Protein AF-A0A7S0IUQ3-F1 (afdb_monomer_lite)

Organism: NCBI:txid127549

pLDDT: mean 81.28, std 14.56, range [31.86, 97.69]

Foldseek 3Di:
DVVVVVVVVVVVVVVVVVVVVVVPVVVVVVVVVVVVVVVVVVVLVVLQVVLLVLLVQLLVLLVVLVCCVPPPDLALVSLVVLVVSLVSNVVSLVPNPDRDPSHDPVSNVSSVVSSVSSVVSSVCSVVSSVVSVVSHVVVVVLVVLQVQLQVLVVQLVVLLVVLCVLLPDDPDPDDDQLVSLVVSLVVSVVSLVVLVVSLVSNVVSLVVCVVVVRNPPDDPPQDSVNSVVSSVVSVVSSVVSNVCSVVDDPDDDCVVVLVVQLVLLVPDPPPDDDDDDDDDDDDDPDQRWAALVSLPVPDPPVVSVVQVVQFDDDPNTGGSVRGDPCVVSVPPDDDDPDDPDPPPQVVLFVLLLVLLLCCQQQVLVNLVVVCVQQVPQDDDQWGVDGVLQVDDDIDGFDHTCVLSVVLNVVSNVADHAARAAEDALQQQLQQQQFVCCQDPVVDGDDSVVSLPPSFDADDDKDKFKDFQTRRSNNSSVCLLSVTPDPPSVSVCQSNPRLWHYWHWHKDQHPPRRIMIMIITGSATAGADPDKDKDKDFADQDPSNVNQLRNDRDPVVNCVQVVLRVVRWIWMWTDDGQKIWIWTADPVRDIDIDIGGD

InterPro domains:
  IPR035940 CAP superfamily [G3DSA:3.40.33.10] (392-523)

Secondary structure (DSSP, 8-state):
-HHHHHHHHHHHHHHHHHHHHHTHHHHHHHHHHHHHHHHHHHHHHHHHHHHHHHHHHHHHHHHHHHHHHHS----HHHHHHHHHHHHHHHHHHHHH-SPPTT--HHHHHHHHHHHHHHHHHHHHHHHHHHHHHHHHHHHHHHHHHHHHHHHHHHHHHHHHHHHHHHH----SSSPPPHHHHHHHHHHHHHHHHHHHHHHHHHHHHHHHHHHTT-TTS---SS-HHHHHHHHHHHHHHHHHHHHHHHHSPP---SHHHHHHHHHHHHH-TTS--------------PPP-B-HHHHHHHS-HHHHHHHHHHS-EETTEE-GGG--S-GGGGSPPPPPPPP-----HHHHHHHHHHHHHHHHHSHHHHHHHHHHHTTTTEETTEEE--GGG---SEEEPSSTHHHHHHHHHHHHHPPP-PPPEE-HHHHHHHHHHHHHHHSTT-----HHHHHTTT-EEEEEEEEEEEES---HHHHHHHHHH-TT-TT-HHHHHHT-TT--EEEEEEEEETTTEEEEEEEEEEEEE---SS-EEEEEESSPPHHHHHHHHH---HHHHHHHHHHHHTT-EEEEEEETTEEEEEEEPTTS-EEEEEEE-

Structure (mmCIF, N/CA/C/O backbone):
data_AF-A0A7S0IUQ3-F1
#
_entry.id   AF-A0A7S0IUQ3-F1
#
loop_
_atom_site.group_PDB
_atom_site.id
_atom_site.type_symbol
_atom_site.label_atom_id
_atom_site.label_alt_id
_atom_site.label_comp_id
_atom_site.label_asym_id
_atom_site.label_entity_id
_atom_site.label_seq_id
_atom_site.pdbx_PDB_ins_code
_atom_site.Cartn_x
_atom_site.Cartn_y
_atom_site.Cartn_z
_atom_site.occupancy
_atom_site.B_iso_or_equiv
_atom_site.auth_seq_id
_atom_site.auth_comp_id
_atom_site.auth_asym_id
_atom_site.auth_atom_id
_atom_site.pdbx_PDB_model_num
ATOM 1 N N . ASP A 1 1 ? 77.688 -24.747 -93.190 1.00 55.19 1 ASP A N 1
ATOM 2 C CA . ASP A 1 1 ? 76.608 -23.739 -93.148 1.00 55.19 1 ASP A CA 1
ATOM 3 C C . ASP A 1 1 ? 75.459 -24.102 -92.206 1.00 55.19 1 ASP A C 1
ATOM 5 O O . ASP A 1 1 ? 75.153 -23.282 -91.355 1.00 55.19 1 ASP A O 1
ATOM 9 N N . ALA A 1 2 ? 74.877 -25.312 -92.232 1.00 50.78 2 ALA A N 1
ATOM 10 C CA . ALA A 1 2 ? 73.787 -25.668 -91.297 1.00 50.78 2 ALA A CA 1
ATOM 11 C C . ALA A 1 2 ? 74.215 -25.847 -89.814 1.00 50.78 2 ALA A C 1
ATOM 13 O O . ALA A 1 2 ? 73.440 -25.530 -88.914 1.00 50.78 2 ALA A O 1
ATOM 14 N N . ASP A 1 3 ? 75.447 -26.301 -89.544 1.00 54.00 3 ASP A N 1
ATOM 15 C CA . ASP A 1 3 ? 75.954 -26.502 -88.168 1.00 54.00 3 ASP A CA 1
ATOM 16 C C . ASP A 1 3 ? 76.333 -25.194 -87.448 1.00 54.00 3 ASP A C 1
ATOM 18 O O . ASP A 1 3 ? 76.270 -25.107 -86.219 1.00 54.00 3 ASP A O 1
ATOM 22 N N . GLU A 1 4 ? 76.695 -24.148 -88.195 1.00 58.56 4 GLU A N 1
ATOM 23 C CA . GLU A 1 4 ? 77.106 -22.860 -87.621 1.00 58.56 4 GLU A CA 1
ATOM 24 C C . GLU A 1 4 ? 75.900 -22.060 -87.104 1.00 58.56 4 GLU A C 1
ATOM 26 O O . GLU A 1 4 ? 75.953 -21.466 -86.022 1.00 58.56 4 GLU A O 1
ATOM 31 N N . GLU A 1 5 ? 74.776 -22.128 -87.823 1.00 59.81 5 GLU A N 1
ATOM 32 C CA . GLU A 1 5 ? 73.513 -21.499 -87.430 1.00 59.81 5 GLU A CA 1
ATOM 33 C C . GLU A 1 5 ? 72.887 -22.199 -86.208 1.00 59.81 5 GLU A C 1
ATOM 35 O O . GLU A 1 5 ? 72.408 -21.539 -85.281 1.00 59.81 5 GLU A O 1
ATOM 40 N N . TYR A 1 6 ? 72.964 -23.534 -86.139 1.00 62.94 6 TYR A N 1
ATOM 41 C CA . TYR A 1 6 ? 72.472 -24.298 -84.986 1.00 62.94 6 TYR A CA 1
ATOM 42 C C . TYR A 1 6 ? 73.316 -24.060 -83.724 1.00 62.94 6 TYR A C 1
ATOM 44 O O . TYR A 1 6 ? 72.768 -23.890 -82.633 1.00 62.94 6 TYR A O 1
ATOM 52 N N . GLY A 1 7 ? 74.646 -23.982 -83.858 1.00 68.94 7 GLY A N 1
ATOM 53 C CA . GLY A 1 7 ? 75.555 -23.695 -82.744 1.00 68.94 7 GLY A CA 1
ATOM 54 C C . GLY A 1 7 ? 75.456 -22.261 -82.206 1.00 68.94 7 GLY A C 1
ATOM 55 O O . GLY A 1 7 ? 75.723 -22.022 -81.025 1.00 68.94 7 GLY A O 1
ATOM 56 N N . SER A 1 8 ? 75.073 -21.295 -83.046 1.00 70.69 8 SER A N 1
ATOM 57 C CA . SER A 1 8 ? 74.744 -19.922 -82.634 1.00 70.69 8 SER A CA 1
ATOM 58 C C . SER A 1 8 ? 73.455 -19.896 -81.804 1.00 70.69 8 SER A C 1
ATOM 60 O O . SER A 1 8 ? 73.475 -19.431 -80.661 1.00 70.69 8 SER A O 1
ATOM 62 N N . ARG A 1 9 ? 72.374 -20.496 -82.318 1.00 69.38 9 ARG A N 1
ATOM 63 C CA . ARG A 1 9 ? 71.072 -20.546 -81.633 1.00 69.38 9 ARG A CA 1
ATOM 64 C C . ARG A 1 9 ? 71.123 -21.329 -80.319 1.00 69.38 9 ARG A C 1
ATOM 66 O O . ARG A 1 9 ? 70.498 -20.931 -79.339 1.00 69.38 9 ARG A O 1
ATOM 73 N N . ALA A 1 10 ? 71.906 -22.409 -80.258 1.00 70.06 10 ALA A N 1
ATOM 74 C CA . ALA A 1 10 ? 72.109 -23.174 -79.026 1.00 70.06 10 ALA A CA 1
ATOM 75 C C . ALA A 1 10 ? 72.856 -22.366 -77.948 1.00 70.06 10 ALA A C 1
ATOM 77 O O . ALA A 1 10 ? 72.506 -22.441 -76.771 1.00 70.06 10 ALA A O 1
ATOM 78 N N . ARG A 1 11 ? 73.853 -21.556 -78.332 1.00 72.81 11 ARG A N 1
ATOM 79 C CA . ARG A 1 11 ? 74.578 -20.678 -77.397 1.00 72.81 11 ARG A CA 1
ATOM 80 C C . ARG A 1 11 ? 73.711 -19.532 -76.887 1.00 72.81 11 ARG A C 1
ATOM 82 O O . ARG A 1 11 ? 73.763 -19.244 -75.695 1.00 72.81 11 ARG A O 1
ATOM 89 N N . GLU A 1 12 ? 72.881 -18.936 -77.741 1.00 71.94 12 GLU A N 1
ATOM 90 C CA . GLU A 1 12 ? 71.883 -17.945 -77.317 1.00 71.94 12 GLU A CA 1
ATOM 91 C C . GLU A 1 12 ? 70.857 -18.544 -76.348 1.00 71.94 12 GLU A C 1
ATOM 93 O O . GLU A 1 12 ? 70.571 -17.946 -75.311 1.00 71.94 12 GLU A O 1
ATOM 98 N N . ALA A 1 13 ? 70.361 -19.754 -76.625 1.00 67.00 13 ALA A N 1
ATOM 99 C CA . ALA A 1 13 ? 69.426 -20.442 -75.739 1.00 67.00 13 ALA A CA 1
ATOM 100 C C . ALA A 1 13 ? 70.051 -20.771 -74.370 1.00 67.00 13 ALA A C 1
ATOM 102 O O . ALA A 1 13 ? 69.424 -20.548 -73.336 1.00 67.00 13 ALA A O 1
ATOM 103 N N . ILE A 1 14 ? 71.302 -21.247 -74.336 1.00 69.25 14 ILE A N 1
ATOM 104 C CA . ILE A 1 14 ? 72.018 -21.534 -73.082 1.00 69.25 14 ILE A CA 1
ATOM 105 C C . ILE A 1 14 ? 72.313 -20.242 -72.309 1.00 69.25 14 ILE A C 1
ATOM 107 O O . ILE A 1 14 ? 72.111 -20.206 -71.098 1.00 69.25 14 ILE A O 1
ATOM 111 N N . ALA A 1 15 ? 72.722 -19.166 -72.989 1.00 66.81 15 ALA A N 1
ATOM 112 C CA . ALA A 1 15 ? 72.942 -17.865 -72.360 1.00 66.81 15 ALA A CA 1
ATOM 113 C C . ALA A 1 15 ? 71.649 -17.301 -71.744 1.00 66.81 15 ALA A C 1
ATOM 115 O O . ALA A 1 15 ? 71.678 -16.784 -70.625 1.00 66.81 15 ALA A O 1
ATOM 116 N N . ALA A 1 16 ? 70.508 -17.472 -72.421 1.00 62.69 16 ALA A N 1
ATOM 117 C CA . ALA A 1 16 ? 69.198 -17.108 -71.889 1.00 62.69 16 ALA A CA 1
ATOM 118 C C . ALA A 1 16 ? 68.824 -17.941 -70.646 1.00 62.69 16 ALA A C 1
ATOM 120 O O . ALA A 1 16 ? 68.347 -17.386 -69.658 1.00 62.69 16 ALA A O 1
ATOM 121 N N . VAL A 1 17 ? 69.101 -19.250 -70.639 1.00 62.66 17 VAL A N 1
ATOM 122 C CA . VAL A 1 17 ? 68.857 -20.126 -69.476 1.00 62.66 17 VAL A CA 1
ATOM 123 C C . VAL A 1 17 ? 69.782 -19.780 -68.298 1.00 62.66 17 VAL A C 1
ATOM 125 O O . VAL A 1 17 ? 69.323 -19.704 -67.157 1.00 62.66 17 VAL A O 1
ATOM 128 N N . SER A 1 18 ? 71.060 -19.488 -68.551 1.00 61.59 18 SER A N 1
ATOM 129 C CA . SER A 1 18 ? 72.009 -19.056 -67.516 1.00 61.59 18 SER A CA 1
ATOM 130 C C . SER A 1 18 ? 71.646 -17.692 -66.911 1.00 61.59 18 SER A C 1
ATOM 132 O O . SER A 1 18 ? 71.790 -17.501 -65.699 1.00 61.59 18 SER A O 1
ATOM 134 N N . ALA A 1 19 ? 71.107 -16.770 -67.716 1.00 62.38 19 ALA A N 1
ATOM 135 C CA . ALA A 1 19 ? 70.579 -15.488 -67.248 1.00 62.38 19 ALA A CA 1
ATOM 136 C C . ALA A 1 19 ? 69.337 -15.645 -66.348 1.00 62.38 19 ALA A C 1
ATOM 138 O O . ALA A 1 19 ? 69.138 -14.860 -65.425 1.00 62.38 19 ALA A O 1
ATOM 139 N N . VAL A 1 20 ? 68.520 -16.683 -66.553 1.00 61.66 20 VAL A N 1
ATOM 140 C CA . VAL A 1 20 ? 67.397 -17.003 -65.653 1.00 61.66 20 VAL A CA 1
ATOM 141 C C . VAL A 1 20 ? 67.901 -17.560 -64.317 1.00 61.66 20 VAL A C 1
ATOM 143 O O . VAL A 1 20 ? 67.389 -17.188 -63.262 1.00 61.66 20 VAL A O 1
ATOM 146 N N . THR A 1 21 ? 68.947 -18.392 -64.320 1.00 61.97 21 THR A N 1
ATOM 147 C CA . THR A 1 21 ? 69.531 -18.917 -63.071 1.00 61.97 21 THR A CA 1
ATOM 148 C C . THR A 1 21 ? 70.255 -17.855 -62.238 1.00 61.97 21 THR A C 1
ATOM 150 O O . THR A 1 21 ? 70.216 -17.924 -61.008 1.00 61.97 21 THR A O 1
ATOM 153 N N . SER A 1 22 ? 70.850 -16.830 -62.863 1.00 64.19 22 SER A N 1
ATOM 154 C CA . SER A 1 22 ? 71.511 -15.725 -62.147 1.00 64.19 22 SER A CA 1
ATOM 155 C C . SER A 1 22 ? 70.530 -14.769 -61.450 1.00 64.19 22 SER A C 1
ATOM 157 O O . SER A 1 22 ? 70.922 -14.050 -60.530 1.00 64.19 22 SER A O 1
ATOM 159 N N . LEU A 1 23 ? 69.241 -14.809 -61.808 1.00 61.59 23 LEU A N 1
ATOM 160 C CA . LEU A 1 23 ? 68.172 -14.056 -61.144 1.00 61.59 23 LEU A CA 1
ATOM 161 C C . LEU A 1 23 ? 67.659 -14.726 -59.854 1.00 61.59 23 LEU A C 1
ATOM 163 O O . LEU A 1 23 ? 67.014 -14.062 -59.042 1.00 61.59 23 LEU A O 1
ATOM 167 N N . GLY A 1 24 ? 67.963 -16.008 -59.616 1.00 67.50 24 GLY A N 1
ATOM 168 C CA . GLY A 1 24 ? 67.436 -16.770 -58.474 1.00 67.50 24 GLY A CA 1
ATOM 169 C C . GLY A 1 24 ? 67.871 -16.243 -57.098 1.00 67.50 24 GLY A C 1
ATOM 170 O O . GLY A 1 24 ? 67.049 -16.146 -56.187 1.00 67.50 24 GLY A O 1
ATOM 171 N N . GLY A 1 25 ? 69.138 -15.842 -56.953 1.00 74.94 25 GLY A N 1
ATOM 172 C CA . GLY A 1 25 ? 69.678 -15.223 -55.731 1.00 74.94 25 GLY A CA 1
ATOM 173 C C . GLY A 1 25 ? 69.011 -13.883 -55.370 1.00 74.94 25 GLY A C 1
ATOM 174 O O . GLY A 1 25 ? 68.402 -13.788 -54.300 1.00 74.94 25 GLY A O 1
ATOM 175 N N . PRO A 1 26 ? 69.049 -12.864 -56.253 1.00 77.31 26 PRO A N 1
ATOM 176 C CA . PRO A 1 26 ? 68.432 -11.563 -55.987 1.00 77.31 26 PRO A CA 1
ATOM 177 C C . PRO A 1 26 ? 66.901 -11.633 -55.872 1.00 77.31 26 PRO A C 1
ATOM 179 O O . PRO A 1 26 ? 66.315 -10.907 -55.066 1.00 77.31 26 PRO A O 1
ATOM 182 N N . MET A 1 27 ? 66.227 -12.536 -56.600 1.00 73.81 27 MET A N 1
ATOM 183 C CA . MET A 1 27 ? 64.797 -12.787 -56.381 1.00 73.81 27 MET A CA 1
ATOM 184 C C . MET A 1 27 ? 64.527 -13.438 -55.018 1.00 73.81 27 MET A C 1
ATOM 186 O O . MET A 1 27 ? 63.563 -13.063 -54.355 1.00 73.81 27 MET A O 1
ATOM 190 N N . GLY A 1 28 ? 65.389 -14.345 -54.551 1.00 77.81 28 GLY A N 1
ATOM 191 C CA . GLY A 1 28 ? 65.299 -14.939 -53.215 1.00 77.81 28 GLY A CA 1
ATOM 192 C C . GLY A 1 28 ? 65.430 -13.914 -52.082 1.00 77.81 28 GLY A C 1
ATOM 193 O O . GLY A 1 28 ? 64.636 -13.934 -51.139 1.00 77.81 28 GLY A O 1
ATOM 194 N N . GLU A 1 29 ? 66.377 -12.975 -52.178 1.00 80.75 29 GLU A N 1
ATOM 195 C CA . GLU A 1 29 ? 66.507 -11.867 -51.216 1.00 80.75 29 GLU A CA 1
ATOM 196 C C . GLU A 1 29 ? 65.324 -10.895 -51.275 1.00 80.75 29 GLU A C 1
ATOM 198 O O . GLU A 1 29 ? 64.818 -10.454 -50.236 1.00 80.75 29 GLU A O 1
ATOM 203 N N . ARG A 1 30 ? 64.811 -10.614 -52.479 1.00 80.88 30 ARG A N 1
ATOM 204 C CA . ARG A 1 30 ? 63.614 -9.786 -52.659 1.00 80.88 30 ARG A CA 1
ATOM 205 C C . ARG A 1 30 ? 62.363 -10.443 -52.074 1.00 80.88 30 ARG A C 1
ATOM 207 O O . ARG A 1 30 ? 61.547 -9.774 -51.453 1.00 80.88 30 ARG A O 1
ATOM 214 N N . VAL A 1 31 ? 62.226 -11.764 -52.189 1.00 81.69 31 VAL A N 1
ATOM 215 C CA . VAL A 1 31 ? 61.137 -12.515 -51.546 1.00 81.69 31 VAL A CA 1
ATOM 216 C C . VAL A 1 31 ? 61.267 -12.484 -50.019 1.00 81.69 31 VAL A C 1
ATOM 218 O O . VAL A 1 31 ? 60.261 -12.301 -49.337 1.00 81.69 31 VAL A O 1
ATOM 221 N N . LYS A 1 32 ? 62.479 -12.609 -49.458 1.00 85.44 32 LYS A N 1
ATOM 222 C CA . LYS A 1 32 ? 62.707 -12.497 -48.002 1.00 85.44 32 LYS A CA 1
ATOM 223 C C . LYS A 1 32 ? 62.360 -11.106 -47.465 1.00 85.44 32 LYS A C 1
ATOM 225 O O . LYS A 1 32 ? 61.655 -11.002 -46.465 1.00 85.44 32 LYS A O 1
ATOM 230 N N . THR A 1 33 ? 62.799 -10.048 -48.145 1.00 86.06 33 THR A N 1
ATOM 231 C CA . THR A 1 33 ? 62.486 -8.657 -47.766 1.00 86.06 33 THR A CA 1
ATOM 232 C C . THR A 1 33 ? 60.994 -8.349 -47.890 1.00 86.06 33 THR A C 1
ATOM 234 O O . THR A 1 33 ? 60.426 -7.752 -46.978 1.00 86.06 33 THR A O 1
ATOM 237 N N . LEU A 1 34 ? 60.322 -8.822 -48.946 1.00 83.44 34 LEU A N 1
ATOM 238 C CA . LEU A 1 34 ? 58.869 -8.682 -49.092 1.00 83.44 34 LEU A CA 1
ATOM 239 C C . LEU A 1 34 ? 58.087 -9.455 -48.020 1.00 83.44 34 LEU A C 1
ATOM 241 O O . LEU A 1 34 ? 57.088 -8.943 -47.521 1.00 83.44 34 LEU A O 1
ATOM 245 N N . ARG A 1 35 ? 58.538 -10.652 -47.620 1.00 87.31 35 ARG A N 1
ATOM 246 C CA . ARG A 1 35 ? 57.924 -11.409 -46.512 1.00 87.31 35 ARG A CA 1
ATOM 247 C C . ARG A 1 35 ? 58.071 -10.683 -45.177 1.00 87.31 35 ARG A C 1
ATOM 249 O O . ARG A 1 35 ? 57.075 -10.521 -44.482 1.00 87.31 35 ARG A O 1
ATOM 256 N N . ALA A 1 36 ? 59.263 -10.174 -44.867 1.00 86.62 36 ALA A N 1
ATOM 257 C CA . ALA A 1 36 ? 59.492 -9.380 -43.660 1.00 86.62 36 ALA A CA 1
ATOM 258 C C . ALA A 1 36 ? 58.656 -8.082 -43.653 1.00 86.62 36 ALA A C 1
ATOM 260 O O . ALA A 1 36 ? 58.098 -7.703 -42.625 1.00 86.62 36 ALA A O 1
ATOM 261 N N . ALA A 1 37 ? 58.509 -7.421 -44.808 1.00 84.50 37 ALA A N 1
ATOM 262 C CA . ALA A 1 37 ? 57.651 -6.245 -44.954 1.00 84.50 37 ALA A CA 1
ATOM 263 C C . ALA A 1 37 ? 56.160 -6.578 -44.757 1.00 84.50 37 ALA A C 1
ATOM 265 O O . ALA A 1 37 ? 55.454 -5.837 -44.075 1.00 84.50 37 ALA A O 1
ATOM 266 N N . LEU A 1 38 ? 55.692 -7.710 -45.293 1.00 84.06 38 LEU A N 1
ATOM 267 C CA . LEU A 1 38 ? 54.322 -8.201 -45.114 1.00 84.06 38 LEU A CA 1
ATOM 268 C C . LEU A 1 38 ? 54.032 -8.568 -43.648 1.00 84.06 38 LEU A C 1
ATOM 270 O O . LEU A 1 38 ? 52.972 -8.226 -43.126 1.00 84.06 38 LEU A O 1
ATOM 274 N N . GLU A 1 39 ? 54.963 -9.237 -42.968 1.00 88.56 39 GLU A N 1
ATOM 275 C CA . GLU A 1 39 ? 54.850 -9.561 -41.539 1.00 88.56 39 GLU A CA 1
ATOM 276 C C . GLU A 1 39 ? 54.805 -8.297 -40.677 1.00 88.56 39 GLU A C 1
ATOM 278 O O . GLU A 1 39 ? 53.935 -8.177 -39.812 1.00 88.56 39 GLU A O 1
ATOM 283 N N . ARG A 1 40 ? 55.659 -7.306 -40.969 1.00 89.19 40 ARG A N 1
ATOM 284 C CA . ARG A 1 40 ? 55.604 -5.991 -40.318 1.00 89.19 40 ARG A CA 1
ATOM 285 C C . ARG A 1 40 ? 54.264 -5.297 -40.563 1.00 89.19 40 ARG A C 1
ATOM 287 O O . ARG A 1 40 ? 53.674 -4.788 -39.619 1.00 89.19 40 ARG A O 1
ATOM 294 N N . GLN A 1 41 ? 53.750 -5.306 -41.794 1.00 87.25 41 GLN A N 1
ATOM 295 C CA . GLN A 1 41 ? 52.457 -4.695 -42.120 1.00 87.25 41 GLN A CA 1
ATOM 296 C C . GLN A 1 41 ? 51.301 -5.366 -41.364 1.00 87.25 41 GLN A C 1
ATOM 298 O O . GLN A 1 41 ? 50.429 -4.675 -40.839 1.00 87.25 41 GLN A O 1
ATOM 303 N N . ARG A 1 42 ? 51.315 -6.701 -41.252 1.00 89.19 42 ARG A N 1
ATOM 304 C CA . ARG A 1 42 ? 50.341 -7.455 -40.448 1.00 89.19 42 ARG A CA 1
ATOM 305 C C . ARG A 1 42 ? 50.428 -7.082 -38.970 1.00 89.19 42 ARG A C 1
ATOM 307 O O . ARG A 1 42 ? 49.393 -6.790 -38.376 1.00 89.19 42 ARG A O 1
ATOM 314 N N . ARG A 1 43 ? 51.640 -7.011 -38.404 1.00 92.75 43 ARG A N 1
ATOM 315 C CA . ARG A 1 43 ? 51.864 -6.582 -37.014 1.00 92.75 43 ARG A CA 1
ATOM 316 C C . ARG A 1 43 ? 51.306 -5.180 -36.760 1.00 92.75 43 ARG A C 1
ATOM 318 O O . ARG A 1 43 ? 50.470 -5.021 -35.879 1.00 92.75 43 ARG A O 1
ATOM 325 N N . LEU A 1 44 ? 51.684 -4.200 -37.583 1.00 89.75 44 LEU A N 1
ATOM 326 C CA . LEU A 1 44 ? 51.212 -2.815 -37.456 1.00 89.75 44 LEU A CA 1
ATOM 327 C C . LEU A 1 44 ? 49.687 -2.711 -37.611 1.00 89.75 44 LEU A C 1
ATOM 329 O O . LEU A 1 44 ? 49.050 -1.942 -36.901 1.00 89.75 44 LEU A O 1
ATOM 333 N N . SER A 1 45 ? 49.076 -3.504 -38.501 1.00 85.25 45 SER A N 1
ATOM 334 C CA . SER A 1 45 ? 47.614 -3.530 -38.649 1.00 85.25 45 SER A CA 1
ATOM 335 C C . SER A 1 45 ? 46.896 -4.099 -37.420 1.00 85.25 45 SER A C 1
ATOM 337 O O . SER A 1 45 ? 45.854 -3.574 -37.029 1.00 85.25 45 SER A O 1
ATOM 339 N N . ALA A 1 46 ? 47.470 -5.122 -36.779 1.00 87.50 46 ALA A N 1
ATOM 340 C CA . ALA A 1 46 ? 46.936 -5.704 -35.553 1.00 87.50 46 ALA A CA 1
ATOM 341 C C . ALA A 1 46 ? 47.089 -4.743 -34.363 1.00 87.50 46 ALA A C 1
ATOM 343 O O . ALA A 1 46 ? 46.129 -4.534 -33.626 1.00 87.50 46 ALA A O 1
ATOM 344 N N . GLU A 1 47 ? 48.255 -4.102 -34.227 1.00 91.38 47 GLU A N 1
ATOM 345 C CA . GLU A 1 47 ? 48.501 -3.048 -33.233 1.00 91.38 47 GLU A CA 1
ATOM 346 C C . GLU A 1 47 ? 47.520 -1.883 -33.400 1.00 91.38 47 GLU A C 1
ATOM 348 O O . GLU A 1 47 ? 46.916 -1.445 -32.424 1.00 91.38 47 GLU A O 1
ATOM 353 N N . ARG A 1 48 ? 47.296 -1.423 -34.638 1.00 89.62 48 ARG A N 1
ATOM 354 C CA . ARG A 1 48 ? 46.347 -0.344 -34.941 1.00 89.62 48 ARG A CA 1
ATOM 355 C C . ARG A 1 48 ? 44.925 -0.684 -34.504 1.00 89.62 48 ARG A C 1
ATOM 357 O O . ARG A 1 48 ? 44.246 0.156 -33.919 1.00 89.62 48 ARG A O 1
ATOM 364 N N . PHE A 1 49 ? 44.470 -1.899 -34.809 1.00 86.75 49 PHE A N 1
ATOM 365 C CA . PHE A 1 49 ? 43.132 -2.354 -34.441 1.00 86.75 49 PHE A CA 1
ATOM 366 C C . PHE A 1 49 ? 42.982 -2.484 -32.920 1.00 86.75 49 PHE A C 1
ATOM 368 O O . PHE A 1 49 ? 42.023 -1.964 -32.354 1.00 86.75 49 PHE A O 1
ATOM 375 N N . ALA A 1 50 ? 43.955 -3.113 -32.254 1.00 89.62 50 ALA A N 1
ATOM 376 C CA . ALA A 1 50 ? 43.956 -3.278 -30.803 1.00 89.62 50 ALA A CA 1
ATOM 377 C C . ALA A 1 50 ? 43.983 -1.927 -30.069 1.00 89.62 50 ALA A C 1
ATOM 379 O O . ALA A 1 50 ? 43.217 -1.726 -29.130 1.00 89.62 50 ALA A O 1
ATOM 380 N N . PHE A 1 51 ? 44.809 -0.986 -30.535 1.00 93.94 51 PHE A N 1
ATOM 381 C CA . PHE A 1 51 ? 44.889 0.360 -29.975 1.00 93.94 51 PHE A CA 1
ATOM 382 C C . PHE A 1 51 ? 43.572 1.122 -30.148 1.00 93.94 51 PHE A C 1
ATOM 384 O O . PHE A 1 51 ? 43.041 1.639 -29.174 1.00 93.94 51 PHE A O 1
ATOM 391 N N . SER A 1 52 ? 42.981 1.107 -31.349 1.00 88.50 52 SER A N 1
ATOM 392 C CA . SER A 1 52 ? 41.683 1.751 -31.595 1.00 88.50 52 SER A CA 1
ATOM 393 C C . SER A 1 52 ? 40.562 1.182 -30.720 1.00 88.50 52 SER A C 1
ATOM 395 O O . SER A 1 52 ? 39.685 1.933 -30.295 1.00 88.50 52 SER A O 1
ATOM 397 N N . LEU A 1 53 ? 40.571 -0.129 -30.458 1.00 90.81 53 LEU A N 1
ATOM 398 C CA . LEU A 1 53 ? 39.599 -0.774 -29.577 1.00 90.81 53 LEU A CA 1
ATOM 399 C C . LEU A 1 53 ? 39.805 -0.356 -28.113 1.00 90.81 53 LEU A C 1
ATOM 401 O O . LEU A 1 53 ? 38.835 -0.060 -27.419 1.00 90.81 53 LEU A O 1
ATOM 405 N N . ALA A 1 54 ? 41.059 -0.295 -27.656 1.00 91.31 54 ALA A N 1
ATOM 406 C CA . ALA A 1 54 ? 41.402 0.151 -26.308 1.00 91.31 54 ALA A CA 1
ATOM 407 C C . ALA A 1 54 ? 41.033 1.628 -26.075 1.00 91.31 54 ALA A C 1
ATOM 409 O O . ALA A 1 54 ? 40.491 1.961 -25.022 1.00 91.31 54 ALA A O 1
ATOM 410 N N . THR A 1 55 ? 41.244 2.496 -27.072 1.00 92.75 55 THR A N 1
ATOM 411 C CA . THR A 1 55 ? 40.816 3.903 -27.031 1.00 92.75 55 THR A CA 1
ATOM 412 C C . THR A 1 55 ? 39.299 4.020 -26.887 1.00 92.75 55 THR A C 1
ATOM 414 O O . THR A 1 55 ? 38.829 4.712 -25.988 1.00 92.75 55 THR A O 1
ATOM 417 N N . ALA A 1 56 ? 38.530 3.292 -27.704 1.00 89.12 56 ALA A N 1
ATOM 418 C CA . ALA A 1 56 ? 37.068 3.297 -27.626 1.00 89.12 56 ALA A CA 1
ATOM 419 C C . ALA A 1 56 ? 36.546 2.773 -26.274 1.00 89.12 56 ALA A C 1
ATOM 421 O O . ALA A 1 56 ? 35.552 3.270 -25.749 1.00 89.12 56 ALA A O 1
ATOM 422 N N . ALA A 1 57 ? 37.228 1.786 -25.683 1.00 89.62 57 ALA A N 1
ATOM 423 C CA . ALA A 1 57 ? 36.867 1.256 -24.372 1.00 89.62 57 ALA A CA 1
ATOM 424 C C . ALA A 1 57 ? 37.053 2.288 -23.244 1.00 89.62 57 ALA A C 1
ATOM 426 O O . ALA A 1 57 ? 36.220 2.345 -22.339 1.00 89.62 57 ALA A O 1
ATOM 427 N N . LEU A 1 58 ? 38.111 3.109 -23.301 1.00 94.56 58 LEU A N 1
ATOM 428 C CA . LEU A 1 58 ? 38.319 4.201 -22.346 1.00 94.56 58 LEU A CA 1
ATOM 429 C C . LEU A 1 58 ? 37.319 5.345 -22.565 1.00 94.56 58 LEU A C 1
ATOM 431 O O . LEU A 1 58 ? 36.771 5.856 -21.593 1.00 94.56 58 LEU A O 1
ATOM 435 N N . GLU A 1 59 ? 37.039 5.718 -23.815 1.00 91.50 59 GLU A N 1
ATOM 436 C CA . GLU A 1 59 ? 36.018 6.727 -24.136 1.00 91.50 59 GLU A CA 1
ATOM 437 C C . GLU A 1 59 ? 34.638 6.333 -23.582 1.00 91.50 59 GLU A C 1
ATOM 439 O O . GLU A 1 59 ? 33.975 7.155 -22.957 1.00 91.50 59 GLU A O 1
ATOM 444 N N . ALA A 1 60 ? 34.250 5.058 -23.691 1.00 85.00 60 ALA A N 1
ATOM 445 C CA . ALA A 1 60 ? 33.012 4.562 -23.090 1.00 85.00 60 ALA A CA 1
ATOM 446 C C . ALA A 1 60 ? 33.001 4.685 -21.551 1.00 85.00 60 ALA A C 1
ATOM 448 O O . ALA A 1 60 ? 31.968 4.998 -20.957 1.00 85.00 60 ALA A O 1
ATOM 449 N N . SER A 1 61 ? 34.140 4.461 -20.884 1.00 90.75 61 SER A N 1
ATOM 450 C CA . SER A 1 61 ? 34.265 4.687 -19.435 1.00 90.75 61 SER A CA 1
ATOM 451 C C . SER A 1 61 ? 34.173 6.175 -19.074 1.00 90.75 61 SER A C 1
ATOM 453 O O . SER A 1 61 ? 33.561 6.513 -18.062 1.00 90.75 61 SER A O 1
ATOM 455 N N . VAL A 1 62 ? 34.726 7.064 -19.906 1.00 93.12 62 VAL A N 1
ATOM 456 C CA . VAL A 1 62 ? 34.607 8.524 -19.755 1.00 93.12 62 VAL A CA 1
ATOM 457 C C . VAL A 1 62 ? 33.156 8.979 -19.903 1.00 93.12 62 VAL A C 1
ATOM 459 O O . VAL A 1 62 ? 32.689 9.771 -19.088 1.00 93.12 62 VAL A O 1
ATOM 462 N N . ASP A 1 63 ? 32.424 8.471 -20.892 1.00 81.94 63 ASP A N 1
ATOM 463 C CA . ASP A 1 63 ? 31.016 8.829 -21.092 1.00 81.94 63 ASP A CA 1
ATOM 464 C C . ASP A 1 63 ? 30.141 8.352 -19.927 1.00 81.94 63 ASP A C 1
ATOM 466 O O . ASP A 1 63 ? 29.343 9.126 -19.400 1.00 81.94 63 ASP A O 1
ATOM 470 N N . HIS A 1 64 ? 30.377 7.137 -19.425 1.00 82.44 64 HIS A N 1
ATOM 471 C CA . HIS A 1 64 ? 29.687 6.637 -18.234 1.00 82.44 64 HIS A CA 1
ATOM 472 C C . HIS A 1 64 ? 30.002 7.482 -16.983 1.00 82.44 64 HIS A C 1
ATOM 474 O O . HIS A 1 64 ? 29.113 7.789 -16.189 1.00 82.44 64 HIS A O 1
ATOM 480 N N . ALA A 1 65 ? 31.254 7.923 -16.814 1.00 85.12 65 ALA A N 1
ATOM 481 C CA . ALA A 1 65 ? 31.632 8.810 -15.714 1.00 85.12 65 ALA A CA 1
ATOM 482 C C . ALA A 1 65 ? 30.951 10.184 -15.822 1.00 85.12 65 ALA A C 1
ATOM 484 O O . ALA A 1 65 ? 30.489 10.724 -14.814 1.00 85.12 65 ALA A O 1
ATOM 485 N N . LYS A 1 66 ? 30.833 10.731 -17.040 1.00 82.44 66 LYS A N 1
ATOM 486 C CA . LYS A 1 66 ? 30.088 11.973 -17.290 1.00 82.44 66 LYS A CA 1
ATOM 487 C C . LYS A 1 66 ? 28.618 11.817 -16.928 1.00 82.44 66 LYS A C 1
ATOM 489 O O . LYS A 1 66 ? 28.093 12.677 -16.223 1.00 82.44 66 LYS A O 1
ATOM 494 N N . GLU A 1 67 ? 27.968 10.731 -17.342 1.00 73.75 67 GLU A N 1
ATOM 495 C CA . GLU A 1 67 ? 26.567 10.466 -16.997 1.00 73.75 67 GLU A CA 1
ATOM 496 C C . GLU A 1 67 ? 26.354 10.425 -15.481 1.00 73.75 67 GLU A C 1
ATOM 498 O O . GLU A 1 67 ? 25.491 11.139 -14.972 1.00 73.75 67 GLU A O 1
ATOM 503 N N . LEU A 1 68 ? 27.195 9.689 -14.748 1.00 72.62 68 LEU A N 1
ATOM 504 C CA . LEU A 1 68 ? 27.113 9.591 -13.286 1.00 72.62 68 LEU A CA 1
ATOM 505 C C . LEU A 1 68 ? 27.384 10.926 -12.573 1.00 72.62 68 LEU A C 1
ATOM 507 O O . LEU A 1 68 ? 26.814 11.187 -11.512 1.00 72.62 68 LEU A O 1
ATOM 511 N N . SER A 1 69 ? 28.231 11.782 -13.152 1.00 70.81 69 SER A N 1
ATOM 512 C CA . SER A 1 69 ? 28.466 13.140 -12.646 1.00 70.81 69 SER A CA 1
ATOM 513 C C . SER A 1 69 ? 27.322 14.114 -12.965 1.00 70.81 69 SER A C 1
ATOM 515 O O . SER A 1 69 ? 27.085 15.045 -12.199 1.00 70.81 69 SER A O 1
ATOM 517 N N . THR A 1 70 ? 26.585 13.890 -14.060 1.00 65.00 70 THR A N 1
ATOM 518 C CA . THR A 1 70 ? 25.532 14.799 -14.550 1.00 65.00 70 THR A CA 1
ATOM 519 C C . THR A 1 70 ? 24.151 14.453 -13.986 1.00 65.00 70 THR A C 1
ATOM 521 O O . THR A 1 70 ? 23.354 15.351 -13.721 1.00 65.00 70 THR A O 1
ATOM 524 N N . PHE A 1 71 ? 23.859 13.164 -13.780 1.00 51.06 71 PHE A N 1
ATOM 525 C CA . PHE A 1 71 ? 22.548 12.660 -13.355 1.00 51.06 71 PHE A CA 1
ATOM 526 C C . PHE A 1 71 ? 22.649 11.853 -12.050 1.00 51.06 71 PHE A C 1
ATOM 528 O O . PHE A 1 71 ? 22.662 10.621 -12.064 1.00 51.06 71 PHE A O 1
ATOM 535 N N . PRO A 1 72 ? 22.732 12.537 -10.897 1.00 55.03 72 PRO A N 1
ATOM 536 C CA . PRO A 1 72 ? 22.966 11.896 -9.612 1.00 55.03 72 PRO A CA 1
ATOM 537 C C . PRO A 1 72 ? 21.741 11.109 -9.115 1.00 55.03 72 PRO A C 1
ATOM 539 O O . PRO A 1 72 ? 20.704 11.690 -8.800 1.00 55.03 72 PRO A O 1
ATOM 542 N N . VAL A 1 73 ? 21.882 9.786 -8.980 1.00 55.94 73 VAL A N 1
ATOM 543 C CA . VAL A 1 73 ? 20.965 8.937 -8.198 1.00 55.94 73 VAL A CA 1
ATOM 544 C C . VAL A 1 73 ? 21.659 8.561 -6.893 1.00 55.94 73 VAL A C 1
ATOM 546 O O . VAL A 1 73 ? 22.665 7.853 -6.910 1.00 55.94 73 VAL A O 1
ATOM 549 N N . ASP A 1 74 ? 21.140 9.032 -5.762 1.00 56.47 74 ASP A N 1
ATOM 550 C CA . ASP A 1 74 ? 21.720 8.768 -4.441 1.00 56.47 74 ASP A CA 1
ATOM 551 C C . ASP A 1 74 ? 21.288 7.378 -3.940 1.00 56.47 74 ASP A C 1
ATOM 553 O O . ASP A 1 74 ? 20.273 7.212 -3.256 1.00 56.47 74 ASP A O 1
ATOM 557 N N . SER A 1 75 ? 22.045 6.353 -4.344 1.00 56.56 75 SER A N 1
ATOM 558 C CA . SER A 1 75 ? 21.848 4.956 -3.944 1.00 56.56 75 SER A CA 1
ATOM 559 C C . SER A 1 75 ? 23.181 4.270 -3.631 1.00 56.56 75 SER A C 1
ATOM 561 O O . SER A 1 75 ? 24.233 4.706 -4.104 1.00 56.56 75 SER A O 1
ATOM 563 N N . LEU A 1 76 ? 23.133 3.194 -2.837 1.00 56.09 76 LEU A N 1
ATOM 564 C CA . LEU A 1 76 ? 24.318 2.396 -2.496 1.00 56.09 76 LEU A CA 1
ATOM 565 C C . LEU A 1 76 ? 24.919 1.740 -3.754 1.00 56.09 76 LEU A C 1
ATOM 567 O O . LEU A 1 76 ? 26.128 1.787 -3.962 1.00 56.09 76 LEU A O 1
ATOM 571 N N . ASP A 1 77 ? 24.052 1.254 -4.645 1.00 65.94 77 ASP A N 1
ATOM 572 C CA . ASP A 1 77 ? 24.419 0.647 -5.929 1.00 65.94 77 ASP A CA 1
ATOM 573 C C . ASP A 1 77 ? 25.156 1.647 -6.839 1.00 65.94 77 ASP A C 1
ATOM 575 O O . ASP A 1 77 ? 26.059 1.280 -7.594 1.00 65.94 77 ASP A O 1
ATOM 579 N N . THR A 1 78 ? 24.826 2.941 -6.736 1.00 71.50 78 THR A N 1
ATOM 580 C CA . THR A 1 78 ? 25.527 4.012 -7.460 1.00 71.50 78 THR A CA 1
ATOM 581 C C . THR A 1 78 ? 26.969 4.166 -6.966 1.00 71.50 78 THR A C 1
ATOM 583 O O . THR A 1 78 ? 27.873 4.338 -7.781 1.00 71.50 78 THR A O 1
ATOM 586 N N . ALA A 1 79 ? 27.212 4.085 -5.653 1.00 76.75 79 ALA A N 1
ATOM 587 C CA . ALA A 1 79 ? 28.558 4.191 -5.084 1.00 76.75 79 ALA A CA 1
ATOM 588 C C . ALA A 1 79 ? 29.443 3.001 -5.496 1.00 76.75 79 ALA A C 1
ATOM 590 O O . ALA A 1 79 ? 30.584 3.195 -5.920 1.00 76.75 79 ALA A O 1
ATOM 591 N N . GLU A 1 80 ? 28.901 1.780 -5.461 1.00 82.31 80 GLU A N 1
ATOM 592 C CA . GLU A 1 80 ? 29.594 0.582 -5.952 1.00 82.31 80 GLU A CA 1
ATOM 593 C C . GLU A 1 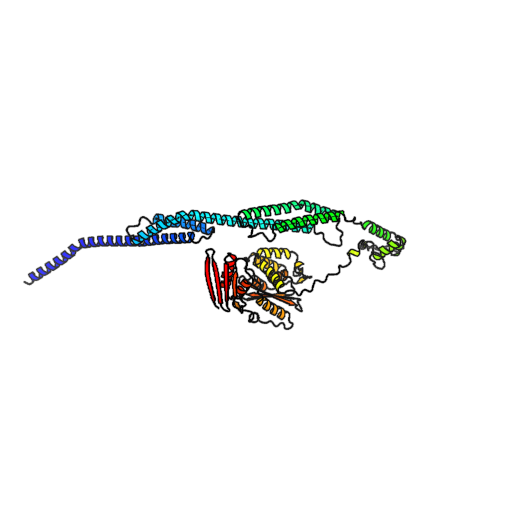80 ? 29.908 0.682 -7.450 1.00 82.31 80 GLU A C 1
ATOM 595 O O . GLU A 1 80 ? 31.034 0.411 -7.870 1.00 82.31 80 GLU A O 1
ATOM 600 N N . THR A 1 81 ? 28.950 1.160 -8.251 1.00 81.62 81 THR A N 1
ATOM 601 C CA . THR A 1 81 ? 29.141 1.379 -9.692 1.00 81.62 81 THR A CA 1
ATOM 602 C C . THR A 1 81 ? 30.255 2.392 -9.967 1.00 81.62 81 THR A C 1
ATOM 604 O O . THR A 1 81 ? 31.079 2.164 -10.854 1.00 81.62 81 THR A O 1
ATOM 607 N N . ILE A 1 82 ? 30.332 3.480 -9.190 1.00 86.06 82 ILE A N 1
ATOM 608 C CA . ILE A 1 82 ? 31.410 4.475 -9.296 1.00 86.06 82 ILE A CA 1
ATOM 609 C C . ILE A 1 82 ? 32.769 3.847 -8.960 1.00 86.06 82 ILE A C 1
ATOM 611 O O . ILE A 1 82 ? 33.734 4.083 -9.684 1.00 86.06 82 ILE A O 1
ATOM 615 N N . ASN A 1 83 ? 32.855 3.021 -7.914 1.00 88.31 83 ASN A N 1
ATOM 616 C CA . ASN A 1 83 ? 34.102 2.358 -7.521 1.00 88.31 83 ASN A CA 1
ATOM 617 C C . ASN A 1 83 ? 34.592 1.363 -8.587 1.00 88.31 83 ASN A C 1
ATOM 619 O O . ASN A 1 83 ? 35.765 1.390 -8.963 1.00 88.31 83 ASN A O 1
ATOM 623 N N . VAL A 1 84 ? 33.690 0.546 -9.141 1.00 89.44 84 VAL A N 1
ATOM 624 C CA . VAL A 1 84 ? 34.004 -0.378 -10.248 1.00 89.44 84 VAL A CA 1
ATOM 625 C C . VAL A 1 84 ? 34.435 0.391 -11.500 1.00 89.44 84 VAL A C 1
ATOM 627 O O . VAL A 1 84 ? 35.369 -0.008 -12.200 1.00 89.44 84 VAL A O 1
ATOM 630 N N . LEU A 1 85 ? 33.774 1.515 -11.792 1.00 90.31 85 LEU A N 1
ATOM 631 C CA . LEU A 1 85 ? 34.134 2.372 -12.916 1.00 90.31 85 LEU A CA 1
ATOM 632 C C . LEU A 1 85 ? 35.514 3.013 -12.714 1.00 90.31 85 LEU A C 1
ATOM 634 O O . LEU A 1 85 ? 36.297 3.046 -13.662 1.00 90.31 85 LEU A O 1
ATOM 638 N N . LEU A 1 86 ? 35.828 3.471 -11.497 1.00 92.94 86 LEU A N 1
ATOM 639 C CA . LEU A 1 86 ? 37.129 4.035 -11.131 1.00 92.94 86 LEU A CA 1
ATOM 640 C C . LEU A 1 86 ? 38.266 3.033 -11.338 1.00 92.94 86 LEU A C 1
ATOM 642 O O . LEU A 1 86 ? 39.282 3.393 -11.935 1.00 92.94 86 LEU A O 1
ATOM 646 N N . GLU A 1 87 ? 38.091 1.789 -10.893 1.00 93.12 87 GLU A N 1
ATOM 647 C CA . GLU A 1 87 ? 39.073 0.718 -11.086 1.00 93.12 87 GLU A CA 1
ATOM 648 C C . GLU A 1 87 ? 39.282 0.432 -12.580 1.00 93.12 87 GLU A C 1
ATOM 650 O O . GLU A 1 87 ? 40.401 0.544 -13.092 1.00 93.12 87 GLU A O 1
ATOM 655 N N . ARG A 1 88 ? 38.188 0.176 -13.311 1.00 93.50 88 ARG A N 1
ATOM 656 C CA . ARG A 1 88 ? 38.229 -0.149 -14.743 1.00 93.50 88 ARG A CA 1
ATOM 657 C C . ARG A 1 88 ? 38.826 0.976 -15.586 1.00 93.50 88 ARG A C 1
ATOM 659 O O . ARG A 1 88 ? 39.693 0.720 -16.419 1.00 93.50 88 ARG A O 1
ATOM 666 N N . GLY A 1 89 ? 38.361 2.210 -15.410 1.00 92.25 89 GLY A N 1
ATOM 667 C CA . GLY A 1 89 ? 38.818 3.343 -16.212 1.00 92.25 89 GLY A CA 1
ATOM 668 C C . GLY A 1 89 ? 40.263 3.737 -15.899 1.00 92.25 89 GLY A C 1
ATOM 669 O O . GLY A 1 89 ? 41.011 4.074 -16.814 1.00 92.25 89 GLY A O 1
ATOM 670 N N . SER A 1 90 ? 40.708 3.601 -14.644 1.00 94.44 90 SER A N 1
ATOM 671 C CA . SER A 1 90 ? 42.108 3.855 -14.271 1.00 94.44 90 SER A CA 1
ATOM 672 C C . SER A 1 90 ? 43.050 2.796 -14.840 1.00 94.44 90 SER A C 1
ATOM 674 O O . SER A 1 90 ? 44.130 3.128 -15.335 1.00 94.44 90 SER A O 1
ATOM 676 N N . GLU A 1 91 ? 42.632 1.528 -14.847 1.00 94.12 91 GLU A N 1
ATOM 677 C CA . GLU A 1 91 ? 43.387 0.459 -15.496 1.00 94.12 91 GLU A CA 1
ATOM 678 C C . GLU A 1 91 ? 43.487 0.699 -17.011 1.00 94.12 91 GLU A C 1
ATOM 680 O O . GLU A 1 91 ? 44.586 0.648 -17.569 1.00 94.12 91 GLU A O 1
ATOM 685 N N . GLN A 1 92 ? 42.367 1.035 -17.662 1.00 93.00 92 GLN A N 1
ATOM 686 C CA . GLN A 1 92 ? 42.321 1.362 -19.089 1.00 93.00 92 GLN A CA 1
ATOM 687 C C . GLN A 1 92 ? 43.229 2.551 -19.428 1.00 93.00 92 GLN A C 1
ATOM 689 O O . GLN A 1 92 ? 44.041 2.448 -20.345 1.00 93.00 92 GLN A O 1
ATOM 694 N N . ALA A 1 93 ? 43.154 3.647 -18.668 1.00 93.06 93 ALA A N 1
ATOM 695 C CA . ALA A 1 93 ? 43.964 4.841 -18.895 1.00 93.06 93 ALA A CA 1
ATOM 696 C C . ALA A 1 93 ? 45.466 4.587 -18.687 1.00 93.06 93 ALA A C 1
ATOM 698 O O . ALA A 1 93 ? 46.279 5.051 -19.484 1.00 93.06 93 ALA A O 1
ATOM 699 N N . SER A 1 94 ? 45.842 3.810 -17.661 1.00 93.00 94 SER A N 1
ATOM 700 C CA . SER A 1 94 ? 47.254 3.515 -17.362 1.00 93.00 94 SER A CA 1
ATOM 701 C C . SER A 1 94 ? 47.943 2.653 -18.424 1.00 93.00 94 SER A C 1
ATOM 703 O O . SER A 1 94 ? 49.155 2.755 -18.602 1.00 93.00 94 SER A O 1
ATOM 705 N N . LYS A 1 95 ? 47.181 1.813 -19.138 1.00 90.69 95 LYS A N 1
ATOM 706 C CA . LYS A 1 95 ? 47.690 0.900 -20.174 1.00 90.69 95 LYS A CA 1
ATOM 707 C C . LYS A 1 95 ? 47.599 1.467 -21.590 1.00 90.69 95 LYS A C 1
ATOM 709 O O . LYS A 1 95 ? 48.163 0.870 -22.505 1.00 90.69 95 LYS A O 1
ATOM 714 N N . LEU A 1 96 ? 46.869 2.566 -21.789 1.00 91.12 96 LEU A N 1
ATOM 715 C CA . LEU A 1 96 ? 46.585 3.086 -23.126 1.00 91.12 96 LEU A CA 1
ATOM 716 C C . LEU A 1 96 ? 47.768 3.850 -23.729 1.00 91.12 96 LEU A C 1
ATOM 718 O O . LEU A 1 96 ? 47.963 3.796 -24.938 1.00 91.12 96 LEU A O 1
ATOM 722 N N . LEU A 1 97 ? 48.562 4.546 -22.911 1.00 90.69 97 LEU A N 1
ATOM 723 C CA . LEU A 1 97 ? 49.719 5.320 -23.366 1.00 90.69 97 LEU A CA 1
ATOM 724 C C . LEU A 1 97 ? 51.023 4.764 -22.771 1.00 90.69 97 LEU A C 1
ATOM 726 O O . LEU A 1 97 ? 51.028 4.353 -21.610 1.00 90.69 97 LEU A O 1
ATOM 730 N N . PRO A 1 98 ? 52.142 4.771 -23.525 1.00 90.25 98 PRO A N 1
ATOM 731 C CA . PRO A 1 98 ? 52.345 5.404 -24.838 1.00 90.25 98 PRO A CA 1
ATOM 732 C C . PRO A 1 98 ? 51.779 4.606 -26.031 1.00 90.25 98 PRO A C 1
ATOM 734 O O . PRO A 1 98 ? 51.672 3.383 -25.983 1.00 90.25 98 PRO A O 1
ATOM 737 N N . ALA A 1 99 ? 51.449 5.305 -27.124 1.00 90.50 99 ALA A N 1
ATOM 738 C CA . ALA A 1 99 ? 50.876 4.698 -28.328 1.00 90.50 99 ALA A CA 1
ATOM 739 C C . ALA A 1 99 ? 51.879 3.781 -29.078 1.00 90.50 99 ALA A C 1
ATOM 741 O O . ALA A 1 99 ? 53.055 4.136 -29.202 1.00 90.50 99 ALA A O 1
ATOM 742 N N . PRO A 1 100 ? 51.437 2.622 -29.609 1.00 91.12 100 PRO A N 1
ATOM 743 C CA . PRO A 1 100 ? 52.287 1.696 -30.361 1.00 91.12 100 PRO A CA 1
ATOM 744 C C . PRO A 1 100 ? 52.656 2.227 -31.758 1.00 91.12 100 PRO A C 1
ATOM 746 O O . PRO A 1 100 ? 51.990 3.107 -32.299 1.00 91.12 100 PRO A O 1
ATOM 749 N N . GLU A 1 101 ? 53.681 1.637 -32.387 1.00 87.75 101 GLU A N 1
ATOM 750 C CA . GLU A 1 101 ? 54.185 2.029 -33.720 1.00 87.75 101 GLU A CA 1
ATOM 751 C C . GLU A 1 101 ? 53.086 2.006 -34.803 1.00 87.75 101 GLU A C 1
ATOM 753 O O . GLU A 1 101 ? 53.082 2.844 -35.703 1.00 87.75 101 GLU A O 1
ATOM 758 N N . GLY A 1 102 ? 52.138 1.064 -34.718 1.00 84.69 102 GLY A N 1
ATOM 759 C CA . GLY A 1 102 ? 51.006 0.959 -35.643 1.00 84.69 102 GLY A CA 1
ATOM 760 C C . GLY A 1 102 ? 49.865 1.967 -35.438 1.00 84.69 102 GLY A C 1
ATOM 761 O O . GLY A 1 102 ? 48.930 1.979 -36.244 1.00 84.69 102 GLY A O 1
ATOM 762 N N . ALA A 1 103 ? 49.889 2.796 -34.389 1.00 88.56 103 ALA A N 1
ATOM 763 C CA . ALA A 1 103 ? 48.808 3.735 -34.094 1.00 88.56 103 ALA A CA 1
ATOM 764 C C . ALA A 1 103 ? 48.698 4.848 -35.152 1.00 88.56 103 ALA A C 1
ATOM 766 O O . ALA A 1 103 ? 49.683 5.442 -35.585 1.00 88.56 103 ALA A O 1
ATOM 767 N N . SER A 1 104 ? 47.470 5.159 -35.573 1.00 88.56 104 SER A N 1
ATOM 768 C CA . SER A 1 104 ? 47.211 6.326 -36.423 1.00 88.56 104 SER A CA 1
ATOM 769 C C . SER A 1 104 ? 47.187 7.608 -35.597 1.00 88.56 104 SER A C 1
ATOM 771 O O . SER A 1 104 ? 46.637 7.592 -34.500 1.00 88.56 104 SER A O 1
ATOM 773 N N . ALA A 1 105 ? 47.651 8.722 -36.170 1.00 87.19 105 ALA A N 1
ATOM 774 C CA . ALA A 1 105 ? 47.670 10.031 -35.508 1.00 87.19 105 ALA A CA 1
ATOM 775 C C . ALA A 1 105 ? 46.320 10.421 -34.867 1.00 87.19 105 ALA A C 1
ATOM 777 O O . ALA A 1 105 ? 46.298 10.836 -33.716 1.00 87.19 105 ALA A O 1
ATOM 778 N N . ASP A 1 106 ? 45.201 10.194 -35.566 1.00 86.00 106 ASP A N 1
ATOM 779 C CA . ASP A 1 106 ? 43.842 10.451 -35.054 1.00 86.00 106 ASP A CA 1
ATOM 780 C C . ASP A 1 106 ? 43.510 9.639 -33.786 1.00 86.00 106 ASP A C 1
ATOM 782 O O . ASP A 1 106 ? 43.013 10.170 -32.795 1.00 86.00 106 ASP A O 1
ATOM 786 N N . ALA A 1 107 ? 43.862 8.350 -33.781 1.00 84.19 107 ALA A N 1
ATOM 787 C CA . ALA A 1 107 ? 43.652 7.474 -32.629 1.00 84.19 107 ALA A CA 1
ATOM 788 C C . ALA A 1 107 ? 44.531 7.884 -31.439 1.00 84.19 107 ALA A C 1
ATOM 790 O O . ALA A 1 107 ? 44.087 7.796 -30.298 1.00 84.19 107 ALA A O 1
ATOM 791 N N . THR A 1 108 ? 45.757 8.351 -31.695 1.00 90.62 108 THR A N 1
ATOM 792 C CA . THR A 1 108 ? 46.655 8.859 -30.649 1.00 90.62 108 THR A CA 1
ATOM 793 C C . THR A 1 108 ? 46.081 10.118 -30.004 1.00 90.62 108 THR A C 1
ATOM 795 O O . THR A 1 108 ? 45.986 10.176 -28.783 1.00 90.62 108 THR A O 1
ATOM 798 N N . THR A 1 109 ? 45.602 11.077 -30.804 1.00 92.94 109 THR A N 1
ATOM 799 C CA . THR A 1 109 ? 44.962 12.299 -30.289 1.00 92.94 109 THR A CA 1
ATOM 800 C C . THR A 1 109 ? 43.703 11.987 -29.477 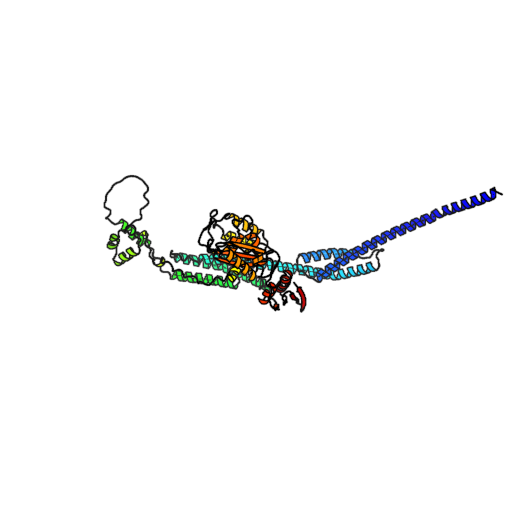1.00 92.94 109 THR A C 1
ATOM 802 O O . THR A 1 109 ? 43.505 12.558 -28.406 1.00 92.94 109 THR A O 1
ATOM 805 N N . ARG A 1 110 ? 42.867 11.047 -29.935 1.00 93.06 110 ARG A N 1
ATOM 806 C CA . ARG A 1 110 ? 41.696 10.583 -29.171 1.00 93.06 110 ARG A CA 1
ATOM 807 C C . ARG A 1 110 ? 42.079 9.911 -27.859 1.00 93.06 110 ARG A C 1
ATOM 809 O O . ARG A 1 110 ? 41.464 10.192 -26.838 1.00 93.06 110 ARG A O 1
ATOM 816 N N . ALA A 1 111 ? 43.106 9.062 -27.868 1.00 92.50 111 ALA A N 1
ATOM 817 C CA . ALA A 1 111 ? 43.604 8.400 -26.667 1.00 92.50 111 ALA A CA 1
ATOM 818 C C . ALA A 1 111 ? 44.133 9.405 -25.634 1.00 92.50 111 ALA A C 1
ATOM 820 O O . ALA A 1 111 ? 43.781 9.310 -24.463 1.00 92.50 111 ALA A O 1
ATOM 821 N N . GLU A 1 112 ? 44.916 10.397 -26.063 1.00 94.38 112 GLU A N 1
ATOM 822 C CA . GLU A 1 112 ? 45.401 11.482 -25.200 1.00 94.38 112 GLU A CA 1
ATOM 823 C C . GLU A 1 112 ? 44.242 12.297 -24.608 1.00 94.38 112 GLU A C 1
ATOM 825 O O . GLU A 1 112 ? 44.206 12.531 -23.399 1.00 94.38 112 GLU A O 1
ATOM 830 N N . ALA A 1 113 ? 43.251 12.660 -25.430 1.00 94.19 113 ALA A N 1
ATOM 831 C CA . ALA A 1 113 ? 42.061 13.381 -24.980 1.00 94.19 113 ALA A CA 1
ATOM 832 C C . ALA A 1 113 ? 41.210 12.560 -23.994 1.00 94.19 113 ALA A C 1
ATOM 834 O O . ALA A 1 113 ? 40.757 13.093 -22.981 1.00 94.19 113 ALA A O 1
ATOM 835 N N . ALA A 1 114 ? 41.018 11.264 -24.254 1.00 92.81 114 ALA A N 1
ATOM 836 C CA . ALA A 1 114 ? 40.271 10.363 -23.380 1.00 92.81 114 ALA A CA 1
ATOM 837 C C . ALA A 1 114 ? 40.980 10.150 -22.034 1.00 92.81 114 ALA A C 1
ATOM 839 O O . ALA A 1 114 ? 40.326 10.170 -20.993 1.00 92.81 114 ALA A O 1
ATOM 840 N N . VAL A 1 115 ? 42.312 10.008 -22.030 1.00 95.94 115 VAL A N 1
ATOM 841 C CA . VAL A 1 115 ? 43.112 9.912 -20.795 1.00 95.94 115 VAL A CA 1
ATOM 842 C C . VAL A 1 115 ? 43.013 11.199 -19.978 1.00 95.94 115 VAL A C 1
ATOM 844 O O . VAL A 1 115 ? 42.805 11.125 -18.769 1.00 95.94 115 VAL A O 1
ATOM 847 N N . HIS A 1 116 ? 43.099 12.368 -20.618 1.00 95.38 116 HIS A N 1
ATOM 848 C CA . HIS A 1 116 ? 42.945 13.653 -19.932 1.00 95.38 116 HIS A CA 1
ATOM 849 C C . HIS A 1 116 ? 41.541 13.818 -19.330 1.00 95.38 116 HIS A C 1
ATOM 851 O O . HIS A 1 116 ? 41.404 14.115 -18.146 1.00 95.38 116 HIS A O 1
ATOM 857 N N . ALA A 1 117 ? 40.491 13.560 -20.117 1.00 93.38 117 ALA A N 1
ATOM 858 C CA . ALA A 1 117 ? 39.108 13.636 -19.646 1.00 93.38 117 ALA A CA 1
ATOM 859 C C . ALA A 1 117 ? 38.837 12.655 -18.492 1.00 93.38 117 ALA A C 1
ATOM 861 O O . ALA A 1 117 ? 38.137 12.990 -17.537 1.00 93.38 117 ALA A O 1
ATOM 862 N N . TRP A 1 118 ? 39.417 11.452 -18.552 1.00 96.12 118 TRP A N 1
ATOM 863 C CA . TRP A 1 118 ? 39.336 10.487 -17.462 1.00 96.12 118 TRP A CA 1
ATOM 864 C C . TRP A 1 118 ? 40.018 10.998 -16.189 1.00 96.12 118 TRP A C 1
ATOM 866 O O . TRP A 1 118 ? 39.439 10.870 -15.118 1.00 96.12 118 TRP A O 1
ATOM 876 N N . GLN A 1 119 ? 41.208 11.602 -16.278 1.00 94.19 119 GLN A N 1
ATOM 877 C CA . GLN A 1 119 ? 41.921 12.142 -15.111 1.00 94.19 119 GLN A CA 1
ATOM 878 C C . GLN A 1 119 ? 41.120 13.233 -14.387 1.00 94.19 119 GLN A C 1
ATOM 880 O O . GLN A 1 119 ? 41.058 13.227 -13.157 1.00 94.19 119 GLN A O 1
ATOM 885 N N . GLU A 1 120 ? 40.473 14.131 -15.134 1.00 93.69 120 GLU A N 1
ATOM 886 C CA . GLU A 1 120 ? 39.609 15.172 -14.564 1.00 93.69 120 GLU A CA 1
ATOM 887 C C . GLU A 1 120 ? 38.395 14.571 -13.842 1.00 93.69 120 GLU A C 1
ATOM 889 O O . GLU A 1 120 ? 38.105 14.924 -12.697 1.00 93.69 120 GLU A O 1
ATOM 894 N N . LEU A 1 121 ? 37.706 13.619 -14.477 1.00 91.94 121 LEU A N 1
ATOM 895 C CA . LEU A 1 121 ? 36.524 12.976 -13.900 1.00 91.94 121 LEU A CA 1
ATOM 896 C C . LEU A 1 121 ? 36.888 12.093 -12.700 1.00 91.94 121 LEU A C 1
ATOM 898 O O . LEU A 1 121 ? 36.248 12.189 -11.651 1.00 91.94 121 LEU A O 1
ATOM 902 N N . ALA A 1 122 ? 37.950 11.294 -12.810 1.00 92.44 122 ALA A N 1
ATOM 903 C CA . ALA A 1 122 ? 38.426 10.397 -11.761 1.00 92.44 122 ALA A CA 1
ATOM 904 C C . ALA A 1 122 ? 38.812 11.138 -10.472 1.00 92.44 122 ALA A C 1
ATOM 906 O O . ALA A 1 122 ? 38.681 10.571 -9.391 1.00 92.44 122 ALA A O 1
ATOM 907 N N . ALA A 1 123 ? 39.220 12.409 -10.553 1.00 90.56 123 ALA A N 1
ATOM 908 C CA . ALA A 1 123 ? 39.481 13.233 -9.373 1.00 90.56 123 ALA A CA 1
ATOM 909 C C . ALA A 1 123 ? 38.202 13.603 -8.591 1.00 90.56 123 ALA A C 1
ATOM 911 O O . ALA A 1 123 ? 38.263 13.845 -7.386 1.00 90.56 123 ALA A O 1
ATOM 912 N N . THR A 1 124 ? 37.040 13.638 -9.252 1.00 88.69 124 THR A N 1
ATOM 913 C CA . THR A 1 124 ? 35.761 14.083 -8.660 1.00 88.69 124 THR A CA 1
ATOM 914 C C . THR A 1 124 ? 34.861 12.931 -8.204 1.00 88.69 124 THR A C 1
ATOM 916 O O . THR A 1 124 ? 34.106 13.068 -7.238 1.00 88.69 124 THR A O 1
ATOM 919 N N . LEU A 1 125 ? 34.970 11.771 -8.856 1.00 87.44 125 LEU A N 1
ATOM 920 C CA . LEU A 1 125 ? 34.163 10.582 -8.577 1.00 87.44 125 LEU A CA 1
ATOM 921 C C . LEU A 1 125 ? 34.269 10.050 -7.127 1.00 87.44 125 LEU A C 1
ATOM 923 O O . LEU A 1 125 ? 33.231 9.668 -6.588 1.00 87.44 125 LEU A O 1
ATOM 927 N N . PRO A 1 126 ? 35.431 10.063 -6.436 1.00 89.88 126 PRO A N 1
ATOM 928 C CA . PRO A 1 126 ? 35.524 9.591 -5.049 1.00 89.88 126 PRO A CA 1
ATOM 929 C C . PRO A 1 126 ? 34.684 10.413 -4.064 1.00 89.88 126 PRO A C 1
ATOM 931 O O . PRO A 1 126 ? 33.982 9.853 -3.223 1.00 89.88 126 PRO A O 1
ATOM 934 N N . ALA A 1 127 ? 34.699 11.745 -4.194 1.00 85.69 127 ALA A N 1
ATOM 935 C CA . ALA A 1 127 ? 33.864 12.622 -3.372 1.00 85.69 127 ALA A CA 1
ATOM 936 C C . ALA A 1 127 ? 32.371 12.359 -3.626 1.00 85.69 127 ALA A C 1
ATOM 938 O O . ALA A 1 127 ? 31.560 12.364 -2.699 1.00 85.69 127 ALA A O 1
ATOM 939 N N . ARG A 1 128 ? 32.010 12.055 -4.880 1.00 82.31 128 ARG A N 1
ATOM 940 C CA . ARG A 1 128 ? 30.643 11.690 -5.256 1.00 82.31 128 ARG A CA 1
ATOM 941 C C . ARG A 1 128 ? 30.217 10.337 -4.680 1.00 82.31 128 ARG A C 1
ATOM 943 O O . ARG A 1 128 ? 29.097 10.242 -4.182 1.00 82.31 128 ARG A O 1
ATOM 950 N N . ALA A 1 129 ? 31.081 9.323 -4.720 1.00 82.06 129 ALA A N 1
ATOM 951 C CA . ALA A 1 129 ? 30.816 8.017 -4.115 1.00 82.06 129 ALA A CA 1
ATOM 952 C C . ALA A 1 129 ? 30.580 8.149 -2.601 1.00 82.06 129 ALA A C 1
ATOM 954 O O . ALA A 1 129 ? 29.563 7.668 -2.104 1.00 82.06 129 ALA A O 1
ATOM 955 N N . SER A 1 130 ? 31.437 8.906 -1.900 1.00 82.31 130 SER A N 1
ATOM 956 C CA . SER A 1 130 ? 31.261 9.215 -0.470 1.00 82.31 130 SER A CA 1
ATOM 957 C C . SER A 1 130 ? 29.919 9.898 -0.191 1.00 82.31 130 SER A C 1
ATOM 959 O O . SER A 1 130 ? 29.191 9.487 0.709 1.00 82.31 130 SER A O 1
ATOM 961 N N . GLY A 1 131 ? 29.538 10.889 -1.005 1.00 78.75 131 GLY A N 1
ATOM 962 C CA . GLY A 1 131 ? 28.245 11.566 -0.868 1.00 78.75 131 GLY A CA 1
ATOM 963 C C . GLY A 1 131 ? 27.042 10.636 -1.079 1.00 78.75 131 GLY A C 1
ATOM 964 O O . GLY A 1 131 ? 26.046 10.748 -0.366 1.00 78.75 131 GLY A O 1
ATOM 965 N N . CYS A 1 132 ? 27.135 9.679 -2.010 1.00 73.56 132 CYS A N 1
ATOM 966 C CA . CYS A 1 132 ? 26.092 8.668 -2.220 1.00 73.56 132 CYS A CA 1
ATOM 967 C C . CYS A 1 132 ? 25.973 7.718 -1.017 1.00 73.56 132 CYS A C 1
ATOM 969 O O . CYS A 1 132 ? 24.860 7.400 -0.595 1.00 73.56 132 CYS A O 1
ATOM 971 N N . GLU A 1 133 ? 27.100 7.289 -0.439 1.00 76.25 133 GLU A N 1
ATOM 972 C CA . GLU A 1 133 ? 27.113 6.459 0.771 1.00 76.25 133 GLU A CA 1
ATOM 973 C C . GLU A 1 133 ? 26.528 7.190 1.981 1.00 76.25 133 GLU A C 1
ATOM 975 O O . GLU A 1 133 ? 25.740 6.613 2.730 1.00 76.25 133 GLU A O 1
ATOM 980 N N . GLU A 1 134 ? 26.885 8.459 2.178 1.00 77.00 134 GLU A N 1
ATOM 981 C CA . GLU A 1 134 ? 26.351 9.294 3.256 1.00 77.00 134 GLU A CA 1
ATOM 982 C C . GLU A 1 134 ? 24.841 9.495 3.113 1.00 77.00 134 GLU A C 1
ATOM 984 O O . GLU A 1 134 ? 24.104 9.285 4.078 1.00 77.00 134 GLU A O 1
ATOM 989 N N . ALA A 1 135 ? 24.358 9.802 1.905 1.00 70.06 135 ALA A N 1
ATOM 990 C CA . ALA A 1 135 ? 22.931 9.925 1.619 1.00 70.06 135 ALA A CA 1
ATOM 991 C C . ALA A 1 135 ? 22.178 8.599 1.840 1.00 70.06 135 ALA A C 1
ATOM 993 O O . ALA A 1 135 ? 21.090 8.580 2.424 1.00 70.06 135 ALA A O 1
ATOM 994 N N . ALA A 1 136 ? 22.769 7.469 1.441 1.00 69.88 136 ALA A N 1
ATOM 995 C CA . ALA A 1 136 ? 22.200 6.146 1.676 1.00 69.88 136 ALA A CA 1
ATOM 996 C C . ALA A 1 136 ? 22.164 5.788 3.174 1.00 69.88 136 ALA A C 1
ATOM 998 O O . ALA A 1 136 ? 21.145 5.296 3.665 1.00 69.88 136 ALA A O 1
ATOM 999 N N . ARG A 1 137 ? 23.233 6.081 3.930 1.00 75.69 137 ARG A N 1
ATOM 1000 C CA . ARG A 1 137 ? 23.280 5.898 5.392 1.00 75.69 137 ARG A CA 1
ATOM 1001 C C . ARG A 1 137 ? 22.266 6.789 6.101 1.00 75.69 137 ARG A C 1
ATOM 1003 O O . ARG A 1 137 ? 21.571 6.300 6.988 1.00 75.69 137 ARG A O 1
ATOM 1010 N N . ALA A 1 138 ? 22.128 8.048 5.685 1.00 73.12 138 ALA A N 1
ATOM 1011 C CA . ALA A 1 138 ? 21.115 8.960 6.206 1.00 73.12 138 ALA A CA 1
ATOM 1012 C C . ALA A 1 138 ? 19.704 8.404 5.968 1.00 73.12 138 ALA A C 1
ATOM 1014 O O . ALA A 1 138 ? 18.905 8.348 6.897 1.00 73.12 138 ALA A O 1
ATOM 1015 N N . LYS A 1 139 ? 19.421 7.883 4.767 1.00 73.12 139 LYS A N 1
ATOM 1016 C CA . LYS A 1 139 ? 18.139 7.240 4.438 1.00 73.12 139 LYS A CA 1
ATOM 1017 C C . LYS A 1 139 ? 17.870 5.985 5.280 1.00 73.12 139 LYS A C 1
ATOM 1019 O O . LYS A 1 139 ? 16.747 5.791 5.744 1.00 73.12 139 LYS A O 1
ATOM 1024 N N . LEU A 1 140 ? 18.880 5.143 5.510 1.00 75.25 140 LEU A N 1
ATOM 1025 C CA . LEU A 1 140 ? 18.766 3.961 6.376 1.00 75.25 140 LEU A CA 1
ATOM 1026 C C . LEU A 1 140 ? 18.518 4.341 7.839 1.00 75.25 140 LEU A C 1
ATOM 1028 O O . LEU A 1 140 ? 17.636 3.763 8.477 1.00 75.25 140 LEU A O 1
ATOM 1032 N N . HIS A 1 141 ? 19.260 5.321 8.362 1.00 80.88 141 HIS A N 1
ATOM 1033 C CA . HIS A 1 141 ? 19.053 5.841 9.715 1.00 80.88 141 HIS A CA 1
ATOM 1034 C C . HIS A 1 141 ? 17.653 6.441 9.857 1.00 80.88 141 HIS A C 1
ATOM 1036 O O . HIS A 1 141 ? 16.952 6.152 10.820 1.00 80.88 141 HIS A O 1
ATOM 1042 N N . MET A 1 142 ? 17.185 7.169 8.843 1.00 78.06 142 MET A N 1
ATOM 1043 C CA . MET A 1 142 ? 15.839 7.740 8.801 1.00 78.06 142 MET A CA 1
ATOM 1044 C C . MET A 1 142 ? 14.750 6.656 8.830 1.00 78.06 142 MET A C 1
ATOM 1046 O O . MET A 1 142 ? 13.821 6.732 9.631 1.00 78.06 142 MET A O 1
ATOM 1050 N N . ASN A 1 143 ? 14.894 5.589 8.035 1.00 81.50 143 ASN A N 1
ATOM 1051 C CA . ASN A 1 143 ? 13.983 4.438 8.084 1.00 81.50 143 ASN A CA 1
ATOM 1052 C C . ASN A 1 143 ? 13.978 3.770 9.466 1.00 81.50 143 ASN A C 1
ATOM 1054 O O . ASN A 1 143 ? 12.923 3.375 9.969 1.00 81.50 143 ASN A O 1
ATOM 1058 N N . LYS A 1 144 ? 15.148 3.670 10.106 1.00 85.31 144 LYS A N 1
ATOM 1059 C CA . LYS A 1 144 ? 15.271 3.139 11.464 1.00 85.31 144 LYS A CA 1
ATOM 1060 C C . LYS A 1 144 ? 14.548 4.027 12.480 1.00 85.31 144 LYS A C 1
ATOM 1062 O O . LYS A 1 144 ? 13.817 3.488 13.313 1.00 85.31 144 LYS A O 1
ATOM 1067 N N . LEU A 1 145 ? 14.694 5.349 12.393 1.00 83.69 145 LEU A N 1
ATOM 1068 C CA . LEU A 1 145 ? 13.982 6.303 13.250 1.00 83.69 145 LEU A CA 1
ATOM 1069 C C . LEU A 1 145 ? 12.462 6.185 13.095 1.00 83.69 145 LEU A C 1
ATOM 1071 O O . LEU A 1 145 ? 11.771 6.037 14.102 1.00 83.69 145 LEU A O 1
ATOM 1075 N N . PHE A 1 146 ? 11.946 6.119 11.863 1.00 82.56 146 PHE A N 1
ATOM 1076 C CA . PHE A 1 146 ? 10.513 5.903 11.625 1.00 82.56 146 PHE A CA 1
ATOM 1077 C C . PHE A 1 146 ? 10.012 4.569 12.187 1.00 82.56 146 PHE A C 1
ATOM 1079 O O . PHE A 1 146 ? 8.976 4.534 12.850 1.00 82.56 146 PHE A O 1
ATOM 1086 N N . SER A 1 147 ? 10.757 3.475 11.986 1.00 85.75 147 SER A N 1
ATOM 1087 C CA . SER A 1 147 ? 10.382 2.163 12.535 1.00 85.75 147 SER A CA 1
ATOM 1088 C C . SER A 1 147 ? 10.379 2.152 14.069 1.00 85.75 147 SER A C 1
ATOM 1090 O O . SER A 1 147 ? 9.493 1.566 14.692 1.00 85.75 147 SER A O 1
ATOM 1092 N N . SER A 1 148 ? 11.330 2.859 14.685 1.00 87.69 148 SER A N 1
ATOM 1093 C CA . SER A 1 148 ? 11.457 2.955 16.140 1.00 87.69 148 SER A CA 1
ATOM 1094 C C . SER A 1 148 ? 10.323 3.798 16.726 1.00 87.69 148 SER A C 1
ATOM 1096 O O . SER A 1 148 ? 9.746 3.425 17.747 1.00 87.69 148 SER A O 1
ATOM 1098 N N . TYR A 1 149 ? 9.943 4.887 16.046 1.00 88.00 149 TYR A N 1
ATOM 1099 C CA . TYR A 1 149 ? 8.794 5.708 16.425 1.00 88.00 149 TYR A CA 1
ATOM 1100 C C . TYR A 1 149 ? 7.485 4.921 16.322 1.00 88.00 149 TYR A C 1
ATOM 1102 O O . TYR A 1 149 ? 6.714 4.898 17.278 1.00 88.00 149 TYR A O 1
ATOM 1110 N N . ALA A 1 150 ? 7.263 4.206 15.215 1.00 86.06 150 ALA A N 1
ATOM 1111 C CA . ALA A 1 150 ? 6.085 3.356 15.042 1.00 86.06 150 ALA A CA 1
ATOM 1112 C C . ALA A 1 150 ? 5.989 2.273 16.132 1.00 86.06 150 ALA A C 1
ATOM 1114 O O . ALA A 1 150 ? 4.914 2.040 16.684 1.00 86.06 150 ALA A O 1
ATOM 1115 N N . SER A 1 151 ? 7.117 1.658 16.506 1.00 87.94 151 SER A N 1
ATOM 1116 C CA . SER A 1 151 ? 7.167 0.695 17.610 1.00 87.94 151 SER A CA 1
ATOM 1117 C C . SER A 1 151 ? 6.827 1.338 18.958 1.00 87.94 151 SER A C 1
ATOM 1119 O O . SER A 1 151 ? 6.064 0.756 19.729 1.00 87.94 151 SER A O 1
ATOM 1121 N N . ALA A 1 152 ? 7.364 2.526 19.255 1.00 87.69 152 ALA A N 1
ATOM 1122 C CA . ALA A 1 152 ? 7.052 3.253 20.485 1.00 87.69 152 ALA A CA 1
ATOM 1123 C C . ALA A 1 152 ? 5.566 3.651 20.542 1.00 87.69 152 ALA A C 1
ATOM 1125 O O . ALA A 1 152 ? 4.920 3.477 21.575 1.00 87.69 152 ALA A O 1
ATOM 1126 N N . ALA A 1 153 ? 5.001 4.100 19.419 1.00 88.25 153 ALA A N 1
ATOM 1127 C CA . ALA A 1 153 ? 3.591 4.448 19.301 1.00 88.25 153 ALA A CA 1
ATOM 1128 C C . ALA A 1 153 ? 2.664 3.237 19.466 1.00 88.25 153 ALA A C 1
ATOM 1130 O O . ALA A 1 153 ? 1.655 3.321 20.166 1.00 88.25 153 ALA A O 1
ATOM 1131 N N . SER A 1 154 ? 3.024 2.091 18.885 1.00 88.94 154 SER A N 1
ATOM 1132 C CA . SER A 1 154 ? 2.284 0.838 19.061 1.00 88.94 154 SER A CA 1
ATOM 1133 C C . SER A 1 154 ? 2.342 0.336 20.506 1.00 88.94 154 SER A C 1
ATOM 1135 O O . SER A 1 154 ? 1.332 -0.141 21.033 1.00 88.94 154 SER A O 1
ATOM 1137 N N . ALA A 1 155 ? 3.501 0.448 21.164 1.00 87.31 155 ALA A N 1
ATOM 1138 C CA . ALA A 1 155 ? 3.661 0.075 22.568 1.00 87.31 155 ALA A CA 1
ATOM 1139 C C . ALA A 1 155 ? 2.813 0.978 23.474 1.00 87.31 155 ALA A C 1
ATOM 1141 O O . ALA A 1 155 ? 2.078 0.472 24.321 1.00 87.31 155 ALA A O 1
ATOM 1142 N N . PHE A 1 156 ? 2.827 2.292 23.218 1.00 92.12 156 PHE A N 1
ATOM 1143 C CA . PHE A 1 156 ? 1.956 3.258 23.884 1.00 92.12 156 PHE A CA 1
ATOM 1144 C C . PHE A 1 156 ? 0.473 2.922 23.684 1.00 92.12 156 PHE A C 1
ATOM 1146 O O . PHE A 1 156 ? -0.280 2.877 24.652 1.00 92.12 156 PHE A O 1
ATOM 1153 N N . GLY A 1 157 ? 0.043 2.650 22.447 1.00 89.06 157 GLY A N 1
ATOM 1154 C CA . GLY A 1 157 ? -1.341 2.274 22.146 1.00 89.06 157 GLY A CA 1
ATOM 1155 C C . GLY A 1 157 ? -1.779 1.016 22.899 1.00 89.06 157 GLY A C 1
ATOM 1156 O O . GLY A 1 157 ? -2.815 1.024 23.556 1.00 89.06 157 GLY A O 1
ATOM 1157 N N . SER A 1 158 ? -0.937 -0.020 22.897 1.00 88.75 158 SER A N 1
ATOM 1158 C CA . SER A 1 158 ? -1.190 -1.268 23.632 1.00 88.75 158 SER A CA 1
ATOM 1159 C C . SER A 1 158 ? -1.274 -1.044 25.145 1.00 88.75 158 SER A C 1
ATOM 1161 O O . SER A 1 158 ? -2.146 -1.596 25.811 1.00 88.75 158 SER A O 1
ATOM 1163 N N . TRP A 1 159 ? -0.371 -0.236 25.708 1.00 92.31 159 TRP A N 1
ATOM 1164 C CA . TRP A 1 159 ? -0.409 0.159 27.118 1.00 92.31 159 TRP A CA 1
ATOM 1165 C C . TRP A 1 159 ? -1.705 0.910 27.453 1.00 92.31 159 TRP A C 1
ATOM 1167 O O . TRP A 1 159 ? -2.380 0.572 28.427 1.00 92.31 159 TRP A O 1
ATOM 1177 N N . HIS A 1 160 ? -2.088 1.871 26.609 1.00 91.00 160 HIS A N 1
ATOM 1178 C CA . HIS A 1 160 ? -3.297 2.666 26.782 1.00 91.00 160 HIS A CA 1
ATOM 1179 C C . HIS A 1 160 ? -4.556 1.795 26.760 1.00 91.00 160 HIS A C 1
ATOM 1181 O O . HIS A 1 160 ? -5.382 1.917 27.657 1.00 91.00 160 HIS A O 1
ATOM 1187 N N . GLU A 1 161 ? -4.689 0.882 25.794 1.00 87.81 161 GLU A N 1
ATOM 1188 C CA . GLU A 1 161 ? -5.827 -0.043 25.716 1.00 87.81 161 GLU A CA 1
ATOM 1189 C C . GLU A 1 161 ? -5.916 -0.959 26.940 1.00 87.81 161 GLU A C 1
ATOM 1191 O O . GLU A 1 161 ? -7.004 -1.146 27.484 1.00 87.81 161 GLU A O 1
ATOM 1196 N N . ARG A 1 162 ? -4.782 -1.488 27.424 1.00 88.31 162 ARG A N 1
ATOM 1197 C CA . ARG A 1 162 ? -4.748 -2.314 28.643 1.00 88.31 162 ARG A CA 1
ATOM 1198 C C . ARG A 1 162 ? -5.235 -1.545 29.869 1.00 88.31 162 ARG A C 1
ATOM 1200 O O . ARG A 1 162 ? -6.043 -2.072 30.633 1.00 88.31 162 ARG A O 1
ATOM 1207 N N . LEU A 1 163 ? -4.750 -0.318 30.070 1.00 85.38 163 LEU A N 1
ATOM 1208 C CA . LEU A 1 163 ? -5.177 0.507 31.202 1.00 85.38 163 LEU A CA 1
ATOM 1209 C C . LEU A 1 163 ? -6.620 0.968 31.067 1.00 85.38 163 LEU A C 1
ATOM 1211 O O . LEU A 1 163 ? -7.363 0.928 32.045 1.00 85.38 163 LEU A O 1
ATOM 1215 N N . LEU A 1 164 ? -7.036 1.356 29.865 1.00 85.56 164 LEU A N 1
ATOM 1216 C CA . LEU A 1 164 ? -8.412 1.743 29.613 1.00 85.56 164 LEU A CA 1
ATOM 1217 C C . LEU A 1 164 ? -9.354 0.571 29.881 1.00 85.56 164 LEU A C 1
ATOM 1219 O O . LEU A 1 164 ? -10.353 0.768 30.558 1.00 85.56 164 LEU A O 1
ATOM 1223 N N . ALA A 1 165 ? -9.027 -0.646 29.442 1.00 82.50 165 ALA A N 1
ATOM 1224 C CA . ALA A 1 165 ? -9.815 -1.843 29.733 1.00 82.50 165 ALA A CA 1
ATOM 1225 C C . ALA A 1 165 ? -9.882 -2.158 31.238 1.00 82.50 165 ALA A C 1
ATOM 1227 O O . ALA A 1 165 ? -10.928 -2.569 31.728 1.00 82.50 165 ALA A O 1
ATOM 1228 N N . MET A 1 166 ? -8.793 -1.932 31.981 1.00 81.62 166 MET A N 1
ATOM 1229 C CA . MET A 1 166 ? -8.767 -2.104 33.439 1.00 81.62 166 MET A CA 1
ATOM 1230 C C . MET A 1 166 ? -9.646 -1.078 34.166 1.00 81.62 166 MET A C 1
ATOM 1232 O O . MET A 1 166 ? -10.296 -1.423 35.148 1.00 81.62 166 MET A O 1
ATOM 1236 N N . LEU A 1 167 ? -9.660 0.173 33.698 1.00 80.25 167 LEU A N 1
ATOM 1237 C CA . LEU A 1 167 ? -10.462 1.255 34.280 1.00 80.25 167 LEU A CA 1
ATOM 1238 C C . LEU A 1 167 ? -11.914 1.258 33.771 1.00 80.25 167 LEU A C 1
ATOM 1240 O O . LEU A 1 167 ? -12.801 1.784 34.440 1.00 80.25 167 LEU A O 1
ATOM 1244 N N . SER A 1 168 ? -12.177 0.643 32.617 1.00 73.31 168 SER A N 1
ATOM 1245 C CA . SER A 1 168 ? -13.512 0.459 32.043 1.00 73.31 168 SER A CA 1
ATOM 1246 C C . SER A 1 168 ? -14.232 -0.676 32.771 1.00 73.31 168 SER A C 1
ATOM 1248 O O . SER A 1 168 ? -14.332 -1.799 32.281 1.00 73.31 168 SER A O 1
ATOM 1250 N N . MET A 1 169 ? -14.713 -0.393 33.980 1.00 65.62 169 MET A N 1
ATOM 1251 C CA . MET A 1 169 ? -15.551 -1.326 34.733 1.00 65.62 169 MET A CA 1
ATOM 1252 C C . MET A 1 169 ? -16.857 -1.597 33.959 1.00 65.62 169 MET A C 1
ATOM 1254 O O . MET A 1 169 ? -17.455 -0.658 33.425 1.00 65.62 169 MET A O 1
ATOM 1258 N N . PRO A 1 170 ? -17.332 -2.854 33.873 1.00 56.53 170 PRO A N 1
ATOM 1259 C CA . PRO A 1 170 ? -18.582 -3.158 33.189 1.00 56.53 170 PRO A CA 1
ATOM 1260 C C . PRO A 1 170 ? -19.756 -2.466 33.896 1.00 56.53 170 PRO A C 1
ATOM 1262 O O . PRO A 1 170 ? -19.942 -2.629 35.098 1.00 56.53 170 PRO A O 1
ATOM 1265 N N . LEU A 1 171 ? -20.582 -1.742 33.133 1.00 45.72 171 LEU A N 1
ATOM 1266 C CA . LEU A 1 171 ? -21.867 -1.165 33.564 1.00 45.72 171 LEU A CA 1
ATOM 1267 C C . LEU A 1 171 ? -22.929 -2.272 33.770 1.00 45.72 171 LEU A C 1
ATOM 1269 O O . LEU A 1 171 ? -23.988 -2.261 33.145 1.00 45.72 171 LEU A O 1
ATOM 1273 N N . GLY A 1 172 ? -22.603 -3.298 34.557 1.00 48.31 172 GLY A N 1
ATOM 1274 C CA . GLY A 1 172 ? -23.477 -4.429 34.865 1.00 48.31 172 GLY A CA 1
ATOM 1275 C C . GLY A 1 172 ? -24.213 -4.259 36.194 1.00 48.31 172 GLY A C 1
ATOM 1276 O O . GLY A 1 172 ? -23.833 -3.449 37.030 1.00 48.31 172 GLY A O 1
ATOM 1277 N N . SER A 1 173 ? -25.234 -5.089 36.419 1.00 41.38 173 SER A N 1
ATOM 1278 C CA . SER A 1 173 ? -26.059 -5.114 37.640 1.00 41.38 173 SER A CA 1
ATOM 1279 C C . SER A 1 173 ? -25.322 -5.569 38.911 1.00 41.38 173 SER A C 1
ATOM 1281 O O . SER A 1 173 ? -25.939 -5.713 39.963 1.00 41.38 173 SER A O 1
ATOM 1283 N N . ALA A 1 174 ? -24.025 -5.873 38.821 1.00 49.69 174 ALA A N 1
ATOM 1284 C CA . ALA A 1 174 ? -23.187 -6.167 39.972 1.00 49.69 174 ALA A CA 1
ATOM 1285 C C . ALA A 1 174 ? -22.557 -4.852 40.425 1.00 49.69 174 ALA A C 1
ATOM 1287 O O . ALA A 1 174 ? -21.695 -4.305 39.740 1.00 49.69 174 ALA A O 1
ATOM 1288 N N . ALA A 1 175 ? -23.005 -4.335 41.563 1.00 54.84 175 ALA A N 1
ATOM 1289 C CA . ALA A 1 175 ? -22.369 -3.185 42.173 1.00 54.84 175 ALA A CA 1
ATOM 1290 C C . ALA A 1 175 ? -20.881 -3.490 42.405 1.00 54.84 175 ALA A C 1
ATOM 1292 O O . ALA A 1 175 ? -20.531 -4.446 43.099 1.00 54.84 175 ALA A O 1
ATOM 1293 N N . VAL A 1 176 ? -20.012 -2.708 41.768 1.00 61.38 176 VAL A N 1
ATOM 1294 C CA . VAL A 1 176 ? -18.563 -2.886 41.869 1.00 61.38 176 VAL A CA 1
ATOM 1295 C C . VAL A 1 176 ? -18.130 -2.462 43.270 1.00 61.38 176 VAL A C 1
ATOM 1297 O O . VAL A 1 176 ? -18.454 -1.358 43.712 1.00 61.38 176 VAL A O 1
ATOM 1300 N N . ASP A 1 177 ? -17.410 -3.333 43.980 1.00 68.38 177 ASP A N 1
ATOM 1301 C CA . ASP A 1 177 ? -16.895 -3.011 45.311 1.00 68.38 177 ASP A CA 1
ATOM 1302 C C . ASP A 1 177 ? -15.961 -1.794 45.207 1.00 68.38 177 ASP A C 1
ATOM 1304 O O . ASP A 1 177 ? -15.009 -1.776 44.421 1.00 68.38 177 ASP A O 1
ATOM 1308 N N . ALA A 1 178 ? -16.198 -0.772 46.033 1.00 71.50 178 ALA A N 1
ATOM 1309 C CA . ALA A 1 178 ? -15.337 0.404 46.120 1.00 71.50 178 ALA A CA 1
ATOM 1310 C C . ALA A 1 178 ? -13.863 0.022 46.370 1.00 71.50 178 ALA A C 1
ATOM 1312 O O . ALA A 1 178 ? -12.952 0.718 45.912 1.00 71.50 178 ALA A O 1
ATOM 1313 N N . LYS A 1 179 ? -13.598 -1.112 47.039 1.00 73.56 179 LYS A N 1
ATOM 1314 C CA . LYS A 1 179 ? -12.237 -1.647 47.217 1.00 73.56 179 LYS A CA 1
ATOM 1315 C C . LYS A 1 179 ? -11.611 -2.141 45.915 1.00 73.56 179 LYS A C 1
ATOM 1317 O O . LYS A 1 179 ? -10.404 -1.980 45.738 1.00 73.56 179 LYS A O 1
ATOM 1322 N N . GLU A 1 180 ? -12.395 -2.731 45.017 1.00 75.88 180 GLU A N 1
ATOM 1323 C CA . GLU A 1 180 ? -11.920 -3.177 43.704 1.00 75.88 180 GLU A CA 1
ATOM 1324 C C . GLU A 1 180 ? -11.602 -1.983 42.806 1.00 75.88 180 GLU A C 1
ATOM 1326 O O . GLU A 1 180 ? -10.515 -1.943 42.231 1.00 75.88 180 GLU A O 1
ATOM 1331 N N . VAL A 1 181 ? -12.468 -0.961 42.789 1.00 77.50 181 VAL A N 1
ATOM 1332 C CA . VAL A 1 181 ? -12.201 0.304 42.079 1.00 77.50 181 VAL A CA 1
ATOM 1333 C C . VAL A 1 181 ? -10.936 0.971 42.623 1.00 77.50 181 VAL A C 1
ATOM 1335 O O . VAL A 1 181 ? -10.052 1.351 41.860 1.00 77.50 181 VAL A O 1
ATOM 1338 N N . THR A 1 182 ? -10.790 1.043 43.950 1.00 80.81 182 THR A N 1
ATOM 1339 C CA . THR A 1 182 ? -9.597 1.627 44.587 1.00 80.81 182 THR A CA 1
ATOM 1340 C C . THR A 1 182 ? -8.323 0.862 44.215 1.00 80.81 182 THR A C 1
ATOM 1342 O O . THR A 1 182 ? -7.293 1.474 43.932 1.00 80.81 182 THR A O 1
ATOM 1345 N N . ARG A 1 183 ? -8.383 -0.478 44.170 1.00 82.19 183 ARG A N 1
ATOM 1346 C CA . ARG A 1 183 ? -7.260 -1.321 43.736 1.00 82.19 183 ARG A CA 1
ATOM 1347 C C . ARG A 1 183 ? -6.919 -1.091 42.261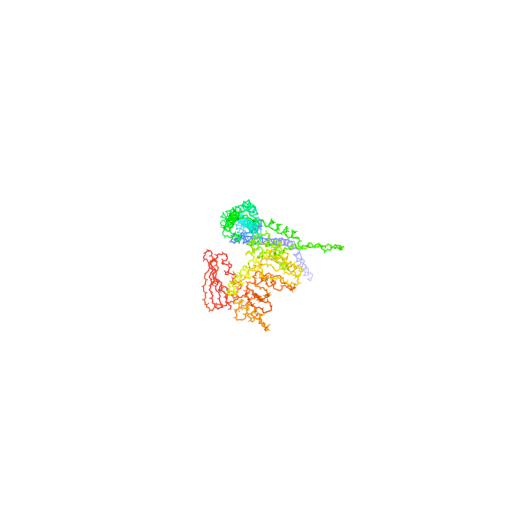 1.00 82.19 183 ARG A C 1
ATOM 1349 O O . ARG A 1 183 ? -5.739 -0.983 41.942 1.00 82.19 183 ARG A O 1
ATOM 1356 N N . ALA A 1 184 ? -7.917 -1.012 41.381 1.00 80.06 184 ALA A N 1
ATOM 1357 C CA . ALA A 1 184 ? -7.715 -0.760 39.954 1.00 80.06 184 ALA A CA 1
ATOM 1358 C C . ALA A 1 184 ? -7.073 0.616 39.705 1.00 80.06 184 ALA A C 1
ATOM 1360 O O . ALA A 1 184 ? -6.084 0.698 38.978 1.00 80.06 184 ALA A O 1
ATOM 1361 N N . CYS A 1 185 ? -7.549 1.671 40.377 1.00 82.69 185 CYS A N 1
ATOM 1362 C CA . CYS A 1 185 ? -6.938 3.003 40.306 1.00 82.69 185 CYS A CA 1
ATOM 1363 C C . CYS A 1 185 ? -5.479 2.996 40.790 1.00 82.69 185 CYS A C 1
ATOM 1365 O O . CYS A 1 185 ? -4.620 3.558 40.117 1.00 82.69 185 CYS A O 1
ATOM 1367 N N . ALA A 1 186 ? -5.170 2.313 41.899 1.00 84.25 186 ALA A N 1
ATOM 1368 C CA . ALA A 1 186 ? -3.797 2.219 42.405 1.00 84.25 186 ALA A CA 1
ATOM 1369 C C . ALA A 1 186 ? -2.853 1.503 41.420 1.00 84.25 186 ALA A C 1
ATOM 1371 O O . ALA A 1 186 ? -1.711 1.919 41.231 1.00 84.25 186 ALA A O 1
ATOM 1372 N N . ILE A 1 187 ? -3.323 0.437 40.762 1.00 84.25 187 ILE A N 1
ATOM 1373 C CA . ILE A 1 187 ? -2.548 -0.249 39.716 1.00 84.25 187 ILE A CA 1
ATOM 1374 C C . ILE A 1 187 ? -2.336 0.681 38.516 1.00 84.25 187 ILE A C 1
ATOM 1376 O O . ILE A 1 187 ? -1.219 0.761 38.003 1.00 84.25 187 ILE A O 1
ATOM 1380 N N . ALA A 1 188 ? -3.377 1.405 38.094 1.00 82.81 188 ALA A N 1
ATOM 1381 C CA . ALA A 1 188 ? -3.286 2.351 36.990 1.00 82.81 188 ALA A CA 1
ATOM 1382 C C . ALA A 1 188 ? -2.277 3.473 37.275 1.00 82.81 188 ALA A C 1
ATOM 1384 O O . ALA A 1 188 ? -1.467 3.772 36.405 1.00 82.81 188 ALA A O 1
ATOM 1385 N N . GLU A 1 189 ? -2.258 4.033 38.489 1.00 85.75 189 GLU A N 1
ATOM 1386 C CA . GLU A 1 189 ? -1.286 5.052 38.908 1.00 85.75 189 GLU A CA 1
ATOM 1387 C C . GLU A 1 189 ? 0.163 4.563 38.798 1.00 85.75 189 GLU A C 1
ATOM 1389 O O . GLU A 1 189 ? 1.002 5.260 38.227 1.00 85.75 189 GLU A O 1
ATOM 1394 N N . VAL A 1 190 ? 0.463 3.347 39.270 1.00 87.12 190 VAL A N 1
ATOM 1395 C CA . VAL A 1 190 ? 1.814 2.766 39.150 1.00 87.12 190 VAL A CA 1
ATOM 1396 C C . VAL A 1 190 ? 2.205 2.568 37.682 1.00 87.12 190 VAL A C 1
ATOM 1398 O O . VAL A 1 190 ? 3.351 2.794 37.298 1.00 87.12 190 VAL A O 1
ATOM 1401 N N . GLN A 1 191 ? 1.246 2.169 36.850 1.00 86.69 191 GLN A N 1
ATOM 1402 C CA . GLN A 1 191 ? 1.444 1.913 35.425 1.00 86.69 191 GLN A CA 1
ATOM 1403 C C . GLN A 1 191 ? 1.517 3.195 34.575 1.00 86.69 191 GLN A C 1
ATOM 1405 O O . GLN A 1 191 ? 1.926 3.118 33.417 1.00 86.69 191 GLN A O 1
ATOM 1410 N N . MET A 1 192 ? 1.192 4.380 35.117 1.00 86.69 192 MET A N 1
ATOM 1411 C CA . MET A 1 192 ? 1.327 5.655 34.386 1.00 86.69 192 MET A CA 1
ATOM 1412 C C . MET A 1 192 ? 2.769 5.938 33.961 1.00 86.69 192 MET A C 1
ATOM 1414 O O . MET A 1 192 ? 2.999 6.478 32.878 1.00 86.69 192 MET A O 1
ATOM 1418 N N . ALA A 1 193 ? 3.745 5.519 34.773 1.00 87.44 193 ALA A N 1
ATOM 1419 C CA . ALA A 1 193 ? 5.163 5.704 34.479 1.00 87.44 193 ALA A CA 1
ATOM 1420 C C . ALA A 1 193 ? 5.604 5.001 33.178 1.00 87.44 193 ALA A C 1
ATOM 1422 O O . ALA A 1 193 ? 6.499 5.496 32.492 1.00 87.44 193 ALA A O 1
ATOM 1423 N N . GLU A 1 194 ? 4.968 3.880 32.816 1.00 87.50 194 GLU A N 1
ATOM 1424 C CA . GLU A 1 194 ? 5.221 3.159 31.559 1.00 87.50 194 GLU A CA 1
ATOM 1425 C C . GLU A 1 194 ? 4.759 3.986 30.349 1.00 87.50 194 GLU A C 1
ATOM 1427 O O . GLU A 1 194 ? 5.533 4.212 29.417 1.00 87.50 194 GLU A O 1
ATOM 1432 N N . GLY A 1 195 ? 3.540 4.534 30.394 1.00 87.00 195 GLY A N 1
ATOM 1433 C CA . GLY A 1 195 ? 3.023 5.413 29.341 1.00 87.00 195 GLY A CA 1
ATOM 1434 C C . GLY A 1 195 ? 3.841 6.692 29.168 1.00 87.00 195 GLY A C 1
ATOM 1435 O O . GLY A 1 195 ? 4.135 7.099 28.043 1.00 87.00 195 GLY A O 1
ATOM 1436 N N . GLU A 1 196 ? 4.279 7.303 30.272 1.00 90.81 196 GLU A N 1
ATOM 1437 C CA . GLU A 1 196 ? 5.172 8.469 30.249 1.00 90.81 196 GLU A CA 1
ATOM 1438 C C . GLU A 1 196 ? 6.553 8.151 29.665 1.00 90.81 196 GLU A C 1
ATOM 1440 O O . GLU A 1 196 ? 7.168 9.010 29.026 1.00 90.81 196 GLU A O 1
ATOM 1445 N N . ALA A 1 197 ? 7.067 6.938 29.889 1.00 89.88 197 ALA A N 1
ATOM 1446 C CA . ALA A 1 197 ? 8.320 6.491 29.292 1.00 89.88 197 ALA A CA 1
ATOM 1447 C C . ALA A 1 197 ? 8.178 6.347 27.772 1.00 89.88 197 ALA A C 1
ATOM 1449 O O . ALA A 1 197 ? 9.000 6.890 27.037 1.00 89.88 197 ALA A O 1
ATOM 1450 N N . HIS A 1 198 ? 7.101 5.714 27.295 1.00 89.81 198 HIS A N 1
ATOM 1451 C CA . HIS A 1 198 ? 6.821 5.601 25.861 1.00 89.81 198 HIS A CA 1
ATOM 1452 C C . HIS A 1 198 ? 6.650 6.967 25.185 1.00 89.81 198 HIS A C 1
ATOM 1454 O O . HIS A 1 198 ? 7.216 7.195 24.114 1.00 89.81 198 HIS A O 1
ATOM 1460 N N . LEU A 1 199 ? 5.939 7.901 25.829 1.00 90.31 199 LEU A N 1
ATOM 1461 C CA . LEU A 1 199 ? 5.802 9.273 25.339 1.00 90.31 199 LEU A CA 1
ATOM 1462 C C . LEU A 1 199 ? 7.156 9.996 25.275 1.00 90.31 199 LEU A C 1
ATOM 1464 O O . LEU A 1 199 ? 7.439 10.660 24.280 1.00 90.31 199 LEU A O 1
ATOM 1468 N N . ARG A 1 200 ? 8.021 9.847 26.288 1.00 92.25 200 ARG A N 1
ATOM 1469 C CA . ARG A 1 200 ? 9.381 10.418 26.267 1.00 92.25 200 ARG A CA 1
ATOM 1470 C C . ARG A 1 200 ? 10.223 9.862 25.126 1.00 92.25 200 ARG A C 1
ATOM 1472 O O . ARG A 1 200 ? 10.821 10.643 24.394 1.00 92.25 200 ARG A O 1
ATOM 1479 N N . THR A 1 201 ? 10.220 8.547 24.926 1.00 90.44 201 THR A N 1
ATOM 1480 C CA . THR A 1 201 ? 10.927 7.922 23.799 1.00 90.44 201 THR A CA 1
ATOM 1481 C C . THR A 1 201 ? 10.409 8.452 22.461 1.00 90.44 201 THR A C 1
ATOM 1483 O O . THR A 1 201 ? 11.196 8.795 21.584 1.00 90.44 201 THR A O 1
ATOM 1486 N N . ALA A 1 202 ? 9.090 8.601 22.309 1.00 89.19 202 ALA A N 1
ATOM 1487 C CA . ALA A 1 202 ? 8.499 9.188 21.111 1.00 89.19 202 ALA A CA 1
ATOM 1488 C C . ALA A 1 202 ? 8.925 10.659 20.910 1.00 89.19 202 ALA A C 1
ATOM 1490 O O . ALA A 1 202 ? 9.215 11.065 19.786 1.00 89.19 202 ALA A O 1
ATOM 1491 N N . GLN A 1 203 ? 9.010 11.456 21.981 1.00 90.12 203 GLN A N 1
ATOM 1492 C CA . GLN A 1 203 ? 9.487 12.845 21.933 1.00 90.12 203 GLN A CA 1
ATOM 1493 C C . GLN A 1 203 ? 10.967 12.948 21.546 1.00 90.12 203 GLN A C 1
ATOM 1495 O O . GLN A 1 203 ? 11.329 13.821 20.759 1.00 90.12 203 GLN A O 1
ATOM 1500 N N . GLU A 1 204 ? 11.820 12.078 22.087 1.00 90.50 204 GLU A N 1
ATOM 1501 C CA . GLU A 1 204 ? 13.245 12.004 21.744 1.00 90.50 204 GLU A CA 1
ATOM 1502 C C . GLU A 1 204 ? 13.433 11.661 20.266 1.00 90.50 204 GLU A C 1
ATOM 1504 O O . GLU A 1 204 ? 14.146 12.373 19.562 1.00 90.50 204 GLU A O 1
ATOM 1509 N N . LEU A 1 205 ? 12.709 10.654 19.772 1.00 88.19 205 LEU A N 1
ATOM 1510 C CA . LEU A 1 205 ? 12.735 10.264 18.363 1.00 88.19 205 LEU A CA 1
ATOM 1511 C C . LEU A 1 205 ? 12.249 11.392 17.448 1.00 88.19 205 LEU A C 1
ATOM 1513 O O . LEU A 1 205 ? 12.856 11.637 16.412 1.00 88.19 205 LEU A O 1
ATOM 1517 N N . VAL A 1 206 ? 11.194 12.123 17.823 1.00 85.31 206 VAL A N 1
ATOM 1518 C CA . VAL A 1 206 ? 10.718 13.283 17.045 1.00 85.31 206 VAL A CA 1
ATOM 1519 C C . VAL A 1 206 ? 11.728 14.427 17.044 1.00 85.31 206 VAL A C 1
ATOM 1521 O O . VAL A 1 206 ? 11.922 15.054 16.005 1.00 85.31 206 VAL A O 1
ATOM 1524 N N . ARG A 1 207 ? 12.421 14.682 18.160 1.00 86.19 207 ARG A N 1
ATOM 1525 C CA . ARG A 1 207 ? 13.521 15.661 18.199 1.00 86.19 207 ARG A CA 1
ATOM 1526 C C . ARG A 1 207 ? 14.688 15.238 17.316 1.00 86.19 207 ARG A C 1
ATOM 1528 O O . ARG A 1 207 ? 15.240 16.078 16.611 1.00 86.19 207 ARG A O 1
ATOM 1535 N N . GLU A 1 208 ? 15.039 13.955 17.331 1.00 83.75 208 GLU A N 1
ATOM 1536 C CA . GLU A 1 208 ? 16.076 13.413 16.456 1.00 83.75 208 GLU A CA 1
ATOM 1537 C C . GLU A 1 208 ? 15.660 13.554 14.984 1.00 83.75 208 GLU A C 1
ATOM 1539 O O . GLU A 1 208 ? 16.404 14.131 14.201 1.00 83.75 208 GLU A O 1
ATOM 1544 N N . MET A 1 209 ? 14.433 13.179 14.613 1.00 81.38 209 MET A N 1
ATOM 1545 C CA . MET A 1 209 ? 13.894 13.383 13.259 1.00 81.38 209 MET A CA 1
ATOM 1546 C C . MET A 1 209 ? 13.846 14.865 12.834 1.00 81.38 209 MET A C 1
ATOM 1548 O O . MET A 1 209 ? 14.103 15.180 11.671 1.00 81.38 209 MET A O 1
ATOM 1552 N N . ALA A 1 210 ? 13.558 15.788 13.759 1.00 77.88 210 ALA A N 1
ATOM 1553 C CA . ALA A 1 210 ? 13.546 17.227 13.493 1.00 77.88 210 ALA A CA 1
ATOM 1554 C C . ALA A 1 210 ? 14.946 17.791 13.207 1.00 77.88 210 ALA A C 1
ATOM 1556 O O . ALA A 1 210 ? 15.074 18.701 12.392 1.00 77.88 210 ALA A O 1
ATOM 1557 N N . SER A 1 211 ? 15.995 17.223 13.815 1.00 79.06 211 SER A N 1
ATOM 1558 C CA . SER A 1 211 ? 17.392 17.597 13.533 1.00 79.06 211 SER A CA 1
ATOM 1559 C C . SER A 1 211 ? 17.833 17.290 12.096 1.00 79.06 211 SER A C 1
ATOM 1561 O O . SER A 1 211 ? 18.795 17.881 11.615 1.00 79.06 211 SER A O 1
ATOM 1563 N N . TYR A 1 212 ? 17.085 16.432 11.394 1.00 70.31 212 TYR A N 1
ATOM 1564 C CA . TYR A 1 212 ? 17.271 16.120 9.977 1.00 70.31 212 TYR A CA 1
ATOM 1565 C C . TYR A 1 212 ? 16.306 16.880 9.042 1.00 70.31 212 TYR A C 1
ATOM 1567 O O . TYR A 1 212 ? 16.280 16.584 7.854 1.00 70.31 212 TYR A O 1
ATOM 1575 N N . GLU A 1 213 ? 15.514 17.840 9.546 1.00 61.59 213 GLU A N 1
ATOM 1576 C CA . GLU A 1 213 ? 14.516 18.623 8.781 1.00 61.59 213 GLU A CA 1
ATOM 1577 C C . GLU A 1 213 ? 13.371 17.787 8.152 1.00 61.59 213 GLU A C 1
ATOM 1579 O O . GLU A 1 213 ? 12.755 18.195 7.170 1.00 61.59 213 GLU A O 1
ATOM 1584 N N . VAL A 1 214 ? 13.037 16.613 8.716 1.00 55.34 214 VAL A N 1
ATOM 1585 C CA . VAL A 1 214 ? 12.040 15.667 8.139 1.00 55.34 214 VAL A CA 1
ATOM 1586 C C . VAL A 1 214 ? 10.826 15.418 9.051 1.00 55.34 214 VAL A C 1
ATOM 1588 O O . VAL A 1 214 ? 10.045 14.494 8.824 1.00 55.34 214 VAL A O 1
ATOM 1591 N N . ALA A 1 215 ? 10.626 16.241 10.083 1.00 50.56 215 ALA A N 1
ATOM 1592 C CA . ALA A 1 215 ? 9.611 16.018 11.123 1.00 50.56 215 ALA A CA 1
ATOM 1593 C C . ALA A 1 215 ? 8.167 15.839 10.595 1.00 50.56 215 ALA A C 1
ATOM 1595 O O . ALA A 1 215 ? 7.349 15.210 11.262 1.00 50.56 215 ALA A O 1
ATOM 1596 N N . GLU A 1 216 ? 7.856 16.339 9.397 1.00 50.53 216 GLU A N 1
ATOM 1597 C CA . GLU A 1 216 ? 6.499 16.342 8.833 1.00 50.53 216 GLU A CA 1
ATOM 1598 C C . GLU A 1 216 ? 6.139 15.100 8.001 1.00 50.53 216 GLU A C 1
ATOM 1600 O O . GLU A 1 216 ? 4.992 14.969 7.582 1.00 50.53 216 GLU A O 1
ATOM 1605 N N . ARG A 1 217 ? 7.075 14.172 7.738 1.00 55.50 217 ARG A N 1
ATOM 1606 C CA . ARG A 1 217 ? 6.839 13.106 6.740 1.00 55.50 217 ARG A CA 1
ATOM 1607 C C . ARG A 1 217 ? 6.364 11.754 7.255 1.00 55.50 217 ARG A C 1
ATOM 1609 O O . ARG A 1 217 ? 5.906 10.982 6.417 1.00 55.50 217 ARG A O 1
ATOM 1616 N N . ASN A 1 218 ? 6.419 11.461 8.557 1.00 58.78 218 ASN A N 1
ATOM 1617 C CA . ASN A 1 218 ? 5.670 10.329 9.124 1.00 58.78 218 ASN A CA 1
ATOM 1618 C C . ASN A 1 218 ? 5.685 10.286 10.667 1.00 58.78 218 ASN A C 1
ATOM 1620 O O . ASN A 1 218 ? 6.611 9.716 11.252 1.00 58.78 218 ASN A O 1
ATOM 1624 N N . PRO A 1 219 ? 4.652 10.775 11.364 1.00 56.56 219 PRO A N 1
ATOM 1625 C CA . PRO A 1 219 ? 4.259 10.174 12.619 1.00 56.56 219 PRO A CA 1
ATOM 1626 C C . PRO A 1 219 ? 3.220 9.093 12.297 1.00 56.56 219 PRO A C 1
ATOM 1628 O O . PRO A 1 219 ? 2.258 9.335 11.574 1.00 56.56 219 PRO A O 1
ATOM 1631 N N . SER A 1 220 ? 3.402 7.886 12.828 1.00 58.88 220 SER A N 1
ATOM 1632 C CA . SER A 1 220 ? 2.360 6.850 12.888 1.00 58.88 220 SER A CA 1
ATOM 1633 C C . SER A 1 220 ? 0.967 7.422 13.208 1.00 58.88 220 SER A C 1
ATOM 1635 O O . SER A 1 220 ? 0.877 8.493 13.798 1.00 58.88 220 SER A O 1
ATOM 1637 N N . ALA A 1 221 ? -0.112 6.670 12.959 1.00 60.66 221 ALA A N 1
ATOM 1638 C CA . ALA A 1 221 ? -1.506 7.094 13.189 1.00 60.66 221 ALA A CA 1
ATOM 1639 C C . ALA A 1 221 ? -1.817 7.744 14.562 1.00 60.66 221 ALA A C 1
ATOM 1641 O O . ALA A 1 221 ? -2.849 8.389 14.708 1.00 60.66 221 ALA A O 1
ATOM 1642 N N . VAL A 1 222 ? -0.952 7.568 15.566 1.00 69.75 222 VAL A N 1
ATOM 1643 C CA . VAL A 1 222 ? -1.009 8.261 16.856 1.00 69.75 222 VAL A CA 1
ATOM 1644 C C . VAL A 1 222 ? 0.063 9.354 16.901 1.00 69.75 222 VAL A C 1
ATOM 1646 O O . VAL A 1 222 ? 1.258 9.050 16.928 1.00 69.75 222 VAL A O 1
ATOM 1649 N N . SER A 1 223 ? -0.357 10.620 16.945 1.00 84.31 223 SER A N 1
ATOM 1650 C CA . SER A 1 223 ? 0.551 11.763 17.087 1.00 84.31 223 SER A CA 1
ATOM 1651 C C . SER A 1 223 ? 1.038 11.947 18.534 1.00 84.31 223 SER A C 1
ATOM 1653 O O . SER A 1 223 ? 0.432 11.447 19.484 1.00 84.31 223 SER A O 1
ATOM 1655 N N . LEU A 1 224 ? 2.109 12.728 18.743 1.00 85.69 224 LEU A N 1
ATOM 1656 C CA . LEU A 1 224 ? 2.541 13.122 20.098 1.00 85.69 224 LEU A CA 1
ATOM 1657 C C . LEU A 1 224 ? 1.440 13.861 20.877 1.00 85.69 224 LEU A C 1
ATOM 1659 O O . LEU A 1 224 ? 1.345 13.715 22.100 1.00 85.69 224 LEU A O 1
ATOM 1663 N N . ALA A 1 225 ? 0.617 14.645 20.173 1.00 85.69 225 ALA A N 1
ATOM 1664 C CA . ALA A 1 225 ? -0.538 15.310 20.759 1.00 85.69 225 ALA A CA 1
ATOM 1665 C C . ALA A 1 225 ? -1.568 14.272 21.227 1.00 85.69 225 ALA A C 1
ATOM 1667 O O . ALA A 1 225 ? -1.993 14.327 22.378 1.00 85.69 225 ALA A O 1
ATOM 1668 N N . ASP A 1 226 ? -1.874 13.267 20.400 1.00 86.88 226 ASP A N 1
ATOM 1669 C CA . ASP A 1 226 ? -2.808 12.194 20.762 1.00 86.88 226 ASP A CA 1
ATOM 1670 C C . ASP A 1 226 ? -2.314 11.377 21.954 1.00 86.88 226 ASP A C 1
ATOM 1672 O O . ASP A 1 226 ? -3.093 11.076 22.856 1.00 86.88 226 ASP A O 1
ATOM 1676 N N . MET A 1 227 ? -1.022 11.033 21.996 1.00 89.19 227 MET A N 1
ATOM 1677 C CA . MET A 1 227 ? -0.439 10.332 23.145 1.00 89.19 227 MET A CA 1
ATOM 1678 C C . MET A 1 227 ? -0.572 11.158 24.427 1.00 89.19 227 MET A C 1
ATOM 1680 O O . MET A 1 227 ? -0.957 10.629 25.468 1.00 89.19 227 MET A O 1
ATOM 1684 N N . SER A 1 228 ? -0.301 12.463 24.350 1.00 89.94 228 SER A N 1
ATOM 1685 C CA . SER A 1 228 ? -0.425 13.364 25.502 1.00 89.94 228 SER A CA 1
ATOM 1686 C C . SER A 1 228 ? -1.876 13.457 25.984 1.00 89.94 228 SER A C 1
ATOM 1688 O O . SER A 1 228 ? -2.136 13.280 27.174 1.00 89.94 228 SER A O 1
ATOM 1690 N N . VAL A 1 229 ? -2.825 13.633 25.058 1.00 91.31 229 VAL A N 1
ATOM 1691 C CA . VAL A 1 229 ? -4.265 13.685 25.353 1.00 91.31 229 VAL A CA 1
ATOM 1692 C C . VAL A 1 229 ? -4.745 12.377 25.980 1.00 91.31 229 VAL A C 1
ATOM 1694 O O . VAL A 1 229 ? -5.436 12.400 26.993 1.00 91.31 229 VAL A O 1
ATOM 1697 N N . ARG A 1 230 ? -4.353 11.224 25.430 1.00 90.69 230 ARG A N 1
ATOM 1698 C CA . ARG A 1 230 ? -4.733 9.900 25.954 1.00 90.69 230 ARG A CA 1
ATOM 1699 C C . ARG A 1 230 ? -4.189 9.641 27.357 1.00 90.69 230 ARG A C 1
ATOM 1701 O O . ARG A 1 230 ? -4.863 9.014 28.173 1.00 90.69 230 ARG A O 1
ATOM 1708 N N . LEU A 1 231 ? -2.978 10.113 27.645 1.00 90.19 231 LEU A N 1
ATOM 1709 C CA . LEU A 1 231 ? -2.371 9.997 28.970 1.00 90.19 231 LEU A CA 1
ATOM 1710 C C . LEU A 1 231 ? -3.106 10.881 29.989 1.00 90.19 231 LEU A C 1
ATOM 1712 O O . LEU A 1 231 ? -3.402 10.437 31.098 1.00 90.19 231 LEU A O 1
ATOM 1716 N N . GLU A 1 232 ? -3.469 12.103 29.601 1.00 89.88 232 GLU A N 1
ATOM 1717 C CA . GLU A 1 232 ? -4.272 13.004 30.432 1.00 89.88 232 GLU A CA 1
ATOM 1718 C C . GLU A 1 232 ? -5.694 12.468 30.666 1.00 89.88 232 GLU A C 1
ATOM 1720 O O . GLU A 1 232 ? -6.176 12.473 31.798 1.00 89.88 232 GLU A O 1
ATOM 1725 N N . GLN A 1 233 ? -6.330 11.905 29.636 1.00 89.44 233 GLN A N 1
ATOM 1726 C CA . GLN A 1 233 ? -7.622 11.225 29.751 1.00 89.44 233 GLN A CA 1
ATOM 1727 C C . GLN A 1 233 ? -7.580 10.095 30.784 1.00 89.44 233 GLN A C 1
ATOM 1729 O O . GLN A 1 233 ? -8.452 10.034 31.647 1.00 89.44 233 GLN A O 1
ATOM 1734 N N . LEU A 1 234 ? -6.558 9.233 30.749 1.00 86.81 234 LEU A N 1
ATOM 1735 C CA . LEU A 1 234 ? -6.415 8.150 31.726 1.00 86.81 234 LEU A CA 1
ATOM 1736 C C . LEU A 1 234 ? -6.242 8.672 33.159 1.00 86.81 234 LEU A C 1
ATOM 1738 O O . LEU A 1 234 ? -6.825 8.105 34.085 1.00 86.81 234 LEU A O 1
ATOM 1742 N N . ARG A 1 235 ? -5.490 9.764 33.355 1.00 88.12 235 ARG A N 1
ATOM 1743 C CA . ARG A 1 235 ? -5.361 10.411 34.673 1.00 88.12 235 ARG A CA 1
ATOM 1744 C C . ARG A 1 235 ? -6.702 10.945 35.171 1.00 88.12 235 ARG A C 1
ATOM 1746 O O . ARG A 1 235 ? -7.044 10.717 36.329 1.00 88.12 235 ARG A O 1
ATOM 1753 N N . ASN A 1 236 ? -7.465 11.604 34.304 1.00 87.44 236 ASN A N 1
ATOM 1754 C CA . ASN A 1 236 ? -8.776 12.147 34.656 1.00 87.44 236 ASN A CA 1
ATOM 1755 C C . ASN A 1 236 ? -9.762 11.029 35.017 1.00 87.44 236 ASN A C 1
ATOM 1757 O O . ASN A 1 236 ? -10.390 11.092 36.070 1.00 87.44 236 ASN A O 1
ATOM 1761 N N . VAL A 1 237 ? -9.827 9.964 34.211 1.00 84.62 237 VAL A N 1
ATOM 1762 C CA . VAL A 1 237 ? -10.678 8.792 34.484 1.00 84.62 237 VAL A CA 1
ATOM 1763 C C . VAL A 1 237 ? -10.304 8.139 35.816 1.00 84.62 237 VAL A C 1
ATOM 1765 O O . VAL A 1 237 ? -11.183 7.867 36.632 1.00 84.62 237 VAL A O 1
ATOM 1768 N N . ALA A 1 238 ? -9.012 7.928 36.083 1.00 84.12 238 ALA A N 1
ATOM 1769 C CA . ALA A 1 238 ? -8.559 7.348 37.346 1.00 84.12 238 ALA A CA 1
ATOM 1770 C C . ALA A 1 238 ? -8.936 8.222 38.558 1.00 84.12 238 ALA A C 1
ATOM 1772 O O . ALA A 1 238 ? -9.399 7.694 39.572 1.00 84.12 238 ALA A O 1
ATOM 1773 N N . GLN A 1 239 ? -8.795 9.550 38.449 1.00 85.06 239 GLN A N 1
ATOM 1774 C CA . GLN A 1 239 ? -9.177 10.499 39.501 1.00 85.06 239 GLN A CA 1
ATOM 1775 C C . GLN A 1 239 ? -10.689 10.535 39.744 1.00 85.06 239 GLN A C 1
ATOM 1777 O O . GLN A 1 239 ? -11.127 10.571 40.897 1.00 85.06 239 GLN A O 1
ATOM 1782 N N . GLU A 1 240 ? -11.496 10.524 38.682 1.00 84.38 240 GLU A N 1
ATOM 1783 C CA . GLU A 1 240 ? -12.955 10.500 38.793 1.00 84.38 240 GLU A CA 1
ATOM 1784 C C . GLU A 1 240 ? -13.451 9.196 39.415 1.00 84.38 240 GLU A C 1
ATOM 1786 O O . GLU A 1 240 ? -14.261 9.245 40.341 1.00 84.38 240 GLU A O 1
ATOM 1791 N N . LEU A 1 241 ? -12.912 8.048 38.993 1.00 80.56 241 LEU A N 1
ATOM 1792 C CA . LEU A 1 241 ? -13.219 6.746 39.592 1.00 80.56 241 LEU A CA 1
ATOM 1793 C C . LEU A 1 241 ? -12.821 6.691 41.067 1.00 80.56 241 LEU A C 1
ATOM 1795 O O . LEU A 1 241 ? -13.588 6.200 41.894 1.00 80.56 241 LEU A O 1
ATOM 1799 N N . HIS A 1 242 ? -11.661 7.246 41.421 1.00 79.62 242 HIS A N 1
ATOM 1800 C CA . HIS A 1 242 ? -11.226 7.321 42.811 1.00 79.62 242 HIS A CA 1
ATOM 1801 C C . HIS A 1 242 ? -12.178 8.181 43.656 1.00 79.62 242 HIS A C 1
ATOM 1803 O O . HIS A 1 242 ? -12.575 7.781 44.751 1.00 79.62 242 HIS A O 1
ATOM 1809 N N . ARG A 1 243 ? -12.609 9.337 43.135 1.00 80.94 243 ARG A N 1
ATOM 1810 C CA . ARG A 1 243 ? -13.589 10.210 43.801 1.00 80.94 243 ARG A CA 1
ATOM 1811 C C . ARG A 1 243 ? -14.951 9.525 43.941 1.00 80.94 243 ARG A C 1
ATOM 1813 O O . ARG A 1 243 ? -15.553 9.600 45.008 1.00 80.94 243 ARG A O 1
ATOM 1820 N N . ALA A 1 244 ? -15.414 8.840 42.897 1.00 76.12 244 ALA A N 1
ATOM 1821 C CA . ALA A 1 244 ? -16.671 8.098 42.910 1.00 76.12 244 ALA A CA 1
ATOM 1822 C C . ALA A 1 244 ? -16.640 6.951 43.932 1.00 76.12 244 ALA A C 1
ATOM 1824 O O . ALA A 1 244 ? -17.579 6.806 44.710 1.00 76.12 244 ALA A O 1
ATOM 1825 N N . ALA A 1 245 ? -15.539 6.196 44.006 1.00 74.12 245 ALA A N 1
ATOM 1826 C CA . ALA A 1 245 ? -15.363 5.123 44.984 1.00 74.12 245 ALA A CA 1
ATOM 1827 C C . ALA A 1 245 ? -15.369 5.633 46.435 1.00 74.12 245 ALA A C 1
ATOM 1829 O O . ALA A 1 245 ? -15.928 4.978 47.310 1.00 74.12 245 ALA A O 1
ATOM 1830 N N . GLN A 1 246 ? -14.794 6.813 46.700 1.00 76.31 246 GLN A N 1
ATOM 1831 C CA . GLN A 1 246 ? -14.824 7.441 48.030 1.00 76.31 246 GLN A CA 1
ATOM 1832 C C . GLN A 1 246 ? -16.219 7.940 48.435 1.00 76.31 246 GLN A C 1
ATOM 1834 O O . GLN A 1 246 ? -16.530 7.999 49.623 1.00 76.31 246 GLN A O 1
ATOM 1839 N N . GLN A 1 247 ? -17.037 8.341 47.460 1.00 75.12 247 GLN A N 1
ATOM 1840 C CA . GLN A 1 247 ? -18.387 8.867 47.678 1.00 75.12 247 GLN A CA 1
ATOM 1841 C C . GLN A 1 247 ? -19.468 7.778 47.642 1.00 75.12 247 GLN A C 1
ATOM 1843 O O . GLN A 1 247 ? -20.613 8.049 48.007 1.00 75.12 247 GLN A O 1
ATOM 1848 N N . ALA A 1 248 ? -19.124 6.563 47.208 1.00 62.28 248 ALA A N 1
ATOM 1849 C CA . ALA A 1 248 ? -20.062 5.460 47.100 1.00 62.28 248 ALA A CA 1
ATOM 1850 C C . ALA A 1 248 ? -20.588 5.052 48.492 1.00 62.28 248 ALA A C 1
ATOM 1852 O O . ALA A 1 248 ? -19.792 4.819 49.410 1.00 62.28 248 ALA A O 1
ATOM 1853 N N . PRO A 1 249 ? -21.918 4.946 48.680 1.00 59.34 249 PRO A N 1
ATOM 1854 C CA . PRO A 1 249 ? -22.473 4.404 49.911 1.00 59.34 249 PRO A CA 1
ATOM 1855 C C . PRO A 1 249 ? -22.017 2.946 50.088 1.00 59.34 249 PRO A C 1
ATOM 1857 O O . PRO A 1 249 ? -21.834 2.234 49.097 1.00 59.34 249 PRO A O 1
ATOM 1860 N N . PRO A 1 250 ? -21.828 2.472 51.333 1.00 57.03 250 PRO A N 1
ATOM 1861 C CA . PRO A 1 250 ? -21.445 1.091 51.574 1.00 57.03 250 PRO A CA 1
ATOM 1862 C C . PRO A 1 250 ? -22.491 0.156 50.965 1.00 57.03 250 PRO A C 1
ATOM 1864 O O . PRO A 1 250 ? -23.684 0.274 51.251 1.00 57.03 250 PRO A O 1
ATOM 1867 N N . LEU A 1 251 ? -22.028 -0.780 50.137 1.00 54.81 251 LEU A N 1
ATOM 1868 C CA . LEU A 1 251 ? -22.845 -1.881 49.648 1.00 54.81 251 LEU A CA 1
ATOM 1869 C C . LEU A 1 251 ? -23.392 -2.651 50.850 1.00 54.81 251 LEU A C 1
ATOM 1871 O O . LEU A 1 251 ? -22.640 -3.267 51.606 1.00 54.81 251 LEU A O 1
ATOM 1875 N N . MET A 1 252 ? -24.704 -2.557 51.060 1.00 56.53 252 MET A N 1
ATOM 1876 C CA . MET A 1 252 ? -25.382 -3.290 52.121 1.00 56.53 252 MET A CA 1
ATOM 1877 C C . MET A 1 252 ? -25.371 -4.769 51.751 1.00 56.53 252 MET A C 1
ATOM 1879 O O . MET A 1 252 ? -25.961 -5.180 50.753 1.00 56.53 252 MET A O 1
ATOM 1883 N N . ASP A 1 253 ? -24.682 -5.568 52.560 1.00 59.69 253 ASP A N 1
ATOM 1884 C CA . ASP A 1 253 ? -24.717 -7.016 52.434 1.00 59.69 253 ASP A CA 1
ATOM 1885 C C . ASP A 1 253 ? -26.154 -7.502 52.685 1.00 59.69 253 ASP A C 1
ATOM 1887 O O . ASP A 1 253 ? -26.713 -7.297 53.763 1.00 59.69 253 ASP A O 1
ATOM 1891 N N . HIS A 1 254 ? -26.769 -8.119 51.676 1.00 65.50 254 HIS A N 1
ATOM 1892 C CA . HIS A 1 254 ? -28.118 -8.682 51.763 1.00 65.50 254 HIS A CA 1
ATOM 1893 C C . HIS A 1 254 ? -28.118 -10.055 52.459 1.00 65.50 254 HIS A C 1
ATOM 1895 O O . HIS A 1 254 ? -29.170 -10.522 52.902 1.00 65.50 254 HIS A O 1
ATOM 1901 N N . THR A 1 255 ? -26.944 -10.677 52.639 1.00 69.19 255 THR A N 1
ATOM 1902 C CA . THR A 1 255 ? -26.770 -12.001 53.258 1.00 69.19 255 THR A CA 1
ATOM 1903 C C . THR A 1 255 ? -27.407 -12.122 54.649 1.00 69.19 255 THR A C 1
ATOM 1905 O O . THR A 1 255 ? -28.052 -13.140 54.904 1.00 69.19 255 THR A O 1
ATOM 1908 N N . PRO A 1 256 ? -27.322 -11.134 55.564 1.00 73.81 256 PRO A N 1
ATOM 1909 C CA . PRO A 1 256 ? -27.983 -11.206 56.867 1.00 73.81 256 PRO A CA 1
ATOM 1910 C C . PRO A 1 256 ? -29.512 -11.225 56.760 1.00 73.81 256 PRO A C 1
ATOM 1912 O O . PRO A 1 256 ? -30.165 -11.952 57.509 1.00 73.81 256 PRO A O 1
ATOM 1915 N N . VAL A 1 257 ? -30.082 -10.471 55.813 1.00 74.31 257 VAL A N 1
ATOM 1916 C CA . VAL A 1 257 ? -31.535 -10.400 55.581 1.00 74.31 257 VAL A CA 1
ATOM 1917 C C . VAL A 1 257 ? -32.026 -11.700 54.950 1.00 74.31 257 VAL A C 1
ATOM 1919 O O . VAL A 1 257 ? -32.967 -12.307 55.455 1.00 74.31 257 VAL A O 1
ATOM 1922 N N . VAL A 1 258 ? -31.331 -12.195 53.924 1.00 79.81 258 VAL A N 1
ATOM 1923 C CA . VAL A 1 258 ? -31.617 -13.495 53.299 1.00 79.81 258 VAL A CA 1
ATOM 1924 C C . VAL A 1 258 ? -31.451 -14.639 54.304 1.00 79.81 258 VAL A C 1
ATOM 1926 O O . VAL A 1 258 ? -32.276 -15.548 54.354 1.00 79.81 258 VAL A O 1
ATOM 1929 N N . SER A 1 259 ? -30.438 -14.589 55.174 1.00 79.69 259 SER A N 1
ATOM 1930 C CA . SER A 1 259 ? -30.239 -15.562 56.257 1.00 79.69 259 SER A CA 1
ATOM 1931 C C . SER A 1 259 ? -31.381 -15.528 57.278 1.00 79.69 259 SER A C 1
ATOM 1933 O O . SER A 1 259 ? -31.851 -16.581 57.708 1.00 79.69 259 SER A O 1
ATOM 1935 N N . ALA A 1 260 ? -31.866 -14.340 57.650 1.00 79.62 260 ALA A N 1
ATOM 1936 C CA . ALA A 1 260 ? -33.002 -14.185 58.554 1.00 79.62 260 ALA A CA 1
ATOM 1937 C C . ALA A 1 260 ? -34.314 -14.693 57.933 1.00 79.62 260 ALA A C 1
ATOM 1939 O O . ALA A 1 260 ? -35.046 -15.427 58.594 1.00 79.62 260 ALA A O 1
ATOM 1940 N N . LEU A 1 261 ? -34.575 -14.380 56.658 1.00 82.50 261 LEU A N 1
ATOM 1941 C CA . LEU A 1 261 ? -35.721 -14.913 55.915 1.00 82.50 261 LEU A CA 1
ATOM 1942 C C . LEU A 1 261 ? -35.639 -16.443 55.807 1.00 82.50 261 LEU A C 1
ATOM 1944 O O . LEU A 1 261 ? -36.610 -17.137 56.084 1.00 82.50 261 LEU A O 1
ATOM 1948 N N . ASN A 1 262 ? -34.466 -16.999 55.510 1.00 82.19 262 ASN A N 1
ATOM 1949 C CA . ASN A 1 262 ? -34.274 -18.448 55.469 1.00 82.19 262 ASN A CA 1
ATOM 1950 C C . ASN A 1 262 ? -34.493 -19.125 56.833 1.00 82.19 262 ASN A C 1
ATOM 1952 O O . ASN A 1 262 ? -35.117 -20.182 56.890 1.00 82.19 262 ASN A O 1
ATOM 1956 N N . LYS A 1 263 ? -34.050 -18.513 57.938 1.00 81.44 263 LYS A N 1
ATOM 1957 C CA . LYS A 1 263 ? -34.351 -19.000 59.297 1.00 81.44 263 LYS A CA 1
ATOM 1958 C C . LYS A 1 263 ? -35.842 -18.921 59.618 1.00 81.44 263 LYS A C 1
ATOM 1960 O O . LYS A 1 263 ? -36.370 -19.815 60.272 1.00 81.44 263 LYS A O 1
ATOM 1965 N N . LEU A 1 264 ? -36.527 -17.882 59.142 1.00 80.50 264 LEU A N 1
ATOM 1966 C CA . LEU A 1 264 ? -37.969 -17.740 59.313 1.00 80.50 264 LEU A CA 1
ATOM 1967 C C . LEU A 1 264 ? -38.725 -18.856 58.568 1.00 80.50 264 LEU A C 1
ATOM 1969 O O . LEU A 1 264 ? -39.606 -19.475 59.162 1.00 80.50 264 LEU A O 1
ATOM 1973 N N . ALA A 1 265 ? -38.311 -19.197 57.340 1.00 78.00 265 ALA A N 1
ATOM 1974 C CA . ALA A 1 265 ? -38.832 -20.355 56.601 1.00 78.00 265 ALA A CA 1
ATOM 1975 C C . ALA A 1 265 ? -38.606 -21.697 57.323 1.00 78.00 265 ALA A C 1
ATOM 1977 O O . ALA A 1 265 ? -39.401 -22.617 57.164 1.00 78.00 265 ALA A O 1
ATOM 1978 N N . GLU A 1 266 ? -37.538 -21.825 58.113 1.00 74.12 266 GLU A N 1
ATOM 1979 C CA . GLU A 1 266 ? -37.252 -23.029 58.907 1.00 74.12 266 GLU A CA 1
ATOM 1980 C C . GLU A 1 266 ? -38.037 -23.090 60.226 1.00 74.12 266 GLU A C 1
ATOM 1982 O O . GLU A 1 266 ? -38.247 -24.174 60.767 1.00 74.12 266 GLU A O 1
ATOM 1987 N N . SER A 1 267 ? -38.454 -21.937 60.755 1.00 65.69 267 SER A N 1
ATOM 1988 C CA . SER A 1 267 ? -39.055 -21.811 62.089 1.00 65.69 267 SER A CA 1
ATOM 1989 C C . SER A 1 267 ? -40.570 -22.034 62.150 1.00 65.69 267 SER A C 1
ATOM 1991 O O . SER A 1 267 ? -41.118 -22.065 63.250 1.00 65.69 267 SER A O 1
ATOM 1993 N N . ASP A 1 268 ? -41.251 -22.198 61.011 1.00 56.62 268 ASP A N 1
ATOM 1994 C CA . ASP A 1 268 ? -42.710 -22.346 60.974 1.00 56.62 268 ASP A CA 1
ATOM 1995 C C . ASP A 1 268 ? -43.165 -23.758 61.431 1.00 56.62 268 ASP A C 1
ATOM 1997 O O . ASP A 1 268 ? -42.860 -24.763 60.773 1.00 56.62 268 ASP A O 1
ATOM 2001 N N . PRO A 1 269 ? -43.921 -23.883 62.541 1.00 50.16 269 PRO A N 1
ATOM 2002 C CA . PRO A 1 269 ? -44.409 -25.163 63.057 1.00 50.16 269 PRO A CA 1
ATOM 2003 C C . PRO A 1 269 ? -45.600 -25.743 62.267 1.00 50.16 269 PRO A C 1
ATOM 2005 O O . PRO A 1 269 ? -46.127 -26.790 62.647 1.00 50.16 269 PRO A O 1
ATOM 2008 N N . ALA A 1 270 ? -46.033 -25.118 61.163 1.00 46.31 270 ALA A N 1
ATOM 2009 C CA . ALA A 1 270 ? -47.160 -25.594 60.354 1.00 46.31 270 ALA A CA 1
ATOM 2010 C C . ALA A 1 270 ? -46.876 -26.859 59.507 1.00 46.31 270 ALA A C 1
ATOM 2012 O O . ALA A 1 270 ? -47.796 -27.403 58.887 1.00 46.31 270 ALA A O 1
ATOM 2013 N N . SER A 1 271 ? -45.652 -27.407 59.516 1.00 43.25 271 SER A N 1
ATOM 2014 C CA . SER A 1 271 ? -45.399 -28.759 58.992 1.00 43.25 271 SER A CA 1
ATOM 2015 C C . SER A 1 271 ? -45.763 -29.829 60.034 1.00 43.25 271 SER A C 1
ATOM 2017 O O . SER A 1 271 ? -44.947 -30.324 60.808 1.00 43.25 271 SER A O 1
ATOM 2019 N N . SER A 1 272 ? -47.049 -30.187 60.064 1.00 33.56 272 SER A N 1
ATOM 2020 C CA . SER A 1 272 ? -47.574 -31.301 60.863 1.00 33.56 272 SER A CA 1
ATOM 2021 C C . SER A 1 272 ? -46.755 -32.597 60.656 1.00 33.56 272 SER A C 1
ATOM 2023 O O . SER A 1 272 ? -46.389 -32.919 59.519 1.00 33.56 272 SER A O 1
ATOM 2025 N N . PRO A 1 273 ? -46.485 -33.396 61.710 1.00 40.22 273 PRO A N 1
ATOM 2026 C CA . PRO A 1 273 ? -45.664 -34.594 61.614 1.00 40.22 273 PRO A CA 1
ATOM 2027 C C . PRO A 1 273 ? -46.495 -35.750 61.048 1.00 40.22 273 PRO A C 1
ATOM 2029 O O . PRO A 1 273 ? -47.053 -36.556 61.790 1.00 40.22 273 PRO A O 1
ATOM 2032 N N . SER A 1 274 ? -46.573 -35.889 59.724 1.00 38.19 274 SER A N 1
ATOM 2033 C CA . SER A 1 274 ? -47.088 -37.130 59.136 1.00 38.19 274 SER A CA 1
ATOM 2034 C C . SER A 1 274 ? -46.294 -37.587 57.912 1.00 38.19 274 SER A C 1
ATOM 2036 O O . SER A 1 274 ? -46.510 -37.168 56.783 1.00 38.19 274 SER A O 1
ATOM 2038 N N . ARG A 1 275 ? -45.342 -38.487 58.178 1.00 32.78 275 ARG A N 1
ATOM 2039 C CA . ARG A 1 275 ? -45.184 -39.830 57.580 1.00 32.78 275 ARG A CA 1
ATOM 2040 C C . ARG A 1 275 ? -43.712 -40.226 57.604 1.00 32.78 275 ARG A C 1
ATOM 2042 O O . ARG A 1 275 ? -42.868 -39.657 56.921 1.00 32.78 275 ARG A O 1
ATOM 2049 N N . ARG A 1 276 ? -43.420 -41.251 58.407 1.00 36.31 276 ARG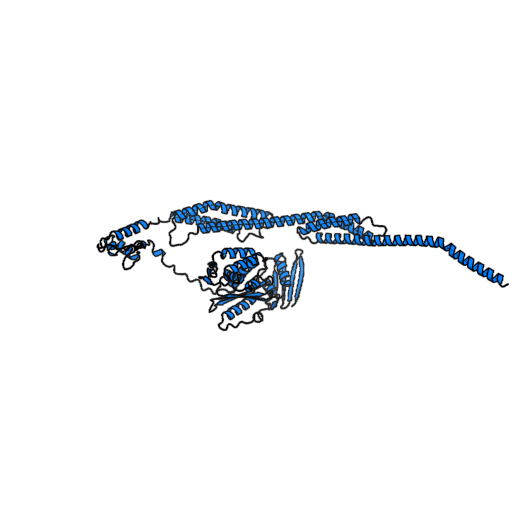 A N 1
ATOM 2050 C CA . ARG A 1 276 ? -42.139 -41.957 58.391 1.00 36.31 276 ARG A CA 1
ATOM 2051 C C . ARG A 1 276 ? -41.926 -42.641 57.034 1.00 36.31 276 ARG A C 1
ATOM 2053 O O . ARG A 1 276 ? -42.786 -43.391 56.595 1.00 36.31 276 ARG A O 1
ATOM 2060 N N . SER A 1 277 ? -40.726 -42.411 56.498 1.00 39.78 277 SER A N 1
ATOM 2061 C CA . SER A 1 277 ? -39.822 -43.330 55.786 1.00 39.78 277 SER A CA 1
ATOM 2062 C C . SER A 1 277 ? -40.328 -44.130 54.576 1.00 39.78 277 SER A C 1
ATOM 2064 O O . SER A 1 277 ? -41.146 -45.036 54.702 1.00 39.78 277 SER A O 1
ATOM 2066 N N . SER A 1 278 ? -39.659 -43.943 53.434 1.00 32.31 278 SER A N 1
ATOM 2067 C CA . SER A 1 278 ? -38.987 -45.067 52.756 1.00 32.31 278 SER A CA 1
ATOM 2068 C C . SER A 1 278 ? -37.907 -44.592 51.767 1.00 32.31 278 SER A C 1
ATOM 2070 O O . SER A 1 278 ? -38.135 -43.715 50.945 1.00 32.31 278 SER A O 1
ATOM 2072 N N . PHE A 1 279 ? -36.716 -45.174 51.942 1.00 35.41 279 PHE A N 1
ATOM 2073 C CA . PHE A 1 279 ? -35.645 -45.479 50.981 1.00 35.41 279 PHE A CA 1
ATOM 2074 C C . PHE A 1 279 ? -35.309 -44.513 49.821 1.00 35.41 279 PHE A C 1
ATOM 2076 O O . PHE A 1 279 ? -36.016 -44.417 48.828 1.00 35.41 279 PHE A O 1
ATOM 2083 N N . GLY A 1 280 ? -34.099 -43.943 49.912 1.00 42.19 280 GLY A N 1
ATOM 2084 C CA . GLY A 1 280 ? -33.079 -43.960 48.854 1.00 42.19 280 GLY A CA 1
ATOM 2085 C C . GLY A 1 280 ? -33.410 -43.349 47.491 1.00 42.19 280 GLY A C 1
ATOM 2086 O O . GLY A 1 280 ? -33.801 -44.068 46.586 1.00 42.19 280 GLY A O 1
ATOM 2087 N N . LEU A 1 281 ? -33.104 -42.060 47.322 1.00 37.91 281 LEU A N 1
ATOM 2088 C CA . LEU A 1 281 ? -32.401 -41.478 46.165 1.00 37.91 281 LEU A CA 1
ATOM 2089 C C . LEU A 1 281 ? -32.061 -40.018 46.522 1.00 37.91 281 LEU A C 1
ATOM 2091 O O . LEU A 1 281 ? -32.853 -39.357 47.195 1.00 37.91 281 LEU A O 1
ATOM 2095 N N . MET A 1 282 ? -30.886 -39.520 46.117 1.00 42.34 282 MET A N 1
ATOM 2096 C CA . MET A 1 282 ? -30.429 -38.146 46.380 1.00 42.34 282 MET A CA 1
ATOM 2097 C C . MET A 1 282 ? -31.503 -37.116 45.982 1.00 42.34 282 MET A C 1
ATOM 2099 O O . MET A 1 282 ? -31.691 -36.825 44.801 1.00 42.34 282 MET A O 1
ATOM 2103 N N . LYS A 1 283 ? -32.209 -36.545 46.965 1.00 36.28 283 LYS A N 1
ATOM 2104 C CA . LYS A 1 283 ? -33.074 -35.384 46.749 1.00 36.28 283 LYS A CA 1
ATOM 2105 C C . LYS A 1 283 ? -32.191 -34.144 46.678 1.00 36.28 283 LYS A C 1
ATOM 2107 O O . LYS A 1 283 ? -31.556 -33.777 47.662 1.00 36.28 283 LYS A O 1
ATOM 2112 N N . LYS A 1 284 ? -32.180 -33.492 45.513 1.00 39.25 284 LYS A N 1
ATOM 2113 C CA . LYS A 1 284 ? -31.790 -32.083 45.391 1.00 39.25 284 LYS A CA 1
ATOM 2114 C C . LYS A 1 284 ? -32.548 -31.289 46.462 1.00 39.25 284 LYS A C 1
ATOM 2116 O O . LYS A 1 284 ? -33.761 -31.452 46.582 1.00 39.25 284 LYS A O 1
ATOM 2121 N N . SER A 1 285 ? -31.826 -30.478 47.233 1.00 41.44 285 SER A N 1
ATOM 2122 C CA . SER A 1 285 ? -32.387 -29.489 48.158 1.00 41.44 285 SER A CA 1
ATOM 2123 C C . SER A 1 285 ? -33.471 -28.689 47.433 1.00 41.44 285 SER A C 1
ATOM 2125 O O . SER A 1 285 ? -33.156 -27.921 46.527 1.00 41.44 285 SER A O 1
ATOM 2127 N N . SER A 1 286 ? -34.743 -28.902 47.771 1.00 50.78 286 SER A N 1
ATOM 2128 C CA . SER A 1 286 ? -35.829 -28.047 47.294 1.00 50.78 286 SER A CA 1
ATOM 2129 C C . SER A 1 286 ? -35.589 -26.628 47.805 1.00 50.78 286 SER A C 1
ATOM 2131 O O . SER A 1 286 ? -35.206 -26.469 48.964 1.00 50.78 286 SER A O 1
ATOM 2133 N N . ALA A 1 287 ? -35.800 -25.618 46.958 1.00 55.62 287 ALA A N 1
ATOM 2134 C CA . ALA A 1 287 ? -35.738 -24.218 47.371 1.00 55.62 287 ALA A CA 1
ATOM 2135 C C . ALA A 1 287 ? -36.614 -24.013 48.616 1.00 55.62 287 ALA A C 1
ATOM 2137 O O . ALA A 1 287 ? -37.754 -24.485 48.651 1.00 55.62 287 ALA A O 1
ATOM 2138 N N . LYS A 1 288 ? -36.065 -23.378 49.656 1.00 72.25 288 LYS A N 1
ATOM 2139 C CA . LYS A 1 288 ? -36.822 -23.068 50.872 1.00 72.25 288 LYS A CA 1
ATOM 2140 C C . LYS A 1 288 ? -37.868 -22.019 50.508 1.00 72.25 288 LYS A C 1
ATOM 2142 O O . LYS A 1 288 ? -37.546 -21.021 49.875 1.00 72.25 288 LYS A O 1
ATOM 2147 N N . THR A 1 289 ? -39.119 -22.270 50.864 1.00 78.06 289 THR A N 1
ATOM 2148 C CA . THR A 1 289 ? -40.251 -21.400 50.530 1.00 78.06 289 THR A CA 1
ATOM 2149 C C . THR A 1 289 ? -40.934 -20.938 51.804 1.00 78.06 289 THR A C 1
ATOM 2151 O O . THR A 1 289 ? -41.105 -21.733 52.726 1.00 78.06 289 THR A O 1
ATOM 2154 N N . LEU A 1 290 ? -41.347 -19.677 51.844 1.00 81.81 290 LEU A N 1
ATOM 2155 C CA . LEU A 1 290 ? -41.832 -19.001 53.039 1.00 81.81 290 LEU A CA 1
ATOM 2156 C C . LEU A 1 290 ? -43.296 -18.570 52.835 1.00 81.81 290 LEU A C 1
ATOM 2158 O O . LEU A 1 290 ? -43.589 -17.895 51.845 1.00 81.81 290 LEU A O 1
ATOM 2162 N N . PRO A 1 291 ? -44.238 -18.982 53.704 1.00 83.62 291 PRO A N 1
ATOM 2163 C CA . PRO A 1 291 ? -45.640 -18.634 53.522 1.00 83.62 291 PRO A CA 1
ATOM 2164 C C . PRO A 1 291 ? -45.876 -17.142 53.807 1.00 83.62 291 PRO A C 1
ATOM 2166 O O . PRO A 1 291 ? -45.294 -16.609 54.755 1.00 83.62 291 PRO A O 1
ATOM 2169 N N . PRO A 1 292 ? -46.760 -16.462 53.051 1.00 81.19 292 PRO A N 1
ATOM 2170 C CA . PRO A 1 292 ? -47.040 -15.037 53.236 1.00 81.19 292 PRO A CA 1
ATOM 2171 C C . PRO A 1 292 ? -47.390 -14.651 54.681 1.00 81.19 292 PRO A C 1
ATOM 2173 O O . PRO A 1 292 ? -46.867 -13.676 55.216 1.00 81.19 292 PRO A O 1
ATOM 2176 N N . SER A 1 293 ? -48.185 -15.491 55.349 1.00 80.81 293 SER A N 1
ATOM 2177 C CA . SER A 1 293 ? -48.622 -15.294 56.733 1.00 80.81 293 SER A CA 1
ATOM 2178 C C . SER A 1 293 ? -47.484 -15.316 57.757 1.00 80.81 293 SER A C 1
ATOM 2180 O O . SER A 1 293 ? -47.602 -14.683 58.803 1.00 80.81 293 SER A O 1
ATOM 2182 N N . ALA A 1 294 ? -46.387 -16.032 57.484 1.00 80.50 294 ALA A N 1
ATOM 2183 C CA . ALA A 1 294 ? -45.226 -16.048 58.372 1.00 80.50 294 ALA A CA 1
ATOM 2184 C C . ALA A 1 294 ? -44.458 -14.719 58.314 1.00 80.50 294 ALA A C 1
ATOM 2186 O O . ALA A 1 294 ? -43.959 -14.265 59.341 1.00 80.50 294 ALA A O 1
ATOM 2187 N N . VAL A 1 295 ? -44.417 -14.059 57.149 1.00 80.56 295 VAL A N 1
ATOM 2188 C CA . VAL A 1 295 ? -43.865 -12.699 57.017 1.00 80.56 295 VAL A CA 1
ATOM 2189 C C . VAL A 1 295 ? -44.758 -11.700 57.743 1.00 80.56 295 VAL A C 1
ATOM 2191 O O . VAL A 1 295 ? -44.264 -10.935 58.567 1.00 80.56 295 VAL A O 1
ATOM 2194 N N . ASP A 1 296 ? -46.069 -11.756 57.503 1.00 83.06 296 ASP A N 1
ATOM 2195 C CA . ASP A 1 296 ? -47.037 -10.823 58.094 1.00 83.06 296 ASP A CA 1
ATOM 2196 C C . ASP A 1 296 ? -47.052 -10.873 59.632 1.00 83.06 296 ASP A C 1
ATOM 2198 O O . ASP A 1 296 ? -47.316 -9.865 60.287 1.00 83.06 296 ASP A O 1
ATOM 2202 N N . ALA A 1 297 ? -46.757 -12.041 60.215 1.00 81.31 297 ALA A N 1
ATOM 2203 C CA . ALA A 1 297 ? -46.678 -12.230 61.661 1.00 81.31 297 ALA A CA 1
ATOM 2204 C C . ALA A 1 297 ? -45.315 -11.836 62.262 1.00 81.31 297 ALA A C 1
ATOM 2206 O O . ALA A 1 297 ? -45.258 -11.425 63.422 1.00 81.31 297 ALA A O 1
ATOM 2207 N N . ALA A 1 298 ? -44.221 -11.993 61.510 1.00 79.19 298 ALA A N 1
ATOM 2208 C CA . ALA A 1 298 ? -42.860 -11.843 62.028 1.00 79.19 298 ALA A CA 1
ATOM 2209 C C . ALA A 1 298 ? -42.269 -10.438 61.851 1.00 79.19 298 ALA A C 1
ATOM 2211 O O . ALA A 1 298 ? -41.357 -10.066 62.592 1.00 79.19 298 ALA A O 1
ATOM 2212 N N . VAL A 1 299 ? -42.758 -9.656 60.885 1.00 80.25 299 VAL A N 1
ATOM 2213 C CA . VAL A 1 299 ? -42.256 -8.303 60.603 1.00 80.25 299 VAL A CA 1
ATOM 2214 C C . VAL A 1 299 ? -43.383 -7.268 60.546 1.00 80.25 299 VAL A C 1
ATOM 2216 O O . VAL A 1 299 ? -44.514 -7.600 60.200 1.00 80.25 299 VAL A O 1
ATOM 2219 N N . PRO A 1 300 ? -43.102 -5.989 60.876 1.00 86.75 300 PRO A N 1
ATOM 2220 C CA . PRO A 1 300 ? -44.103 -4.925 60.829 1.00 86.75 300 PRO A CA 1
ATOM 2221 C C . PRO A 1 300 ? -44.765 -4.805 59.450 1.00 86.75 300 PRO A C 1
ATOM 2223 O O . PRO A 1 300 ? -44.098 -4.960 58.427 1.00 86.75 300 PRO A O 1
ATOM 2226 N N . SER A 1 301 ? -46.047 -4.430 59.415 1.00 78.56 301 SER A N 1
ATOM 2227 C CA . SER A 1 301 ? -46.883 -4.435 58.200 1.00 78.56 301 SER A CA 1
ATOM 2228 C C . SER A 1 301 ? -46.284 -3.688 57.000 1.00 78.56 301 SER A C 1
ATOM 2230 O O . SER A 1 301 ? -46.390 -4.156 55.869 1.00 78.56 301 SER A O 1
ATOM 2232 N N . ALA A 1 302 ? -45.601 -2.564 57.232 1.00 73.44 302 ALA A N 1
ATOM 2233 C CA . ALA A 1 302 ? -44.921 -1.811 56.177 1.00 73.44 302 ALA A CA 1
ATOM 2234 C C . ALA A 1 302 ? -43.749 -2.588 55.539 1.00 73.44 302 ALA A C 1
ATOM 2236 O O . ALA A 1 302 ? -43.540 -2.509 54.332 1.00 73.44 302 ALA A O 1
ATOM 2237 N N . HIS A 1 303 ? -43.012 -3.372 56.333 1.00 79.81 303 HIS A N 1
ATOM 2238 C CA . HIS A 1 303 ? -41.898 -4.197 55.855 1.00 79.81 303 HIS A CA 1
ATOM 2239 C C . HIS A 1 303 ? -42.400 -5.485 55.197 1.00 79.81 303 HIS A C 1
ATOM 2241 O O . HIS A 1 303 ? -41.827 -5.924 54.203 1.00 79.81 303 HIS A O 1
ATOM 2247 N N . ALA A 1 304 ? -43.498 -6.058 55.703 1.00 82.12 304 ALA A N 1
ATOM 2248 C CA . ALA A 1 304 ? -44.155 -7.200 55.075 1.00 82.12 304 ALA A CA 1
ATOM 2249 C C . ALA A 1 304 ? -44.639 -6.849 53.659 1.00 82.12 304 ALA A C 1
ATOM 2251 O O . ALA A 1 304 ? -44.329 -7.564 52.711 1.00 82.12 304 ALA A O 1
ATOM 2252 N N . ALA A 1 305 ? -45.305 -5.699 53.490 1.00 82.00 305 ALA A N 1
ATOM 2253 C CA . ALA A 1 305 ? -45.760 -5.222 52.182 1.00 82.00 305 ALA A CA 1
ATOM 2254 C C . ALA A 1 305 ? -44.613 -5.069 51.166 1.00 82.00 305 ALA A C 1
ATOM 2256 O O . ALA A 1 305 ? -44.764 -5.455 50.009 1.00 82.00 305 ALA A O 1
ATOM 2257 N N . PHE A 1 306 ? -43.462 -4.555 51.606 1.00 81.25 306 PHE A N 1
ATOM 2258 C CA . PHE A 1 306 ? -42.260 -4.438 50.780 1.00 81.25 306 PHE A CA 1
ATOM 2259 C C . PHE A 1 306 ? -41.687 -5.811 50.388 1.00 81.25 306 PHE A C 1
ATOM 2261 O O . PHE A 1 306 ? -41.456 -6.070 49.212 1.00 81.25 306 PHE A O 1
ATOM 2268 N N . LEU A 1 307 ? -41.534 -6.736 51.342 1.00 82.75 307 LEU A N 1
ATOM 2269 C CA . LEU A 1 307 ? -41.040 -8.091 51.061 1.00 82.75 307 LEU A CA 1
ATOM 2270 C C . LEU A 1 307 ? -41.964 -8.870 50.110 1.00 82.75 307 LEU A C 1
ATOM 2272 O O . LEU A 1 307 ? -41.478 -9.615 49.265 1.00 82.75 307 LEU A O 1
ATOM 2276 N N . HIS A 1 308 ? -43.283 -8.671 50.196 1.00 83.38 308 HIS A N 1
ATOM 2277 C CA . HIS A 1 308 ? -44.247 -9.260 49.256 1.00 83.38 308 HIS A CA 1
ATOM 2278 C C . HIS A 1 308 ? -44.122 -8.727 47.829 1.00 83.38 308 HIS A C 1
ATOM 2280 O O . HIS A 1 308 ? -44.517 -9.432 46.896 1.00 83.38 308 HIS A O 1
ATOM 2286 N N . ALA A 1 309 ? -43.650 -7.489 47.670 1.00 81.56 309 ALA A N 1
ATOM 2287 C CA . ALA A 1 309 ? -43.455 -6.853 46.373 1.00 81.56 309 ALA A CA 1
ATOM 2288 C C . ALA A 1 309 ? -42.132 -7.282 45.721 1.00 81.56 309 ALA A C 1
ATOM 2290 O O . ALA A 1 309 ? -42.102 -7.508 44.515 1.00 81.56 309 ALA A O 1
ATOM 2291 N N . GLU A 1 310 ? -41.074 -7.437 46.522 1.00 80.62 310 GLU A N 1
ATOM 2292 C CA . GLU A 1 310 ? -39.711 -7.664 46.024 1.00 80.62 310 GLU A CA 1
ATOM 2293 C C . GLU A 1 310 ? -39.291 -9.140 45.941 1.00 80.62 310 GLU A C 1
ATOM 2295 O O . GLU A 1 310 ? -38.385 -9.486 45.184 1.00 80.62 310 GLU A O 1
ATOM 2300 N N . LEU A 1 311 ? -39.931 -10.042 46.692 1.00 81.81 311 LEU A N 1
ATOM 2301 C CA . LEU A 1 311 ? -39.634 -11.476 46.628 1.00 81.81 311 LEU A CA 1
ATOM 2302 C C . LEU A 1 311 ? -40.421 -12.169 45.510 1.00 81.81 311 LEU A C 1
ATOM 2304 O O . LEU A 1 311 ? -41.630 -11.986 45.346 1.00 81.81 311 LEU A O 1
ATOM 2308 N N . GLN A 1 312 ? -39.754 -13.069 44.789 1.00 80.19 312 GLN A N 1
ATOM 2309 C CA . GLN A 1 312 ? -40.393 -13.935 43.807 1.00 80.19 312 GLN A CA 1
ATOM 2310 C C . GLN A 1 312 ? -41.339 -14.937 44.491 1.00 80.19 312 GLN A C 1
ATOM 2312 O O . GLN A 1 312 ? -41.014 -15.519 45.531 1.00 80.19 312 GLN A O 1
ATOM 2317 N N . LYS A 1 313 ? -42.501 -15.179 43.870 1.00 82.38 313 LYS A N 1
ATOM 2318 C CA . LYS A 1 313 ? -43.502 -16.155 44.322 1.00 82.38 313 LYS A CA 1
ATOM 2319 C C . LYS A 1 313 ? -43.474 -17.419 43.465 1.00 82.38 313 LYS A C 1
ATOM 2321 O O . LYS A 1 313 ? -43.512 -17.341 42.238 1.00 82.38 313 LYS A O 1
ATOM 2326 N N . VAL A 1 314 ? -43.461 -18.583 44.109 1.00 78.75 314 VAL A N 1
ATOM 2327 C CA . VAL A 1 314 ? -43.602 -19.902 43.474 1.00 78.75 314 VAL A CA 1
ATOM 2328 C C . VAL A 1 314 ? -44.698 -20.664 44.212 1.00 78.75 314 VAL A C 1
ATOM 2330 O O . VAL A 1 314 ? -44.578 -20.895 45.411 1.00 78.75 314 VAL A O 1
ATOM 2333 N N . ASN A 1 315 ? -45.770 -21.052 43.510 1.00 80.75 315 ASN A N 1
ATOM 2334 C CA . ASN A 1 315 ? -46.955 -21.693 44.106 1.00 80.75 315 ASN A CA 1
ATOM 2335 C C . ASN A 1 315 ? -47.505 -20.929 45.330 1.00 80.75 315 ASN A C 1
ATOM 2337 O O . ASN A 1 315 ? -47.721 -21.528 46.379 1.00 80.75 315 ASN A O 1
ATOM 2341 N N . GLU A 1 316 ? -47.686 -19.608 45.209 1.00 80.25 316 GLU A N 1
ATOM 2342 C CA . GLU A 1 316 ? -48.158 -18.714 46.289 1.00 80.25 316 GLU A CA 1
ATOM 2343 C C . GLU A 1 316 ? -47.232 -18.604 47.521 1.00 80.25 316 GLU A C 1
ATOM 2345 O O . GLU A 1 316 ? -47.579 -17.952 48.505 1.00 80.25 316 GLU A O 1
ATOM 2350 N N . MET A 1 317 ? -46.026 -19.175 47.465 1.00 80.62 317 MET A N 1
ATOM 2351 C CA . MET A 1 317 ? -45.020 -19.076 48.524 1.00 80.62 317 MET A CA 1
ATOM 2352 C C . MET A 1 317 ? -43.872 -18.153 48.105 1.00 80.62 317 MET A C 1
ATOM 2354 O O . MET A 1 317 ? -43.453 -18.162 46.947 1.00 80.62 317 MET A O 1
ATOM 2358 N N . LEU A 1 318 ? -43.338 -17.378 49.047 1.00 84.56 318 LEU A N 1
ATOM 2359 C CA . LEU A 1 318 ? -42.221 -16.458 48.821 1.00 84.56 318 LEU A CA 1
ATOM 2360 C C . LEU A 1 318 ? -40.890 -17.221 48.804 1.00 84.56 318 LEU A C 1
ATOM 2362 O O . LEU A 1 318 ? -40.704 -18.159 49.581 1.00 84.56 318 LEU A O 1
ATOM 2366 N N . VAL A 1 319 ? -39.948 -16.815 47.950 1.00 83.88 319 VAL A N 1
ATOM 2367 C CA . VAL A 1 319 ? -38.610 -17.423 47.849 1.00 83.88 319 VAL A CA 1
ATOM 2368 C C . VAL A 1 319 ? -37.559 -16.486 48.465 1.00 83.88 319 VAL A C 1
ATOM 2370 O O . VAL A 1 319 ? -37.205 -15.499 47.822 1.00 83.88 319 VAL A O 1
ATOM 2373 N N . PRO A 1 320 ? -37.022 -16.767 49.669 1.00 81.31 320 PRO A N 1
ATOM 2374 C CA . PRO A 1 320 ? -36.061 -15.898 50.364 1.00 81.31 320 PRO A CA 1
ATOM 2375 C C . PRO A 1 320 ? -34.815 -15.531 49.551 1.00 81.31 320 PRO A C 1
ATOM 2377 O O . PRO A 1 320 ? -34.374 -14.386 49.583 1.00 81.31 320 PRO A O 1
ATOM 2380 N N . ASP A 1 321 ? -34.281 -16.483 48.783 1.00 76.75 321 ASP A N 1
ATOM 2381 C CA . ASP A 1 321 ? -33.050 -16.308 47.998 1.00 76.75 321 ASP A CA 1
ATOM 2382 C C . ASP A 1 321 ? -33.244 -15.426 46.746 1.00 76.75 321 ASP A C 1
ATOM 2384 O O . ASP A 1 321 ? -32.290 -15.159 46.021 1.00 76.75 321 ASP A O 1
ATOM 2388 N N . SER A 1 322 ? -34.475 -14.982 46.467 1.00 76.19 322 SER A N 1
ATOM 2389 C CA . SER A 1 322 ? -34.800 -14.124 45.317 1.00 76.19 322 SER A CA 1
ATOM 2390 C C . SER A 1 322 ? -34.757 -12.622 45.621 1.00 76.19 322 SER A C 1
ATOM 2392 O O . SER A 1 322 ? -35.015 -11.820 44.725 1.00 76.19 322 SER A O 1
ATOM 2394 N N . PHE A 1 323 ? -34.449 -12.243 46.867 1.00 79.12 323 PHE A N 1
ATOM 2395 C CA . PHE A 1 323 ? -34.459 -10.852 47.313 1.00 79.12 323 PHE A CA 1
ATOM 2396 C C . PHE A 1 323 ? -33.395 -10.012 46.595 1.00 79.12 323 PHE A C 1
ATOM 2398 O O . PHE A 1 323 ? -32.199 -10.250 46.764 1.00 79.12 323 PHE A O 1
ATOM 2405 N N . ASP A 1 324 ? -33.835 -9.007 45.835 1.00 66.06 324 ASP A N 1
ATOM 2406 C CA . ASP A 1 324 ? -32.968 -7.990 45.240 1.00 66.06 324 ASP A CA 1
ATOM 2407 C C . ASP A 1 324 ? -33.203 -6.636 45.930 1.00 66.06 324 ASP A C 1
ATOM 2409 O O . ASP A 1 324 ? -34.319 -6.120 45.874 1.00 66.06 324 ASP A O 1
ATOM 2413 N N . PRO A 1 325 ? -32.191 -6.040 46.584 1.00 60.25 325 PRO A N 1
ATOM 2414 C CA . PRO A 1 325 ? -32.336 -4.735 47.221 1.00 60.25 325 PRO A CA 1
ATOM 2415 C C . PRO A 1 325 ? -32.461 -3.555 46.235 1.00 60.25 325 PRO A C 1
ATOM 2417 O O . PRO A 1 325 ? -32.817 -2.462 46.678 1.00 60.25 325 PRO A O 1
ATOM 2420 N N . PHE A 1 326 ? -32.196 -3.740 44.933 1.00 59.69 326 PHE A N 1
ATOM 2421 C CA . PHE A 1 326 ? -32.223 -2.674 43.918 1.00 59.69 326 PHE A CA 1
ATOM 2422 C C . PHE A 1 326 ? -33.003 -3.076 42.645 1.00 59.69 326 PHE A C 1
ATOM 2424 O O . PHE A 1 326 ? -32.467 -3.093 41.536 1.00 59.69 326 PHE A O 1
ATOM 2431 N N . PRO A 1 327 ? -34.318 -3.332 42.755 1.00 50.84 327 PRO A N 1
ATOM 2432 C CA . PRO A 1 327 ? -35.175 -3.755 41.636 1.00 50.84 327 PRO A CA 1
ATOM 2433 C C . PRO A 1 327 ? -35.273 -2.723 40.497 1.00 50.84 327 PRO A C 1
ATOM 2435 O O . PRO A 1 327 ? -35.607 -3.074 39.363 1.00 50.84 327 PRO A O 1
ATOM 2438 N N . ALA A 1 328 ? -34.976 -1.449 40.779 1.00 47.97 328 ALA A N 1
ATOM 2439 C CA . ALA A 1 328 ? -34.987 -0.365 39.799 1.00 47.97 328 ALA A CA 1
ATOM 2440 C C . ALA A 1 328 ? -33.897 -0.525 38.720 1.00 47.97 328 ALA A C 1
ATOM 2442 O O . ALA A 1 328 ? -34.129 -0.143 37.573 1.00 47.97 328 ALA A O 1
ATOM 2443 N N . ASP A 1 329 ? -32.775 -1.176 39.042 1.00 48.50 329 ASP A N 1
ATOM 2444 C CA . ASP A 1 329 ? -31.658 -1.410 38.112 1.00 48.50 329 ASP A CA 1
ATOM 2445 C C . ASP A 1 329 ? -31.984 -2.482 37.056 1.00 48.50 329 ASP A C 1
ATOM 2447 O O . ASP A 1 329 ? -31.280 -2.634 36.057 1.00 48.50 329 ASP A O 1
ATOM 2451 N N . ARG A 1 330 ? -33.091 -3.215 37.242 1.00 46.31 330 ARG A N 1
ATOM 2452 C CA . ARG A 1 330 ? -33.620 -4.196 36.283 1.00 46.31 330 ARG A CA 1
ATOM 2453 C C . ARG A 1 330 ? -34.606 -3.595 35.285 1.00 46.31 330 ARG A C 1
ATOM 2455 O O . ARG A 1 330 ? -35.102 -4.324 34.422 1.00 46.31 330 ARG A O 1
ATOM 2462 N N . GLN A 1 331 ? -34.937 -2.304 35.387 1.00 46.81 331 GLN A N 1
ATOM 2463 C CA . GLN A 1 331 ? -35.830 -1.696 34.408 1.00 46.81 331 GLN A CA 1
ATOM 2464 C C . GLN A 1 331 ? -35.136 -1.656 33.037 1.00 46.81 331 GLN A C 1
ATOM 2466 O O . GLN A 1 331 ? -34.038 -1.111 32.919 1.00 46.81 331 GLN A O 1
ATOM 2471 N N . PRO A 1 332 ? -35.743 -2.227 31.980 1.00 45.38 332 PRO A N 1
ATOM 2472 C CA . PRO A 1 332 ? -35.144 -2.198 30.657 1.00 45.38 332 PRO A CA 1
ATOM 2473 C C . PRO A 1 332 ? -35.003 -0.742 30.205 1.00 45.38 332 PRO A C 1
ATOM 2475 O O . PRO A 1 332 ? -36.000 -0.033 30.048 1.00 45.38 332 PRO A O 1
ATOM 2478 N N . LEU A 1 333 ? -33.760 -0.300 29.982 1.00 42.69 333 LEU A N 1
ATOM 2479 C CA . LEU A 1 333 ? -33.482 0.987 29.352 1.00 42.69 333 LEU A CA 1
ATOM 2480 C C . LEU A 1 333 ? -34.234 1.043 28.021 1.00 42.69 333 LEU A C 1
ATOM 2482 O O . LEU A 1 333 ? -34.039 0.202 27.140 1.00 42.69 333 LEU A O 1
ATOM 2486 N N . LYS A 1 334 ? -35.120 2.033 27.883 1.00 40.75 334 LYS A N 1
ATOM 2487 C CA . LYS A 1 334 ? -35.876 2.260 26.652 1.00 40.75 334 LYS A CA 1
ATOM 2488 C C . LYS A 1 334 ? -34.873 2.540 25.521 1.00 40.75 334 LYS A C 1
ATOM 2490 O O . LYS A 1 334 ? -34.148 3.530 25.624 1.00 40.75 334 LYS A O 1
ATOM 2495 N N . PRO A 1 335 ? -34.803 1.718 24.455 1.00 39.91 335 PRO A N 1
ATOM 2496 C CA . PRO A 1 335 ? -33.861 1.951 23.369 1.00 39.91 335 PRO A CA 1
ATOM 2497 C C . PRO A 1 335 ? -34.137 3.311 22.731 1.00 39.91 335 PRO A C 1
ATOM 2499 O O . PRO A 1 335 ? -35.263 3.584 22.306 1.00 39.91 335 PRO A O 1
ATOM 2502 N N . LEU A 1 336 ? -33.116 4.165 22.660 1.00 35.50 336 LEU A N 1
ATOM 2503 C CA . LEU A 1 336 ? -33.168 5.349 21.813 1.00 35.50 336 LEU A CA 1
ATOM 2504 C C . LEU A 1 336 ? -33.177 4.878 20.359 1.00 35.50 336 LEU A C 1
ATOM 2506 O O . LEU A 1 336 ? -32.278 4.158 19.924 1.00 35.50 336 LEU A O 1
ATOM 2510 N N . ALA A 1 337 ? -34.220 5.259 19.622 1.00 37.19 337 ALA A N 1
ATOM 2511 C CA . ALA A 1 337 ? -34.275 5.026 18.190 1.00 37.19 337 ALA A CA 1
ATOM 2512 C C . ALA A 1 337 ? -33.085 5.744 17.541 1.00 37.19 337 ALA A C 1
ATOM 2514 O O . ALA A 1 337 ? -32.944 6.961 17.675 1.00 37.19 337 ALA A O 1
ATOM 2515 N N . LEU A 1 338 ? -32.220 4.975 16.874 1.00 34.03 338 LEU A N 1
ATOM 2516 C CA . LEU A 1 338 ? -31.156 5.541 16.058 1.00 34.03 338 LEU A CA 1
ATOM 2517 C C . LEU A 1 338 ? -31.792 6.413 14.968 1.00 34.03 338 LEU A C 1
ATOM 2519 O O . LEU A 1 338 ? -32.835 6.039 14.422 1.00 34.03 338 LEU A O 1
ATOM 2523 N N . PRO A 1 339 ? -31.199 7.574 14.660 1.00 31.86 339 PRO A N 1
ATOM 2524 C CA . PRO A 1 339 ? -31.766 8.479 13.680 1.00 31.86 339 PRO A CA 1
ATOM 2525 C C . PRO A 1 339 ? -31.839 7.787 12.314 1.00 31.86 339 PRO A C 1
ATOM 2527 O O . PRO A 1 339 ? -30.848 7.257 11.813 1.00 31.86 339 PRO A O 1
ATOM 2530 N N . THR A 1 340 ? -33.021 7.815 11.698 1.00 43.69 340 THR A N 1
ATOM 2531 C CA . THR A 1 340 ? -33.257 7.460 10.292 1.00 43.69 340 THR A CA 1
ATOM 2532 C C . THR A 1 340 ? -32.667 8.540 9.388 1.00 43.69 340 THR A C 1
ATOM 2534 O O . THR A 1 340 ? -33.386 9.290 8.732 1.00 43.69 340 THR A O 1
ATOM 2537 N N . VAL A 1 341 ? -31.342 8.667 9.391 1.00 44.75 341 VAL A N 1
ATOM 2538 C CA . VAL A 1 341 ? -30.627 9.345 8.311 1.00 44.75 341 VAL A CA 1
ATOM 2539 C C . VAL A 1 341 ? -30.550 8.341 7.168 1.00 44.75 341 VAL A C 1
ATOM 2541 O O . VAL A 1 341 ? -30.140 7.199 7.382 1.00 44.75 341 VAL A O 1
ATOM 2544 N N . ALA A 1 342 ? -30.993 8.732 5.972 1.00 54.19 342 ALA A N 1
ATOM 2545 C CA . ALA A 1 342 ? -30.796 7.912 4.783 1.00 54.19 342 ALA A CA 1
ATOM 2546 C C . ALA A 1 342 ? -29.298 7.598 4.658 1.00 54.19 342 ALA A C 1
ATOM 2548 O O . ALA A 1 342 ? -28.472 8.508 4.719 1.00 54.19 342 ALA A O 1
ATOM 2549 N N . LEU A 1 343 ? -28.949 6.315 4.556 1.00 63.25 343 LEU A N 1
ATOM 2550 C CA . LEU A 1 343 ? -27.560 5.892 4.448 1.00 63.25 343 LEU A CA 1
ATOM 2551 C C . LEU A 1 343 ? -26.961 6.500 3.174 1.00 63.25 343 LEU A C 1
ATOM 2553 O O . LEU A 1 343 ? -27.380 6.158 2.068 1.00 63.25 343 LEU A O 1
ATOM 2557 N N . ASP A 1 344 ? -25.985 7.393 3.328 1.00 72.75 344 ASP A N 1
ATOM 2558 C CA . ASP A 1 344 ? -25.230 7.911 2.194 1.00 72.75 344 ASP A CA 1
ATOM 2559 C C . ASP A 1 344 ? -24.379 6.775 1.611 1.00 72.75 344 ASP A C 1
ATOM 2561 O O . ASP A 1 344 ? -23.345 6.390 2.163 1.00 72.75 344 ASP A O 1
ATOM 2565 N N . CYS A 1 345 ? -24.842 6.214 0.494 1.00 73.00 345 CYS A N 1
ATOM 2566 C CA . CYS A 1 345 ? -24.188 5.099 -0.183 1.00 73.00 345 CYS A CA 1
ATOM 2567 C C . CYS A 1 345 ? -22.790 5.471 -0.694 1.00 73.00 345 CYS A C 1
ATOM 2569 O O . CYS A 1 345 ? -21.933 4.594 -0.799 1.00 73.00 345 CYS A O 1
ATOM 2571 N N . HIS A 1 346 ? -22.525 6.753 -0.968 1.00 77.31 346 HIS A N 1
ATOM 2572 C CA . HIS A 1 346 ? -21.201 7.210 -1.373 1.00 77.31 346 HIS A CA 1
ATOM 2573 C C . HIS A 1 346 ? -20.230 7.206 -0.188 1.00 77.31 346 HIS A C 1
ATOM 2575 O O . HIS A 1 346 ? -19.177 6.572 -0.271 1.00 77.31 346 HIS A O 1
ATOM 2581 N N . ALA A 1 347 ? -20.608 7.825 0.936 1.00 74.50 347 ALA A N 1
ATOM 2582 C CA . ALA A 1 347 ? -19.812 7.794 2.167 1.00 74.50 347 ALA A CA 1
ATOM 2583 C C . ALA A 1 347 ? -19.597 6.357 2.674 1.00 74.50 347 ALA A C 1
ATOM 2585 O O . ALA A 1 347 ? -18.510 5.986 3.118 1.00 74.50 347 ALA A O 1
ATOM 2586 N N . HIS A 1 348 ? -20.622 5.516 2.548 1.00 79.00 348 HIS A N 1
ATOM 2587 C CA . HIS A 1 348 ? -20.534 4.106 2.892 1.00 79.00 348 HIS A CA 1
ATOM 2588 C C . HIS A 1 348 ? -19.581 3.335 1.965 1.00 79.00 348 HIS A C 1
ATOM 2590 O O . HIS A 1 348 ? -18.748 2.559 2.432 1.00 79.00 348 HIS A O 1
ATOM 2596 N N . GLY A 1 349 ? -19.656 3.587 0.656 1.00 87.12 349 GLY A N 1
ATOM 2597 C CA . GLY A 1 349 ? -18.742 3.016 -0.327 1.00 87.12 349 GLY A CA 1
ATOM 2598 C C . GLY A 1 349 ? -17.288 3.416 -0.092 1.00 87.12 349 GLY A C 1
ATOM 2599 O O . GLY A 1 349 ? -16.405 2.569 -0.212 1.00 87.12 349 GLY A O 1
ATOM 2600 N N . LEU A 1 350 ? -17.034 4.666 0.311 1.00 85.25 350 LEU A N 1
ATOM 2601 C CA . LEU A 1 350 ? -15.704 5.122 0.724 1.00 85.25 350 LEU A CA 1
ATOM 2602 C C . LEU A 1 350 ? -15.175 4.303 1.904 1.00 85.25 350 LEU A C 1
ATOM 2604 O O . LEU A 1 350 ? -14.069 3.777 1.820 1.00 85.25 350 LEU A O 1
ATOM 2608 N N . ALA A 1 351 ? -15.984 4.116 2.949 1.00 83.25 351 ALA A N 1
ATOM 2609 C CA . ALA A 1 351 ? -15.596 3.316 4.110 1.00 83.25 351 ALA A CA 1
ATOM 2610 C C . ALA A 1 351 ? -15.333 1.840 3.747 1.00 83.25 351 ALA A C 1
ATOM 2612 O O . ALA A 1 351 ? -14.408 1.224 4.273 1.00 83.25 351 ALA A O 1
ATOM 2613 N N . VAL A 1 352 ? -16.117 1.248 2.838 1.00 91.31 352 VAL A N 1
ATOM 2614 C CA . VAL A 1 352 ? -15.892 -0.131 2.362 1.00 91.31 352 VAL A CA 1
ATOM 2615 C C . VAL A 1 352 ? -14.581 -0.224 1.582 1.00 91.31 352 VAL A C 1
ATOM 2617 O O . VAL A 1 352 ? -13.760 -1.101 1.856 1.00 91.31 352 VAL A O 1
ATOM 2620 N N . VAL A 1 353 ? -14.362 0.682 0.626 1.00 94.25 353 VAL A N 1
ATOM 2621 C CA . VAL A 1 353 ? -13.141 0.708 -0.191 1.00 94.25 353 VAL A CA 1
ATOM 2622 C C . VAL A 1 353 ? -11.909 0.986 0.667 1.00 94.25 353 VAL A C 1
ATOM 2624 O O . VAL A 1 353 ? -10.869 0.385 0.425 1.00 94.25 353 VAL A O 1
ATOM 2627 N N . GLU A 1 354 ? -12.017 1.801 1.715 1.00 92.50 354 GLU A N 1
ATOM 2628 C CA . GLU A 1 354 ? -10.950 2.001 2.700 1.00 92.50 354 GLU A CA 1
ATOM 2629 C C . GLU A 1 354 ? -10.566 0.686 3.399 1.00 92.50 354 GLU A C 1
ATOM 2631 O O . GLU A 1 354 ? -9.383 0.351 3.489 1.00 92.50 354 GLU A O 1
ATOM 2636 N N . LYS A 1 355 ? -11.549 -0.122 3.819 1.00 93.00 355 LYS A N 1
ATOM 2637 C CA . LYS A 1 355 ? -11.285 -1.437 4.428 1.00 93.00 355 LYS A CA 1
ATOM 2638 C C . LYS A 1 355 ? -10.652 -2.418 3.441 1.00 93.00 355 LYS A C 1
ATOM 2640 O O . LYS A 1 355 ? -9.741 -3.149 3.824 1.00 93.00 355 LYS A O 1
ATOM 2645 N N . VAL A 1 356 ? -11.072 -2.401 2.173 1.00 96.25 356 VAL A N 1
ATOM 2646 C CA . VAL A 1 356 ? -10.413 -3.171 1.100 1.00 96.25 356 VAL A CA 1
ATOM 2647 C C . VAL A 1 356 ? -8.980 -2.674 0.873 1.00 96.25 356 VAL A C 1
ATOM 2649 O O . VAL A 1 356 ? -8.064 -3.477 0.711 1.00 96.25 356 VAL A O 1
ATOM 2652 N N . ASN A 1 357 ? -8.760 -1.359 0.908 1.00 97.38 357 ASN A N 1
ATOM 2653 C CA . ASN A 1 357 ? -7.445 -0.751 0.740 1.00 97.38 357 ASN A CA 1
ATOM 2654 C C . ASN A 1 357 ? -6.486 -1.087 1.878 1.00 97.38 357 ASN A C 1
ATOM 2656 O O . ASN A 1 357 ? -5.301 -1.236 1.602 1.00 97.38 357 ASN A O 1
ATOM 2660 N N . GLY A 1 358 ? -6.973 -1.299 3.103 1.00 95.25 358 GLY A N 1
ATOM 2661 C CA . GLY A 1 358 ? -6.159 -1.843 4.194 1.00 95.25 358 GLY A CA 1
ATOM 2662 C C . GLY A 1 358 ? -5.498 -3.173 3.811 1.00 95.25 358 GLY A C 1
ATOM 2663 O O . GLY A 1 358 ? -4.286 -3.317 3.937 1.00 95.25 358 GLY A O 1
ATOM 2664 N N . ALA A 1 359 ? -6.267 -4.097 3.224 1.00 96.00 359 ALA A N 1
ATOM 2665 C CA . ALA A 1 359 ? -5.755 -5.384 2.741 1.00 96.00 359 ALA A CA 1
ATOM 2666 C C . ALA A 1 359 ? -4.853 -5.276 1.499 1.00 96.00 359 ALA A C 1
ATOM 2668 O O . ALA A 1 359 ? -4.108 -6.206 1.199 1.00 96.00 359 ALA A O 1
ATOM 2669 N N . ARG A 1 360 ? -4.923 -4.167 0.751 1.00 97.69 360 ARG A N 1
ATOM 2670 C CA . ARG A 1 360 ? -4.068 -3.913 -0.420 1.00 97.69 360 ARG A CA 1
ATOM 2671 C C . ARG A 1 360 ? -2.755 -3.236 -0.035 1.00 97.69 360 ARG A C 1
ATOM 2673 O O . ARG A 1 360 ? -1.717 -3.623 -0.559 1.00 97.69 360 ARG A O 1
ATOM 2680 N N . ALA A 1 361 ? -2.799 -2.239 0.845 1.00 96.44 361 ALA A N 1
ATOM 2681 C CA . ALA A 1 361 ? -1.650 -1.427 1.236 1.00 96.44 361 ALA A CA 1
ATOM 2682 C C . ALA A 1 361 ? -0.720 -2.164 2.209 1.00 96.44 361 ALA A C 1
ATOM 2684 O O . ALA A 1 361 ? 0.496 -2.093 2.050 1.00 96.44 361 ALA A O 1
ATOM 2685 N N . ASP A 1 362 ? -1.288 -2.915 3.157 1.00 97.12 362 ASP A N 1
ATOM 2686 C CA . ASP A 1 362 ? -0.551 -3.791 4.071 1.00 97.12 362 ASP A CA 1
ATOM 2687 C C . ASP A 1 362 ? -1.227 -5.173 4.146 1.00 97.12 362 ASP A C 1
ATOM 2689 O O . ASP A 1 362 ? -1.963 -5.472 5.094 1.00 97.12 362 ASP A O 1
ATOM 2693 N N . PRO A 1 363 ? -1.018 -6.033 3.127 1.00 97.56 363 PRO A N 1
ATOM 2694 C CA . PRO A 1 363 ? -1.645 -7.350 3.078 1.00 97.56 363 PRO A CA 1
ATOM 2695 C C . PRO A 1 363 ? -1.321 -8.201 4.312 1.00 97.56 363 PRO A C 1
ATOM 2697 O O . PRO A 1 363 ? -2.225 -8.768 4.928 1.00 97.56 363 PRO A O 1
ATOM 2700 N N . ALA A 1 364 ? -0.047 -8.262 4.709 1.00 96.69 364 ALA A N 1
ATOM 2701 C CA . ALA A 1 364 ? 0.399 -9.077 5.834 1.00 96.69 364 ALA A CA 1
ATOM 2702 C C . ALA A 1 364 ? -0.204 -8.595 7.163 1.00 96.69 364 ALA A C 1
ATOM 2704 O O . ALA A 1 364 ? -0.776 -9.411 7.892 1.00 96.69 364 ALA A O 1
ATOM 2705 N N . GLY A 1 365 ? -0.149 -7.287 7.443 1.00 96.06 365 GLY A N 1
ATOM 2706 C CA . GLY A 1 365 ? -0.728 -6.710 8.655 1.00 96.06 365 GLY A CA 1
ATOM 2707 C C . GLY A 1 365 ? -2.246 -6.868 8.719 1.00 96.06 365 GLY A C 1
ATOM 2708 O O . GLY A 1 365 ? -2.781 -7.241 9.765 1.00 96.06 365 GLY A O 1
ATOM 2709 N N . TYR A 1 366 ? -2.951 -6.698 7.593 1.00 96.19 366 TYR A N 1
ATOM 2710 C CA . TYR A 1 366 ? -4.389 -6.976 7.523 1.00 96.19 366 TYR A CA 1
ATOM 2711 C C . TYR A 1 366 ? -4.699 -8.447 7.827 1.00 96.19 366 TYR A C 1
ATOM 2713 O O . TYR A 1 366 ? -5.630 -8.745 8.577 1.00 96.19 366 TYR A O 1
ATOM 2721 N N . GLY A 1 367 ? -3.910 -9.375 7.273 1.00 95.50 367 GLY A N 1
ATOM 2722 C CA . GLY A 1 367 ? -4.051 -10.807 7.533 1.00 95.50 367 GLY A CA 1
ATOM 2723 C C . GLY A 1 367 ? -3.891 -11.151 9.015 1.00 95.50 367 GLY A C 1
ATOM 2724 O O . GLY A 1 367 ? -4.717 -11.878 9.568 1.00 95.50 367 GLY A O 1
ATOM 2725 N N . ASP A 1 368 ? -2.876 -10.597 9.679 1.00 94.81 368 ASP A N 1
ATOM 2726 C CA . ASP A 1 368 ? -2.652 -10.819 11.111 1.00 94.81 368 ASP A CA 1
ATOM 2727 C C . ASP A 1 368 ? -3.776 -10.217 11.976 1.00 94.81 368 ASP A C 1
ATOM 2729 O O . ASP A 1 368 ? -4.258 -10.876 12.903 1.00 94.81 368 ASP A O 1
ATOM 2733 N N . ALA A 1 369 ? -4.262 -9.017 11.637 1.00 92.88 369 ALA A N 1
ATOM 2734 C CA . ALA A 1 369 ? -5.389 -8.385 12.323 1.00 92.88 369 ALA A CA 1
ATOM 2735 C C . ALA A 1 369 ? -6.690 -9.195 12.175 1.00 92.88 369 ALA A C 1
ATOM 2737 O O . ALA A 1 369 ? -7.385 -9.443 13.164 1.00 92.88 369 ALA A O 1
ATOM 2738 N N . LEU A 1 370 ? -6.994 -9.671 10.962 1.00 92.69 370 LEU A N 1
ATOM 2739 C CA . LEU A 1 370 ? -8.163 -10.514 10.706 1.00 92.69 370 LEU A CA 1
ATOM 2740 C C . LEU A 1 370 ? -8.061 -11.850 11.455 1.00 92.69 370 LEU A C 1
ATOM 2742 O O . LEU A 1 370 ? -9.030 -12.284 12.074 1.00 92.69 370 LEU A O 1
ATOM 2746 N N . ALA A 1 371 ? -6.889 -12.492 11.451 1.00 92.94 371 ALA A N 1
ATOM 2747 C CA . ALA A 1 371 ? -6.665 -13.735 12.189 1.00 92.94 371 ALA A CA 1
ATOM 2748 C C . ALA A 1 371 ? -6.879 -13.556 13.700 1.00 92.94 371 ALA A C 1
ATOM 2750 O O . ALA A 1 371 ? -7.459 -14.423 14.356 1.00 92.94 371 ALA A O 1
ATOM 2751 N N . ALA A 1 372 ? -6.429 -12.430 14.260 1.00 91.62 372 ALA A N 1
ATOM 2752 C CA . ALA A 1 372 ? -6.664 -12.095 15.659 1.00 91.62 372 ALA A CA 1
ATOM 2753 C C . ALA A 1 372 ? -8.159 -11.887 15.946 1.00 91.62 372 ALA A C 1
ATOM 2755 O O . ALA A 1 372 ? -8.670 -12.434 16.921 1.00 91.62 372 ALA A O 1
ATOM 2756 N N . GLN A 1 373 ? -8.865 -11.168 15.069 1.00 88.62 373 GLN A N 1
ATOM 2757 C CA . GLN A 1 373 ? -10.299 -10.906 15.203 1.00 88.62 373 GLN A CA 1
ATOM 2758 C C . GLN A 1 373 ? -11.157 -12.175 15.101 1.00 88.62 373 GLN A C 1
ATOM 2760 O O . GLN A 1 373 ? -12.165 -12.285 15.791 1.00 88.62 373 GLN A O 1
ATOM 2765 N N . MET A 1 374 ? -10.774 -13.124 14.243 1.00 88.88 374 MET A N 1
ATOM 2766 C CA . MET A 1 374 ? -11.517 -14.368 14.001 1.00 88.88 374 MET A CA 1
ATOM 2767 C C . MET A 1 374 ? -11.221 -15.473 15.026 1.00 88.88 374 MET A C 1
ATOM 2769 O O . MET A 1 374 ? -11.852 -16.535 15.000 1.00 88.88 374 MET A O 1
ATOM 2773 N N . ARG A 1 375 ? -10.251 -15.267 15.924 1.00 89.12 375 ARG A N 1
ATOM 2774 C CA . ARG A 1 375 ? -9.803 -16.295 16.866 1.00 89.12 375 ARG A CA 1
ATOM 2775 C C . ARG A 1 375 ? -10.935 -16.707 17.807 1.00 89.12 375 ARG A C 1
ATOM 2777 O O . ARG A 1 375 ? -11.444 -15.900 18.576 1.00 89.12 375 ARG A O 1
ATOM 2784 N N . GLY A 1 376 ? -11.284 -17.994 17.792 1.00 87.88 376 GLY A N 1
ATOM 2785 C CA . GLY A 1 376 ? -12.349 -18.542 18.641 1.00 87.88 376 GLY A CA 1
ATOM 2786 C C . GLY A 1 376 ? -13.768 -18.161 18.200 1.00 87.88 376 GLY A C 1
ATOM 2787 O O . GLY A 1 376 ? -14.728 -18.472 18.904 1.00 87.88 376 GLY A O 1
ATOM 2788 N N . CYS A 1 377 ? -13.917 -17.516 17.038 1.00 88.38 377 CYS A N 1
ATOM 2789 C CA . CYS A 1 377 ? -15.221 -17.216 16.453 1.00 88.38 377 CYS A CA 1
ATOM 2790 C C . CYS A 1 377 ? -15.848 -18.435 15.762 1.00 88.38 377 CYS A C 1
ATOM 2792 O O . CYS A 1 377 ? -17.061 -18.459 15.581 1.00 88.38 377 CYS A O 1
ATOM 2794 N N . PHE A 1 378 ? -15.065 -19.451 15.394 1.00 90.75 378 PHE A N 1
ATOM 2795 C CA . PHE A 1 378 ? -15.564 -20.645 14.711 1.00 90.75 378 PHE A CA 1
ATOM 2796 C C . PHE A 1 378 ? -15.878 -21.789 15.684 1.00 90.75 378 PHE A C 1
ATOM 2798 O O . PHE A 1 378 ? -15.088 -22.112 16.567 1.00 90.75 378 PHE A O 1
ATOM 2805 N N . ASP A 1 379 ? -17.034 -22.418 15.482 1.00 90.62 379 ASP A N 1
ATOM 2806 C CA . ASP A 1 379 ? -17.442 -23.689 16.081 1.00 90.62 379 ASP A CA 1
ATOM 2807 C C . ASP A 1 379 ? -17.843 -24.645 14.945 1.00 90.62 379 ASP A C 1
ATOM 2809 O O . ASP A 1 379 ? -18.961 -24.604 14.413 1.00 90.62 379 ASP A O 1
ATOM 2813 N N . GLY A 1 380 ? -16.861 -25.415 14.464 1.00 90.00 380 GLY A N 1
ATOM 2814 C CA . GLY A 1 380 ? -16.948 -26.123 13.188 1.00 90.00 380 GLY A CA 1
ATOM 2815 C C . GLY A 1 380 ? -17.183 -25.145 12.032 1.00 90.00 380 GLY A C 1
ATOM 2816 O O . GLY A 1 380 ? -16.420 -24.204 11.829 1.00 90.00 380 GLY A O 1
ATOM 2817 N N . ASN A 1 381 ? -18.282 -25.341 11.305 1.00 91.00 381 ASN A N 1
ATOM 2818 C CA . ASN A 1 381 ? -18.706 -24.454 10.219 1.00 91.00 381 ASN A CA 1
ATOM 2819 C C . ASN A 1 381 ? -19.582 -23.284 10.695 1.00 91.00 381 ASN A C 1
ATOM 2821 O O . ASN A 1 381 ? -20.073 -22.503 9.880 1.00 91.00 381 ASN A O 1
ATOM 2825 N N . THR A 1 382 ? -19.797 -23.143 12.000 1.00 89.44 382 THR A N 1
ATOM 2826 C CA . THR A 1 382 ? -20.612 -22.068 12.562 1.00 89.44 382 THR A CA 1
ATOM 2827 C C . THR A 1 382 ? -19.715 -20.901 12.956 1.00 89.44 382 THR A C 1
ATOM 2829 O O . THR A 1 382 ? -18.916 -21.014 13.882 1.00 89.44 382 THR A O 1
ATOM 2832 N N . LEU A 1 383 ? -19.853 -19.763 12.282 1.00 87.94 383 LEU A N 1
ATOM 2833 C CA . LEU A 1 383 ? -19.164 -18.521 12.616 1.00 87.94 383 LEU A CA 1
ATOM 2834 C C . LEU A 1 383 ? -20.013 -17.693 13.587 1.00 87.94 383 LEU A C 1
ATOM 2836 O O . LEU A 1 383 ? -21.069 -17.171 13.228 1.00 87.94 383 LEU A O 1
ATOM 2840 N N . LYS A 1 384 ? -19.523 -17.513 14.811 1.00 88.62 384 LYS A N 1
ATOM 2841 C CA . LYS A 1 384 ? -19.986 -16.479 15.741 1.00 88.62 384 LYS A CA 1
ATOM 2842 C C . LYS A 1 384 ? -19.426 -15.145 15.269 1.00 88.62 384 LYS A C 1
ATOM 2844 O O . LYS A 1 384 ? -18.249 -14.850 15.459 1.00 88.62 384 LYS A O 1
ATOM 2849 N N . VAL A 1 385 ? -20.275 -14.372 14.604 1.00 78.31 385 VAL A N 1
ATOM 2850 C CA . VAL A 1 385 ? -19.886 -13.117 13.960 1.00 78.31 385 VAL A CA 1
ATOM 2851 C C . VAL A 1 385 ? -19.333 -12.135 15.003 1.00 78.31 385 VAL A C 1
ATOM 2853 O O . VAL A 1 385 ? -19.971 -11.954 16.045 1.00 78.31 385 VAL A O 1
ATOM 2856 N N . PRO A 1 386 ? -18.176 -11.486 14.760 1.00 78.50 386 PRO A N 1
ATOM 2857 C CA . PRO A 1 386 ? -17.668 -10.467 15.670 1.00 78.50 386 PRO A CA 1
ATOM 2858 C C . PRO A 1 386 ? -18.662 -9.322 15.852 1.00 78.50 386 PRO A C 1
ATOM 2860 O O . PRO A 1 386 ? -19.342 -8.912 14.911 1.00 78.50 386 PRO A O 1
ATOM 2863 N N . ALA A 1 387 ? -18.690 -8.734 17.049 1.00 69.94 387 ALA A N 1
ATOM 2864 C CA . ALA A 1 387 ? -19.592 -7.623 17.353 1.00 69.94 387 ALA A CA 1
ATOM 2865 C C . ALA A 1 387 ? -19.405 -6.416 16.406 1.00 69.94 387 ALA A C 1
ATOM 2867 O O . ALA A 1 387 ? -20.381 -5.752 16.058 1.00 69.94 387 ALA A O 1
ATOM 2868 N N . SER A 1 388 ? -18.177 -6.172 15.928 1.00 67.88 388 SER A N 1
ATOM 2869 C CA . SER A 1 388 ? -17.848 -5.108 14.964 1.00 67.88 388 SER A CA 1
ATOM 2870 C C . SER A 1 388 ? -18.507 -5.290 13.592 1.00 67.88 388 SER A C 1
ATOM 2872 O O . SER A 1 388 ? -18.686 -4.322 12.857 1.00 67.88 388 SER A O 1
ATOM 2874 N N . TRP A 1 389 ? -18.922 -6.510 13.245 1.00 73.44 389 TRP A N 1
ATOM 2875 C CA . TRP A 1 389 ? -19.610 -6.815 11.991 1.00 73.44 389 TRP A CA 1
ATOM 2876 C C . TRP A 1 389 ? -21.130 -6.641 12.111 1.00 73.44 389 TRP A C 1
ATOM 2878 O O . TRP A 1 389 ? -21.864 -6.964 11.184 1.00 73.44 389 TRP A O 1
ATOM 2888 N N . GLY A 1 390 ? -21.618 -6.139 13.255 1.00 56.25 390 GLY A N 1
ATOM 2889 C CA . GLY A 1 390 ? -22.973 -5.624 13.479 1.00 56.25 390 GLY A CA 1
ATOM 2890 C C . GLY A 1 390 ? -24.135 -6.604 13.275 1.00 56.25 390 GLY A C 1
ATOM 2891 O O . GLY A 1 390 ? -25.292 -6.206 13.406 1.00 56.25 390 GLY A O 1
ATOM 2892 N N . THR A 1 391 ? -23.856 -7.876 12.994 1.00 57.06 391 THR A N 1
ATOM 2893 C CA . THR A 1 391 ? -24.868 -8.922 12.829 1.00 57.06 391 THR A CA 1
ATOM 2894 C C . THR A 1 391 ? -25.075 -9.627 14.167 1.00 57.06 391 THR A C 1
ATOM 2896 O O . THR A 1 391 ? -24.133 -10.177 14.734 1.00 57.06 391 THR A O 1
ATOM 2899 N N . ARG A 1 392 ? -26.307 -9.634 14.694 1.00 51.53 392 ARG A N 1
ATOM 2900 C CA . ARG A 1 392 ? -26.659 -10.459 15.862 1.00 51.53 392 ARG A CA 1
ATOM 2901 C C . ARG A 1 392 ? -27.023 -11.862 15.377 1.00 51.53 392 ARG A C 1
ATOM 2903 O O . ARG A 1 392 ? -28.159 -12.087 14.976 1.00 51.53 392 ARG A O 1
ATOM 2910 N N . GLY A 1 393 ? -26.072 -12.794 15.392 1.00 62.69 393 GLY A N 1
ATOM 2911 C CA . GLY A 1 393 ? -26.339 -14.194 15.052 1.00 62.69 393 GLY A CA 1
ATOM 2912 C C . GLY A 1 393 ? -25.094 -15.007 14.706 1.00 62.69 393 GLY A C 1
ATOM 2913 O O . GLY A 1 393 ? -23.990 -14.474 14.617 1.00 62.69 393 GLY A O 1
ATOM 2914 N N . ALA A 1 394 ? -25.292 -16.310 14.513 1.00 74.75 394 ALA A N 1
ATOM 2915 C CA . ALA A 1 394 ? -24.283 -17.208 13.969 1.00 74.75 394 ALA A CA 1
ATOM 2916 C C . ALA A 1 394 ? -24.492 -17.379 12.455 1.00 74.75 394 ALA A C 1
ATOM 2918 O O . ALA A 1 394 ? -25.626 -17.557 12.009 1.00 74.75 394 ALA A O 1
ATOM 2919 N N . LEU A 1 395 ? -23.415 -17.323 11.671 1.00 80.38 395 LEU A N 1
ATOM 2920 C CA . LEU A 1 395 ? -23.423 -17.584 10.231 1.00 80.38 395 LEU A CA 1
ATOM 2921 C C . LEU A 1 395 ? -22.964 -19.016 9.957 1.00 80.38 395 LEU A C 1
ATOM 2923 O O . LEU A 1 395 ? -21.964 -19.466 10.510 1.00 80.38 395 LEU A O 1
ATOM 2927 N N . ASN A 1 396 ? -23.657 -19.715 9.062 1.00 86.56 396 ASN A N 1
ATOM 2928 C CA . ASN A 1 396 ? -23.189 -21.004 8.561 1.00 86.56 396 ASN A CA 1
ATOM 2929 C C . ASN A 1 396 ? -22.221 -20.778 7.398 1.00 86.56 396 ASN A C 1
ATOM 2931 O O . ASN A 1 396 ? -22.603 -20.244 6.358 1.00 86.56 396 ASN A O 1
ATOM 2935 N N . THR A 1 397 ? -20.983 -21.211 7.585 1.00 89.94 397 THR A N 1
ATOM 2936 C CA . THR A 1 397 ? -19.912 -21.197 6.582 1.00 89.94 397 THR A CA 1
ATOM 2937 C C . THR A 1 397 ? -19.800 -22.559 5.895 1.00 89.94 397 THR A C 1
ATOM 2939 O O . THR A 1 397 ? -20.288 -23.577 6.396 1.00 89.94 397 THR A O 1
ATOM 2942 N N . ARG A 1 398 ? -19.189 -22.600 4.712 1.00 92.62 398 ARG A N 1
ATOM 2943 C CA . ARG A 1 398 ? -18.929 -23.841 3.974 1.00 92.62 398 ARG A CA 1
ATOM 2944 C C . ARG A 1 398 ? -17.602 -24.469 4.371 1.00 92.62 398 ARG A C 1
ATOM 2946 O O . ARG A 1 398 ? -17.536 -25.690 4.482 1.00 92.62 398 ARG A O 1
ATOM 2953 N N . GLU A 1 399 ? -16.572 -23.655 4.580 1.00 92.38 399 GLU A N 1
ATOM 2954 C CA . GLU A 1 399 ? -15.206 -24.120 4.848 1.00 92.38 399 GLU A CA 1
ATOM 2955 C C . GLU A 1 399 ? -14.727 -23.771 6.260 1.00 92.38 399 GLU A C 1
ATOM 2957 O O . GLU A 1 399 ? -13.762 -24.362 6.746 1.00 92.38 399 GLU A O 1
ATOM 2962 N N . GLY A 1 400 ? -15.401 -22.833 6.930 1.00 91.69 400 GLY A N 1
ATOM 2963 C CA . GLY A 1 400 ? -15.086 -22.450 8.301 1.00 91.69 400 GLY A CA 1
ATOM 2964 C C . GLY A 1 400 ? -13.752 -21.725 8.413 1.00 91.69 400 GLY A C 1
ATOM 2965 O O . GLY A 1 400 ? -13.362 -20.935 7.550 1.00 91.69 400 GLY A O 1
ATOM 2966 N N . GLU A 1 401 ? -13.032 -22.005 9.496 1.00 93.31 401 GLU A N 1
ATOM 2967 C CA . GLU A 1 401 ? -11.752 -21.362 9.806 1.00 93.31 401 GLU A CA 1
ATOM 2968 C C . GLU A 1 401 ? -10.701 -21.565 8.697 1.00 93.31 401 GLU A C 1
ATOM 2970 O O . GLU A 1 401 ? -9.854 -20.697 8.474 1.00 93.31 401 GLU A O 1
ATOM 2975 N N . ALA A 1 402 ? -10.798 -22.655 7.926 1.00 93.50 402 ALA A N 1
ATOM 2976 C CA . ALA A 1 402 ? -9.876 -22.951 6.832 1.00 93.50 402 ALA A CA 1
ATOM 2977 C C . ALA A 1 402 ? -9.866 -21.863 5.741 1.00 93.50 402 ALA A C 1
ATOM 2979 O O . ALA A 1 402 ? -8.802 -21.556 5.193 1.00 93.50 402 ALA A O 1
ATOM 2980 N N . ALA A 1 403 ? -11.012 -21.235 5.446 1.00 93.38 403 ALA A N 1
ATOM 2981 C CA . ALA A 1 403 ? -11.076 -20.134 4.482 1.00 93.38 403 ALA A CA 1
ATOM 2982 C C . ALA A 1 403 ? -10.302 -18.902 4.979 1.00 93.38 403 ALA A C 1
ATOM 2984 O O . ALA A 1 403 ? -9.587 -18.259 4.206 1.00 93.38 403 ALA A O 1
ATOM 2985 N N . VAL A 1 404 ? -10.370 -18.620 6.285 1.00 94.69 404 VAL A N 1
ATOM 2986 C CA . VAL A 1 404 ? -9.609 -17.536 6.923 1.00 94.69 404 VAL A CA 1
ATOM 2987 C C . VAL A 1 404 ? -8.118 -17.851 6.899 1.00 94.69 404 VAL A C 1
ATOM 2989 O O . VAL A 1 404 ? -7.331 -17.022 6.454 1.00 94.69 404 VAL A O 1
ATOM 2992 N N . THR A 1 405 ? -7.712 -19.061 7.296 1.00 94.75 405 THR A N 1
ATOM 2993 C CA . THR A 1 405 ? -6.298 -19.468 7.248 1.00 94.75 405 THR A CA 1
ATOM 2994 C C . THR A 1 405 ? -5.733 -19.386 5.825 1.00 94.75 405 THR A C 1
ATOM 2996 O O . THR A 1 405 ? -4.619 -18.896 5.633 1.00 94.75 405 THR A O 1
ATOM 2999 N N . SER A 1 406 ? -6.511 -19.799 4.815 1.00 95.62 406 SER A N 1
ATOM 3000 C CA . SER A 1 406 ? -6.142 -19.676 3.399 1.00 95.62 406 SER A CA 1
ATOM 3001 C C . SER A 1 406 ? -5.916 -18.221 2.990 1.00 95.62 406 SER A C 1
ATOM 3003 O O . SER A 1 406 ? -4.899 -17.920 2.366 1.00 95.62 406 SER A O 1
ATOM 3005 N N . LEU A 1 407 ? -6.832 -17.318 3.353 1.00 97.12 407 LEU A N 1
ATOM 3006 C CA . LEU A 1 407 ? -6.684 -15.891 3.075 1.00 97.12 407 LEU A CA 1
ATOM 3007 C C . LEU A 1 407 ? -5.434 -15.314 3.750 1.00 97.12 407 LEU A C 1
ATOM 3009 O O . LEU A 1 407 ? -4.649 -14.642 3.092 1.00 97.12 407 LEU A O 1
ATOM 3013 N N . VAL A 1 408 ? -5.227 -15.591 5.039 1.00 97.31 408 VAL A N 1
ATOM 3014 C CA . VAL A 1 408 ? -4.074 -15.076 5.796 1.00 97.31 408 VAL A CA 1
ATOM 3015 C C . VAL A 1 408 ? -2.761 -15.539 5.166 1.00 97.31 408 VAL A C 1
ATOM 3017 O O . VAL A 1 408 ? -1.831 -14.748 5.026 1.00 97.31 408 VAL A O 1
ATOM 3020 N N . SER A 1 409 ? -2.690 -16.800 4.733 1.00 96.94 409 SER A N 1
ATOM 3021 C CA . SER A 1 409 ? -1.517 -17.324 4.029 1.00 96.94 409 SER A CA 1
ATOM 3022 C C . SER A 1 409 ? -1.262 -16.609 2.699 1.00 96.94 409 SER A C 1
ATOM 3024 O O . SER A 1 409 ? -0.112 -16.309 2.389 1.00 96.94 409 SER A O 1
ATOM 3026 N N . GLU A 1 410 ? -2.304 -16.334 1.910 1.00 96.94 410 GLU A N 1
ATOM 3027 C CA . GLU A 1 410 ? -2.170 -15.621 0.632 1.00 96.94 410 GLU A CA 1
ATOM 3028 C C . GLU A 1 410 ? -1.758 -14.161 0.841 1.00 96.94 410 GLU A C 1
ATOM 3030 O O . GLU A 1 410 ? -0.868 -13.663 0.152 1.00 96.94 410 GLU A O 1
ATOM 3035 N N . LEU A 1 411 ? -2.354 -13.488 1.825 1.00 97.56 411 LEU A N 1
ATOM 3036 C CA . LEU A 1 411 ? -2.027 -12.108 2.165 1.00 97.56 411 LEU A CA 1
ATOM 3037 C C . LEU A 1 411 ? -0.570 -11.962 2.617 1.00 97.56 411 LEU A C 1
ATOM 3039 O O . LEU A 1 411 ? 0.105 -11.037 2.180 1.00 97.56 411 LEU A O 1
ATOM 3043 N N . LYS A 1 412 ? -0.038 -12.912 3.395 1.00 96.56 412 LYS A N 1
ATOM 3044 C CA . LYS A 1 412 ? 1.387 -12.922 3.779 1.00 96.56 412 LYS A CA 1
ATOM 3045 C C . LYS A 1 412 ? 2.343 -13.078 2.597 1.00 96.56 412 LYS A C 1
ATOM 3047 O O . LYS A 1 412 ? 3.473 -12.607 2.670 1.00 96.56 412 LYS A O 1
ATOM 3052 N N . ALA A 1 413 ? 1.904 -13.728 1.522 1.00 96.12 413 ALA A N 1
ATOM 3053 C CA . ALA A 1 413 ? 2.675 -13.881 0.289 1.00 96.12 413 ALA A CA 1
ATOM 3054 C C . ALA A 1 413 ? 2.429 -12.746 -0.723 1.00 96.12 413 ALA A C 1
ATOM 3056 O O . ALA A 1 413 ? 3.082 -12.695 -1.766 1.00 96.12 413 ALA A O 1
ATOM 3057 N N . THR A 1 414 ? 1.478 -11.852 -0.448 1.00 95.62 414 THR A N 1
ATOM 3058 C CA . THR A 1 414 ? 1.051 -10.810 -1.379 1.00 95.62 414 THR A CA 1
ATOM 3059 C C . THR A 1 414 ? 1.837 -9.518 -1.135 1.00 95.62 414 THR A C 1
ATOM 3061 O O . THR A 1 414 ? 1.793 -8.987 -0.026 1.00 95.62 414 THR A O 1
ATOM 3064 N N . PRO A 1 415 ? 2.533 -8.963 -2.146 1.00 95.12 415 PRO A N 1
ATOM 3065 C CA . PRO A 1 415 ? 3.157 -7.651 -2.021 1.00 95.12 415 PRO A CA 1
ATOM 3066 C C . PRO A 1 415 ? 2.098 -6.546 -1.942 1.00 95.12 415 PRO A C 1
ATOM 3068 O O . PRO A 1 415 ? 0.988 -6.699 -2.463 1.00 95.12 415 PRO A O 1
ATOM 3071 N N . ALA A 1 416 ? 2.463 -5.416 -1.334 1.00 95.25 416 ALA A N 1
ATOM 3072 C CA . ALA A 1 416 ? 1.609 -4.235 -1.273 1.00 95.25 416 ALA A CA 1
ATOM 3073 C C . ALA A 1 416 ? 1.172 -3.784 -2.677 1.00 95.25 416 ALA A C 1
ATOM 3075 O O . ALA A 1 416 ? 1.940 -3.821 -3.642 1.00 95.25 416 ALA A O 1
ATOM 3076 N N . ARG A 1 417 ? -0.085 -3.356 -2.791 1.00 93.12 417 ARG A N 1
ATOM 3077 C CA . ARG A 1 417 ? -0.748 -2.986 -4.046 1.00 93.12 417 ARG A CA 1
ATOM 3078 C C . ARG A 1 417 ? -1.211 -1.537 -3.988 1.00 93.12 417 ARG A C 1
ATOM 3080 O O . ARG A 1 417 ? -1.516 -1.015 -2.918 1.00 93.12 417 ARG A O 1
ATOM 3087 N N . LYS A 1 418 ? -1.331 -0.901 -5.160 1.00 88.88 418 LYS A N 1
ATOM 3088 C CA . LYS A 1 418 ? -1.925 0.440 -5.271 1.00 88.88 418 LYS A CA 1
ATOM 3089 C C . LYS A 1 418 ? -3.346 0.429 -4.696 1.00 88.88 418 LYS A C 1
ATOM 3091 O O . LYS A 1 418 ? -4.122 -0.497 -4.965 1.00 88.88 418 LYS A O 1
ATOM 3096 N N . VAL A 1 419 ? -3.674 1.454 -3.917 1.00 91.31 419 VAL A N 1
ATOM 3097 C CA . VAL A 1 419 ? -5.013 1.637 -3.348 1.00 91.31 419 VAL A CA 1
ATOM 3098 C C . VAL A 1 419 ? -6.040 1.875 -4.454 1.00 91.31 419 VAL A C 1
ATOM 3100 O O . VAL A 1 419 ? -5.741 2.474 -5.486 1.00 91.31 419 VAL A O 1
ATOM 3103 N N . LEU A 1 420 ? -7.251 1.378 -4.239 1.00 93.38 420 LEU A N 1
ATOM 3104 C CA . LEU A 1 420 ? -8.403 1.615 -5.091 1.00 93.38 420 LEU A CA 1
ATOM 3105 C C . LEU A 1 420 ? -9.015 2.968 -4.760 1.00 93.38 420 LEU A C 1
ATOM 3107 O O . LEU A 1 420 ? -9.208 3.306 -3.591 1.00 93.38 420 LEU A O 1
ATOM 3111 N N . ARG A 1 421 ? -9.391 3.709 -5.796 1.00 89.75 421 ARG A N 1
ATOM 3112 C CA . ARG A 1 421 ? -10.144 4.952 -5.651 1.00 89.75 421 ARG A CA 1
ATOM 3113 C C . ARG A 1 421 ? -11.592 4.756 -6.071 1.00 89.75 421 ARG A C 1
ATOM 3115 O O . ARG A 1 421 ? -11.865 4.125 -7.091 1.00 89.75 421 ARG A O 1
ATOM 3122 N N . LEU A 1 422 ? -12.516 5.323 -5.301 1.00 89.50 422 LEU A N 1
ATOM 3123 C CA . LEU A 1 422 ? -13.933 5.276 -5.632 1.00 89.50 422 LEU A CA 1
ATOM 3124 C C . LEU A 1 422 ? -14.246 6.258 -6.775 1.00 89.50 422 LEU A C 1
ATOM 3126 O O . LEU A 1 422 ? -13.866 7.426 -6.711 1.00 89.50 422 LEU A O 1
ATOM 3130 N N . VAL A 1 423 ? -14.943 5.789 -7.809 1.00 90.56 423 VAL A N 1
ATOM 3131 C CA . VAL A 1 423 ? -15.376 6.593 -8.960 1.00 90.56 423 VAL A CA 1
ATOM 3132 C C . VAL A 1 423 ? -16.906 6.632 -8.992 1.00 90.56 423 VAL A C 1
ATOM 3134 O O . VAL A 1 423 ? -17.526 5.572 -9.110 1.00 90.56 423 VAL A O 1
ATOM 3137 N N . PRO A 1 424 ? -17.546 7.818 -8.949 1.00 88.88 424 PRO A N 1
ATOM 3138 C CA . PRO A 1 424 ? -19.007 7.930 -8.884 1.00 88.88 424 PRO A CA 1
ATOM 3139 C C . PRO A 1 424 ? -19.750 7.194 -10.006 1.00 88.88 424 PRO A C 1
ATOM 3141 O O . PRO A 1 424 ? -20.759 6.539 -9.757 1.00 88.88 424 PRO A O 1
ATOM 3144 N N . ALA A 1 425 ? -19.229 7.241 -11.234 1.00 91.19 425 ALA A N 1
ATOM 3145 C CA . ALA A 1 425 ? -19.822 6.550 -12.377 1.00 91.19 425 ALA A CA 1
ATOM 3146 C C . ALA A 1 425 ? -19.791 5.016 -12.230 1.00 91.19 425 ALA A C 1
ATOM 3148 O O . ALA A 1 425 ? -20.765 4.347 -12.577 1.00 91.19 425 ALA A O 1
ATOM 3149 N N . LEU A 1 426 ? -18.720 4.456 -11.651 1.00 94.12 426 LEU A N 1
ATOM 3150 C CA . LEU A 1 426 ? -18.668 3.034 -11.302 1.00 94.12 426 LEU A CA 1
ATOM 3151 C C . LEU A 1 426 ? -19.622 2.714 -10.150 1.00 94.12 426 LEU A C 1
ATOM 3153 O O . LEU A 1 426 ? -20.268 1.673 -10.184 1.00 94.12 426 LEU A O 1
ATOM 3157 N N . SER A 1 427 ? -19.755 3.598 -9.155 1.00 94.56 427 SER A N 1
ATOM 3158 C CA . SER A 1 427 ? -20.730 3.409 -8.072 1.00 94.56 427 SER A CA 1
ATOM 3159 C C . SER A 1 427 ? -22.163 3.385 -8.596 1.00 94.56 427 SER A C 1
ATOM 3161 O O . SER A 1 427 ? -22.950 2.556 -8.163 1.00 94.56 427 SER A O 1
ATOM 3163 N N . ALA A 1 428 ? -22.497 4.206 -9.594 1.00 93.69 428 ALA A N 1
ATOM 3164 C CA . ALA A 1 428 ? -23.804 4.146 -10.245 1.00 93.69 428 ALA A CA 1
ATOM 3165 C C . ALA A 1 428 ? -24.040 2.813 -10.985 1.00 93.69 428 ALA A C 1
ATOM 3167 O O . ALA A 1 428 ? -25.164 2.312 -11.000 1.00 93.69 428 ALA A O 1
ATOM 3168 N N . ALA A 1 429 ? -23.001 2.226 -11.591 1.00 95.12 429 ALA A N 1
ATOM 3169 C CA . ALA A 1 429 ? -23.088 0.904 -12.218 1.00 95.12 429 ALA A CA 1
ATOM 3170 C C . ALA A 1 429 ? -23.219 -0.225 -11.178 1.00 95.12 429 ALA A C 1
ATOM 3172 O O . ALA A 1 429 ? -24.036 -1.128 -11.357 1.00 95.12 429 ALA A O 1
ATOM 3173 N N . ALA A 1 430 ? -22.459 -0.145 -10.083 1.00 96.44 430 ALA A N 1
ATOM 3174 C CA . ALA A 1 430 ? -22.530 -1.079 -8.963 1.00 96.44 430 ALA A CA 1
ATOM 3175 C C . ALA A 1 430 ? -23.898 -1.020 -8.267 1.00 96.44 430 ALA A C 1
ATOM 3177 O O . ALA A 1 430 ? -24.477 -2.058 -7.954 1.00 96.44 430 ALA A O 1
ATOM 3178 N N . GLN A 1 431 ? -24.444 0.185 -8.075 1.00 95.06 431 GLN A N 1
ATOM 3179 C CA . GLN A 1 431 ? -25.773 0.394 -7.503 1.00 95.06 431 GLN A CA 1
ATOM 3180 C C . GLN A 1 431 ? -26.859 -0.210 -8.390 1.00 95.06 431 GLN A C 1
ATOM 3182 O O . GLN A 1 431 ? -27.710 -0.928 -7.880 1.00 95.06 431 GLN A O 1
ATOM 3187 N N . GLN A 1 432 ? -26.783 -0.011 -9.712 1.00 95.38 432 GLN A N 1
ATOM 3188 C CA . GLN A 1 432 ? -27.718 -0.659 -10.632 1.00 95.38 432 GLN A CA 1
ATOM 3189 C C . GLN A 1 432 ? -27.688 -2.188 -10.476 1.00 95.38 432 GLN A C 1
ATOM 3191 O O . GLN A 1 432 ? -28.750 -2.799 -10.411 1.00 95.38 432 GLN A O 1
ATOM 3196 N N . LEU A 1 433 ? -26.508 -2.817 -10.384 1.00 95.75 433 LEU A N 1
ATOM 3197 C CA . LEU A 1 433 ? -26.445 -4.265 -10.152 1.00 95.75 433 LEU A CA 1
ATOM 3198 C C . LEU A 1 433 ? -27.012 -4.651 -8.779 1.00 95.75 433 LEU A C 1
ATOM 3200 O O . LEU A 1 433 ? -27.698 -5.663 -8.672 1.00 95.75 433 LEU A O 1
ATOM 3204 N N . ALA A 1 434 ? -26.740 -3.870 -7.732 1.00 95.19 434 ALA A N 1
ATOM 3205 C CA . ALA A 1 434 ? -27.292 -4.127 -6.405 1.00 95.19 434 ALA A CA 1
ATOM 3206 C C . ALA A 1 434 ? -28.831 -4.112 -6.439 1.00 95.19 434 ALA A C 1
ATOM 3208 O O . ALA A 1 434 ? -29.463 -5.031 -5.920 1.00 95.19 434 ALA A O 1
ATOM 3209 N N . ASP A 1 435 ? -29.425 -3.130 -7.121 1.00 94.12 435 ASP A N 1
ATOM 3210 C CA . ASP A 1 435 ? -30.874 -3.008 -7.294 1.00 94.12 435 ASP A CA 1
ATOM 3211 C C . ASP A 1 435 ? -31.447 -4.156 -8.148 1.00 94.12 435 ASP A C 1
ATOM 3213 O O . ASP A 1 435 ? -32.482 -4.731 -7.806 1.00 94.12 435 ASP A O 1
ATOM 3217 N N . GLU A 1 436 ? -30.761 -4.546 -9.229 1.00 94.94 436 GLU A N 1
ATOM 3218 C CA . GLU A 1 436 ? -31.133 -5.692 -10.076 1.00 94.94 436 GLU A CA 1
ATOM 3219 C C . GLU A 1 436 ? -31.120 -7.009 -9.285 1.00 94.94 436 GLU A C 1
ATOM 3221 O O . GLU A 1 436 ? -32.068 -7.792 -9.374 1.00 94.94 436 GLU A O 1
ATOM 3226 N N . LEU A 1 437 ? -30.089 -7.234 -8.463 1.00 93.69 437 LEU A N 1
ATOM 3227 C CA . LEU A 1 437 ? -29.967 -8.412 -7.597 1.00 93.69 437 LEU A CA 1
ATOM 3228 C C . LEU A 1 437 ? -30.986 -8.413 -6.455 1.00 93.69 437 LEU A C 1
ATOM 3230 O O . LEU A 1 437 ? -31.405 -9.479 -6.015 1.00 93.69 437 LEU A O 1
ATOM 3234 N N . ALA A 1 438 ? -31.380 -7.239 -5.968 1.00 90.94 438 ALA A N 1
ATOM 3235 C CA . ALA A 1 438 ? -32.455 -7.085 -4.996 1.00 90.94 438 ALA A CA 1
ATOM 3236 C C . ALA A 1 438 ? -33.852 -7.280 -5.610 1.00 90.94 438 ALA A C 1
ATOM 3238 O O . ALA A 1 438 ? -34.821 -7.531 -4.887 1.00 90.94 438 ALA A O 1
ATOM 3239 N N . SER A 1 439 ? -33.977 -7.160 -6.933 1.00 90.19 439 SER A N 1
ATOM 3240 C CA . SER A 1 439 ? -35.255 -7.263 -7.627 1.00 90.19 439 SER A CA 1
ATOM 3241 C C . SER A 1 439 ? -35.772 -8.706 -7.692 1.00 90.19 439 SER A C 1
ATOM 3243 O O . SER A 1 439 ? -35.022 -9.675 -7.801 1.00 90.19 439 SER A O 1
ATOM 3245 N N . ALA A 1 440 ? -37.097 -8.859 -7.695 1.00 72.88 440 ALA A N 1
ATOM 3246 C CA . ALA A 1 440 ? -37.741 -10.171 -7.778 1.00 72.88 440 ALA A CA 1
ATOM 3247 C C . ALA A 1 440 ? -37.555 -10.876 -9.139 1.00 72.88 440 ALA A C 1
ATOM 3249 O O . ALA A 1 440 ? -37.834 -12.068 -9.242 1.00 72.88 440 ALA A O 1
ATOM 3250 N N . SER A 1 441 ? -37.121 -10.160 -10.186 1.00 76.56 441 SER A N 1
ATOM 3251 C CA . SER A 1 441 ? -36.940 -10.732 -11.527 1.00 76.56 441 SER A CA 1
ATOM 3252 C C . SER A 1 441 ? -35.656 -11.554 -11.651 1.00 76.56 441 SER A C 1
ATOM 3254 O O . SER A 1 441 ? -35.553 -12.374 -12.563 1.00 76.56 441 SER A O 1
ATOM 3256 N N . GLY A 1 442 ? -34.664 -11.306 -10.782 1.00 67.62 442 GLY A N 1
ATOM 3257 C CA . GLY A 1 442 ? -33.336 -11.924 -10.835 1.00 67.62 442 GLY A CA 1
ATOM 3258 C C . GLY A 1 442 ? -32.569 -11.673 -12.139 1.00 67.62 442 GLY A C 1
ATOM 3259 O O . GLY A 1 442 ? -31.556 -12.325 -12.386 1.00 67.62 442 GLY A O 1
ATOM 3260 N N . THR A 1 443 ? -33.055 -10.771 -12.997 1.00 85.06 443 THR A N 1
ATOM 3261 C CA . THR A 1 443 ? -32.438 -10.471 -14.290 1.00 85.06 443 THR A CA 1
ATOM 3262 C C . THR A 1 443 ? -31.391 -9.388 -14.092 1.00 85.06 443 THR A C 1
ATOM 3264 O O . THR A 1 443 ? -31.721 -8.292 -13.646 1.00 85.06 443 THR A O 1
ATOM 3267 N N . THR A 1 444 ? -30.141 -9.693 -14.430 1.00 90.94 444 THR A N 1
ATOM 3268 C CA . THR A 1 444 ? -29.029 -8.747 -14.336 1.00 90.94 444 THR A CA 1
ATOM 3269 C C . THR A 1 444 ? -28.576 -8.313 -15.719 1.00 90.94 444 THR A C 1
ATOM 3271 O O . THR A 1 444 ? -28.493 -9.107 -16.659 1.00 90.94 444 THR A O 1
ATOM 3274 N N . THR A 1 445 ? -28.259 -7.032 -15.838 1.00 93.06 445 THR A N 1
ATOM 3275 C CA . THR A 1 445 ? -27.638 -6.479 -17.039 1.00 93.06 445 THR A CA 1
ATOM 3276 C C . THR A 1 445 ? -26.173 -6.953 -17.102 1.00 93.06 445 THR A C 1
ATOM 3278 O O . THR A 1 445 ? -25.540 -7.154 -16.064 1.00 93.06 445 THR A O 1
ATOM 3281 N N . PRO A 1 446 ? -25.561 -7.177 -18.273 1.00 93.19 446 PRO A N 1
ATOM 3282 C CA . PRO A 1 446 ? -24.123 -7.431 -18.350 1.00 93.19 446 PRO A CA 1
ATOM 3283 C C . PRO A 1 446 ? -23.295 -6.229 -17.862 1.00 93.19 446 PRO A C 1
ATOM 3285 O O . PRO A 1 446 ? -23.663 -5.076 -18.091 1.00 93.19 446 PRO A O 1
ATOM 3288 N N . LEU A 1 447 ? -22.132 -6.477 -17.241 1.00 91.50 447 LEU A N 1
ATOM 3289 C CA . LEU A 1 447 ? -21.238 -5.412 -16.752 1.00 91.50 447 LEU A CA 1
ATOM 3290 C C . LEU A 1 447 ? -20.887 -4.399 -17.849 1.00 91.50 447 LEU A C 1
ATOM 3292 O O . LEU A 1 447 ? -20.992 -3.196 -17.636 1.00 91.50 447 LEU A O 1
ATOM 3296 N N . THR A 1 448 ? -20.503 -4.872 -19.034 1.00 89.81 448 THR A N 1
ATOM 3297 C CA . THR A 1 448 ? -20.120 -4.013 -20.166 1.00 89.81 448 THR A CA 1
ATOM 3298 C C . THR A 1 448 ? -21.243 -3.071 -20.589 1.00 89.81 448 THR A C 1
ATOM 3300 O O . THR A 1 448 ? -20.974 -1.916 -20.901 1.00 89.81 448 THR A O 1
ATOM 3303 N N . GLU A 1 449 ? -22.492 -3.534 -20.549 1.00 92.06 449 GLU A N 1
ATOM 3304 C CA . GLU A 1 449 ? -23.670 -2.729 -20.868 1.00 92.06 449 GLU A CA 1
ATOM 3305 C C . GLU A 1 449 ? -23.989 -1.724 -19.755 1.00 92.06 449 GLU A C 1
ATOM 3307 O O . GLU A 1 449 ? -24.299 -0.576 -20.053 1.00 92.06 449 GLU A O 1
ATOM 3312 N N . ARG A 1 450 ? -23.810 -2.084 -18.474 1.00 93.25 450 ARG A N 1
ATOM 3313 C CA . ARG A 1 450 ? -23.906 -1.098 -17.382 1.00 93.25 450 ARG A CA 1
ATOM 3314 C C . ARG A 1 450 ? -22.813 -0.034 -17.458 1.00 93.25 450 ARG A C 1
ATOM 3316 O O . ARG A 1 450 ? -23.051 1.118 -17.109 1.00 93.25 450 ARG A O 1
ATOM 3323 N N . LEU A 1 451 ? -21.603 -0.384 -17.873 1.00 91.81 451 LEU A N 1
ATOM 3324 C CA . LEU A 1 451 ? -20.541 0.609 -18.034 1.00 91.81 451 LEU A CA 1
ATOM 3325 C C . LEU A 1 451 ? -20.775 1.492 -19.270 1.00 91.81 451 LEU A C 1
ATOM 3327 O O . LEU A 1 451 ? -20.446 2.682 -19.242 1.00 91.81 451 LEU A O 1
ATOM 3331 N N . ALA A 1 452 ? -21.391 0.940 -20.322 1.00 84.88 452 ALA A N 1
ATOM 3332 C CA . ALA A 1 452 ? -21.757 1.678 -21.523 1.00 84.88 452 ALA A CA 1
ATOM 3333 C C . ALA A 1 452 ? -22.727 2.826 -21.186 1.00 84.88 452 ALA A C 1
ATOM 3335 O O . ALA A 1 452 ? -23.772 2.642 -20.571 1.00 84.88 452 ALA A O 1
ATOM 3336 N N . GLY A 1 453 ? -22.353 4.048 -21.563 1.00 80.88 453 GLY A N 1
ATOM 3337 C CA . GLY A 1 453 ? -23.129 5.263 -21.287 1.00 80.88 453 GLY A CA 1
ATOM 3338 C C . GLY A 1 453 ? -22.770 5.987 -19.985 1.00 80.88 453 GLY A C 1
ATOM 3339 O O . GLY A 1 453 ? -23.195 7.125 -19.802 1.00 80.88 453 GLY A O 1
ATOM 3340 N N . ARG A 1 454 ? -21.948 5.390 -19.109 1.00 88.88 454 ARG A N 1
ATOM 3341 C CA . ARG A 1 454 ? -21.439 6.046 -17.885 1.00 88.88 454 ARG A CA 1
ATOM 3342 C C . ARG A 1 454 ? -20.008 6.564 -18.019 1.00 88.88 454 ARG A C 1
ATOM 3344 O O . ARG A 1 454 ? -19.573 7.377 -17.211 1.00 88.88 454 ARG A O 1
ATOM 3351 N N . GLY A 1 455 ? -19.283 6.092 -19.025 1.00 88.88 455 GLY A N 1
ATOM 3352 C CA . GLY A 1 455 ? -17.904 6.467 -19.304 1.00 88.88 455 GLY A CA 1
ATOM 3353 C C . GLY A 1 455 ? -17.226 5.437 -20.199 1.00 88.88 455 GLY A C 1
ATOM 3354 O O . GLY A 1 455 ? -17.879 4.557 -20.762 1.00 88.88 455 GLY A O 1
ATOM 3355 N N . THR A 1 456 ? -15.908 5.543 -20.304 1.00 86.94 456 THR A N 1
ATOM 3356 C CA . THR A 1 456 ? -15.066 4.599 -21.044 1.00 86.94 456 THR A CA 1
ATOM 3357 C C . THR A 1 456 ? -14.189 3.858 -20.051 1.00 86.94 456 THR A C 1
ATOM 3359 O O . THR A 1 456 ? -13.495 4.488 -19.253 1.00 86.94 456 THR A O 1
ATOM 3362 N N . PHE A 1 457 ? -14.206 2.528 -20.089 1.00 87.88 457 PHE A N 1
ATOM 3363 C CA . PHE A 1 457 ? -13.251 1.721 -19.337 1.00 87.88 457 PHE A CA 1
ATOM 3364 C C . PHE A 1 457 ? -12.173 1.171 -20.271 1.00 87.88 457 PHE A C 1
ATOM 3366 O O . PHE A 1 457 ? -12.421 0.940 -21.453 1.00 87.88 457 PHE A O 1
ATOM 3373 N N . SER A 1 458 ? -10.969 0.980 -19.743 1.00 84.69 458 SER A N 1
ATOM 3374 C CA . SER A 1 458 ? -9.847 0.366 -20.454 1.00 84.69 458 SER A CA 1
ATOM 3375 C C . SER A 1 458 ? -9.153 -0.629 -19.532 1.00 84.69 458 SER A C 1
ATOM 3377 O O . SER A 1 458 ? -9.113 -0.416 -18.318 1.00 84.69 458 SER A O 1
ATOM 3379 N N . GLY A 1 459 ? -8.625 -1.712 -20.102 1.00 87.12 459 GLY A N 1
ATOM 3380 C CA . GLY A 1 459 ? -8.036 -2.822 -19.355 1.00 87.12 459 GLY A CA 1
ATOM 3381 C C . GLY A 1 459 ? -9.082 -3.791 -18.803 1.00 87.12 459 GLY A C 1
ATOM 3382 O O . GLY A 1 459 ? -10.082 -4.088 -19.459 1.00 87.12 459 GLY A O 1
ATOM 3383 N N . SER A 1 460 ? -8.830 -4.309 -17.603 1.00 88.81 460 SER A N 1
ATOM 3384 C CA . SER A 1 460 ? -9.680 -5.310 -16.957 1.00 88.81 460 SER A CA 1
ATOM 3385 C C . SER A 1 460 ? -10.818 -4.650 -16.180 1.00 88.81 460 SER A C 1
ATOM 3387 O O . SER A 1 460 ? -10.644 -3.583 -15.594 1.00 88.81 460 SER A O 1
ATOM 3389 N N . ALA A 1 461 ? -11.974 -5.309 -16.130 1.00 90.94 461 ALA A N 1
ATOM 3390 C CA . ALA A 1 461 ? -13.092 -4.932 -15.272 1.00 90.94 461 ALA A CA 1
ATOM 3391 C C . ALA A 1 461 ? -13.715 -6.184 -14.644 1.00 90.94 461 ALA A C 1
ATOM 3393 O O . ALA A 1 461 ? -13.658 -7.270 -15.223 1.00 90.94 461 ALA A O 1
ATOM 3394 N N . GLY A 1 462 ? -14.291 -6.042 -13.455 1.00 90.81 462 GLY A N 1
ATOM 3395 C CA . GLY A 1 462 ? -14.864 -7.167 -12.722 1.00 90.81 462 GLY A CA 1
ATOM 3396 C C . GLY A 1 462 ? -15.756 -6.719 -11.578 1.00 90.81 462 GLY A C 1
ATOM 3397 O O . GLY A 1 462 ? -15.784 -5.541 -11.231 1.00 90.81 462 GLY A O 1
ATOM 3398 N N . GLU A 1 463 ? -16.490 -7.660 -10.995 1.00 93.56 463 GLU A N 1
ATOM 3399 C CA . GLU A 1 463 ? -17.430 -7.380 -9.912 1.00 93.56 463 GLU A CA 1
ATOM 3400 C C . GLU A 1 463 ? -17.284 -8.390 -8.784 1.00 93.56 463 GLU A C 1
ATOM 3402 O O . GLU A 1 463 ? -17.081 -9.582 -9.019 1.00 93.56 463 GLU A O 1
ATOM 3407 N N . ALA A 1 464 ? -17.409 -7.898 -7.556 1.00 95.75 464 ALA A N 1
ATOM 3408 C CA . ALA A 1 464 ? -17.485 -8.711 -6.358 1.00 95.75 464 ALA A CA 1
ATOM 3409 C C . ALA A 1 464 ? -18.801 -8.421 -5.637 1.00 95.75 464 ALA A C 1
ATOM 3411 O O . ALA A 1 464 ? -19.178 -7.262 -5.458 1.00 95.75 464 ALA A O 1
ATOM 3412 N N . VAL A 1 465 ? -19.500 -9.478 -5.229 1.00 93.31 465 VAL A N 1
ATOM 3413 C CA . VAL A 1 465 ? -20.836 -9.386 -4.627 1.00 93.31 465 VAL A CA 1
ATOM 3414 C C . VAL A 1 465 ? -20.841 -10.103 -3.285 1.00 93.31 465 VAL A C 1
ATOM 3416 O O . VAL A 1 465 ? -20.312 -11.212 -3.167 1.00 93.31 465 VAL A O 1
ATOM 3419 N N . VAL A 1 466 ? -21.452 -9.477 -2.280 1.00 91.31 466 VAL A N 1
ATOM 3420 C CA . VAL A 1 466 ? -21.690 -10.072 -0.960 1.00 91.31 466 VAL A CA 1
ATOM 3421 C C . VAL A 1 466 ? -23.105 -9.767 -0.483 1.00 91.31 466 VAL A C 1
ATOM 3423 O O . VAL A 1 466 ? -23.652 -8.703 -0.762 1.00 91.31 466 VAL A O 1
ATOM 3426 N N . TYR A 1 467 ? -23.702 -10.713 0.235 1.00 88.00 467 TYR A N 1
ATOM 3427 C CA . TYR A 1 467 ? -25.078 -10.640 0.716 1.00 88.00 467 TYR A CA 1
ATOM 3428 C C . TYR A 1 467 ? -25.132 -10.648 2.245 1.00 88.00 467 TYR A C 1
ATOM 3430 O O . TYR A 1 467 ? -24.263 -11.221 2.897 1.00 88.00 467 TYR A O 1
ATOM 3438 N N . GLY A 1 468 ? -26.184 -10.060 2.815 1.00 82.06 468 GLY A N 1
ATOM 3439 C CA . GLY A 1 468 ? -26.512 -10.174 4.242 1.00 82.06 468 GLY A CA 1
ATOM 3440 C C . GLY A 1 468 ? -25.573 -9.465 5.205 1.00 82.06 468 GLY A C 1
ATOM 3441 O O . GLY A 1 468 ? -25.629 -9.706 6.408 1.00 82.06 468 GLY A O 1
ATOM 3442 N N . VAL A 1 469 ? -24.735 -8.570 4.694 1.00 82.94 469 VAL A N 1
ATOM 3443 C CA . VAL A 1 469 ? -23.832 -7.746 5.488 1.00 82.94 469 VAL A CA 1
ATOM 3444 C C . VAL A 1 469 ? -23.792 -6.329 4.928 1.00 82.94 469 VAL A C 1
ATOM 3446 O O . VAL A 1 469 ? -23.918 -6.125 3.721 1.00 82.94 469 VAL A O 1
ATOM 3449 N N . ARG A 1 470 ? -23.661 -5.341 5.817 1.00 83.88 470 ARG A N 1
ATOM 3450 C CA . ARG A 1 470 ? -23.581 -3.913 5.457 1.00 83.88 470 ARG A CA 1
ATOM 3451 C C . ARG A 1 470 ? -22.396 -3.219 6.104 1.00 83.88 470 ARG A C 1
ATOM 3453 O O . ARG A 1 470 ? -22.007 -2.153 5.682 1.00 83.88 470 ARG A O 1
ATOM 3460 N N . GLN A 1 471 ? -21.830 -3.763 7.167 1.00 82.19 471 GLN A N 1
ATOM 3461 C CA . GLN A 1 471 ? -20.766 -3.105 7.910 1.00 82.19 471 GLN A CA 1
ATOM 3462 C C . GLN A 1 471 ? -19.503 -3.091 7.036 1.00 82.19 471 GLN A C 1
ATOM 3464 O O . GLN A 1 471 ? -19.120 -4.161 6.563 1.00 82.19 471 GLN A O 1
ATOM 3469 N N . PRO A 1 472 ? -18.838 -1.938 6.824 1.00 87.12 472 PRO A N 1
ATOM 3470 C CA . PRO A 1 472 ? -17.741 -1.831 5.862 1.00 87.12 472 PRO A CA 1
ATOM 3471 C C . PRO A 1 472 ? -16.633 -2.871 6.039 1.00 87.12 472 PRO A C 1
ATOM 3473 O O . PRO A 1 472 ? -16.169 -3.487 5.081 1.00 87.12 472 PRO A O 1
ATOM 3476 N N . GLU A 1 473 ? -16.256 -3.113 7.292 1.00 87.06 473 GLU A N 1
ATOM 3477 C CA . GLU A 1 473 ? -15.245 -4.100 7.659 1.00 87.06 473 GLU A CA 1
ATOM 3478 C C . GLU A 1 473 ? -15.678 -5.529 7.326 1.00 87.06 473 GLU A C 1
ATOM 3480 O O . GLU A 1 473 ? -14.902 -6.308 6.782 1.00 87.06 473 GLU A O 1
ATOM 3485 N N . ALA A 1 474 ? -16.942 -5.846 7.588 1.00 86.62 474 ALA A N 1
ATOM 3486 C CA . ALA A 1 474 ? -17.510 -7.160 7.355 1.00 86.62 474 ALA A CA 1
ATOM 3487 C C . ALA A 1 474 ? -17.733 -7.433 5.857 1.00 86.62 474 ALA A C 1
ATOM 3489 O O . ALA A 1 474 ? -17.479 -8.542 5.396 1.00 86.62 474 ALA A O 1
ATOM 3490 N N . VAL A 1 475 ? -18.132 -6.413 5.085 1.00 91.38 475 VAL A N 1
ATOM 3491 C CA . VAL A 1 475 ? -18.203 -6.465 3.614 1.00 91.38 475 VAL A CA 1
ATOM 3492 C C . VAL A 1 475 ? -16.827 -6.804 3.039 1.00 91.38 475 VAL A C 1
ATOM 3494 O O . VAL A 1 475 ? -16.696 -7.778 2.298 1.00 91.38 475 VAL A O 1
ATOM 3497 N N . ALA A 1 476 ? -15.790 -6.047 3.413 1.00 94.56 476 ALA A N 1
ATOM 3498 C CA . ALA A 1 476 ? -14.431 -6.279 2.927 1.00 94.56 476 ALA A CA 1
ATOM 3499 C C . ALA A 1 476 ? -13.902 -7.664 3.336 1.00 94.56 476 ALA A C 1
ATOM 3501 O O . ALA A 1 476 ? -13.413 -8.414 2.490 1.00 94.56 476 ALA A O 1
ATOM 3502 N N . ALA A 1 477 ? -14.053 -8.036 4.611 1.00 92.75 477 ALA A N 1
ATOM 3503 C CA . ALA A 1 477 ? -13.565 -9.307 5.127 1.00 92.75 477 ALA A CA 1
ATOM 3504 C C . ALA A 1 477 ? -14.261 -10.510 4.476 1.00 92.75 477 ALA A C 1
ATOM 3506 O O . ALA A 1 477 ? -13.578 -11.435 4.049 1.00 92.75 477 ALA A O 1
ATOM 3507 N N . GLN A 1 478 ? -15.591 -10.510 4.326 1.00 91.69 478 GLN A N 1
ATOM 3508 C CA . GLN A 1 478 ? -16.300 -11.629 3.689 1.00 91.69 478 GLN A CA 1
ATOM 3509 C C . GLN A 1 478 ? -15.938 -11.788 2.208 1.00 91.69 478 GLN A C 1
ATOM 3511 O O . GLN A 1 478 ? -15.755 -12.913 1.737 1.00 91.69 478 GLN A O 1
ATOM 3516 N N . LEU A 1 479 ? -15.778 -10.678 1.480 1.00 95.56 479 LEU A N 1
ATOM 3517 C CA . LEU A 1 479 ? -15.325 -10.713 0.090 1.00 95.56 479 LEU A CA 1
ATOM 3518 C C . LEU A 1 479 ? -13.906 -11.280 -0.032 1.00 95.56 479 LEU A C 1
ATOM 3520 O O . LEU A 1 479 ? -13.655 -12.101 -0.913 1.00 95.56 479 LEU A O 1
ATOM 3524 N N . LEU A 1 480 ? -12.993 -10.903 0.866 1.00 96.56 480 LEU A N 1
ATOM 3525 C CA . LEU A 1 480 ? -11.630 -11.438 0.895 1.00 96.56 480 LEU A CA 1
ATOM 3526 C C . LEU A 1 480 ? -11.587 -12.904 1.335 1.00 96.56 480 LEU A C 1
ATOM 3528 O O . LEU A 1 480 ? -10.864 -13.695 0.739 1.00 96.56 480 LEU A O 1
ATOM 3532 N N . ILE A 1 481 ? -12.359 -13.299 2.350 1.00 94.88 481 ILE A N 1
ATOM 3533 C CA . ILE A 1 481 ? -12.402 -14.692 2.817 1.00 94.88 481 ILE A CA 1
ATOM 3534 C C . ILE A 1 481 ? -12.931 -15.588 1.691 1.00 94.88 481 ILE A C 1
ATOM 3536 O O . ILE A 1 481 ? -12.373 -16.660 1.457 1.00 94.88 481 ILE A O 1
ATOM 3540 N N . SER A 1 482 ? -13.945 -15.123 0.943 1.00 92.81 482 SER A N 1
ATOM 3541 C CA . SER A 1 482 ? -14.533 -15.860 -0.185 1.00 92.81 482 SER A CA 1
ATOM 3542 C C . SER A 1 482 ? -14.929 -17.297 0.203 1.00 92.81 482 SER A C 1
ATOM 3544 O O . SER A 1 482 ? -14.662 -18.245 -0.541 1.00 92.81 482 SER A O 1
ATOM 3546 N N . ASP A 1 483 ? -15.521 -17.462 1.391 1.00 91.81 483 ASP A N 1
ATOM 3547 C CA . ASP A 1 483 ? -15.923 -18.767 1.927 1.00 91.81 483 ASP A CA 1
ATOM 3548 C C . ASP A 1 483 ? -16.922 -19.460 0.990 1.00 91.81 483 ASP A C 1
ATOM 3550 O O . ASP A 1 483 ? -17.897 -18.867 0.523 1.00 91.81 483 ASP A O 1
ATOM 3554 N N . GLY A 1 484 ? -16.654 -20.726 0.677 1.00 87.94 484 GLY A N 1
ATOM 3555 C CA . GLY A 1 484 ? -17.489 -21.520 -0.209 1.00 87.94 484 GLY A CA 1
ATOM 3556 C C . GLY A 1 484 ? -17.233 -21.328 -1.702 1.00 87.94 484 GLY A C 1
ATOM 3557 O O . GLY A 1 484 ? -17.927 -21.972 -2.497 1.00 87.94 484 GLY A O 1
ATOM 3558 N N . ASP A 1 485 ? -16.265 -20.490 -2.085 1.00 90.31 485 ASP A N 1
ATOM 3559 C CA . ASP A 1 485 ? -15.762 -20.363 -3.453 1.00 90.31 485 ASP A CA 1
ATOM 3560 C C . ASP A 1 485 ? -14.324 -20.885 -3.557 1.00 90.31 485 ASP A C 1
ATOM 3562 O O . ASP A 1 485 ? -13.365 -20.176 -3.253 1.00 90.31 485 ASP A O 1
ATOM 3566 N N . SER A 1 486 ? -14.172 -22.111 -4.065 1.00 87.12 486 SER A N 1
ATOM 3567 C CA . SER A 1 486 ? -12.858 -22.729 -4.306 1.00 87.12 486 SER A CA 1
ATOM 3568 C C . SER A 1 486 ? -11.946 -21.917 -5.236 1.00 87.12 486 SER A C 1
ATOM 3570 O O . SER A 1 486 ? -10.729 -22.034 -5.141 1.00 87.12 486 SER A O 1
ATOM 3572 N N . GLN A 1 487 ? -12.520 -21.090 -6.120 1.00 87.88 487 GLN A N 1
ATOM 3573 C CA . GLN A 1 487 ? -11.775 -20.228 -7.042 1.00 87.88 487 GLN A CA 1
ATOM 3574 C C . GLN A 1 487 ? -11.495 -18.843 -6.453 1.00 87.88 487 GLN A C 1
ATOM 3576 O O . GLN A 1 487 ? -10.770 -18.061 -7.060 1.00 87.88 487 GLN A O 1
ATOM 3581 N N . ARG A 1 488 ? -12.066 -18.531 -5.279 1.00 93.25 488 ARG A N 1
ATOM 3582 C CA . ARG A 1 488 ? -11.813 -17.295 -4.526 1.00 93.25 488 ARG A CA 1
ATOM 3583 C C . ARG A 1 488 ? -12.005 -16.049 -5.394 1.00 93.25 488 ARG A C 1
ATOM 3585 O O . ARG A 1 488 ? -11.203 -15.117 -5.351 1.00 93.25 488 ARG A O 1
ATOM 3592 N N . ARG A 1 489 ? -13.063 -16.035 -6.216 1.00 89.81 489 ARG A N 1
ATOM 3593 C CA . ARG A 1 489 ? -13.235 -15.038 -7.287 1.00 89.81 489 ARG A CA 1
ATOM 3594 C C . ARG A 1 489 ? -13.314 -13.620 -6.740 1.00 89.81 489 ARG A C 1
ATOM 3596 O O . ARG A 1 489 ? -12.601 -12.751 -7.234 1.00 89.81 489 ARG A O 1
ATOM 3603 N N . ASN A 1 490 ? -14.093 -13.402 -5.679 1.00 93.38 490 ASN A N 1
ATOM 3604 C CA . ASN A 1 490 ? -14.176 -12.095 -5.021 1.00 93.38 490 ASN A CA 1
ATOM 3605 C C . ASN A 1 490 ? -12.789 -11.638 -4.534 1.00 93.38 490 ASN A C 1
ATOM 3607 O O . ASN A 1 490 ? -12.333 -10.562 -4.922 1.00 93.38 490 ASN A O 1
ATOM 3611 N N . ARG A 1 491 ? -12.073 -12.484 -3.777 1.00 94.88 491 ARG A N 1
ATOM 3612 C CA . ARG A 1 491 ? -10.694 -12.216 -3.333 1.00 94.88 491 ARG A CA 1
ATOM 3613 C C . ARG A 1 491 ? -9.770 -11.856 -4.495 1.00 94.88 491 ARG A C 1
ATOM 3615 O O . ARG A 1 491 ? -9.031 -10.880 -4.397 1.00 94.88 491 ARG A O 1
ATOM 3622 N N . SER A 1 492 ? -9.845 -12.603 -5.597 1.00 91.75 492 SER A N 1
ATOM 3623 C CA . SER A 1 492 ? -8.990 -12.391 -6.768 1.00 91.75 492 SER A CA 1
ATOM 3624 C C . SER A 1 492 ? -9.182 -11.010 -7.402 1.00 91.75 492 SER A C 1
ATOM 3626 O O . SER A 1 492 ? -8.200 -10.400 -7.814 1.00 91.75 492 SER A O 1
ATOM 3628 N N . PHE A 1 493 ? -10.409 -10.471 -7.417 1.00 90.25 493 PHE A N 1
ATOM 3629 C CA . PHE A 1 493 ? -10.665 -9.104 -7.875 1.00 90.25 493 PHE A CA 1
ATOM 3630 C C . PHE A 1 493 ? -10.150 -8.071 -6.872 1.00 90.25 493 PHE A C 1
ATOM 3632 O O . PHE A 1 493 ? -9.418 -7.159 -7.252 1.00 90.25 493 PHE A O 1
ATOM 3639 N N . LEU A 1 494 ? -10.458 -8.235 -5.582 1.00 94.06 494 LEU A N 1
ATOM 3640 C CA . LEU A 1 494 ? -10.037 -7.292 -4.538 1.00 94.06 494 LEU A CA 1
ATOM 3641 C C . LEU A 1 494 ? -8.507 -7.163 -4.446 1.00 94.06 494 LEU A C 1
ATOM 3643 O O . LEU A 1 494 ? -7.998 -6.074 -4.175 1.00 94.06 494 LEU A O 1
ATOM 3647 N N . LEU A 1 495 ? -7.772 -8.246 -4.708 1.00 94.44 495 LEU A N 1
ATOM 3648 C CA . LEU A 1 495 ? -6.309 -8.287 -4.696 1.00 94.44 495 LEU A CA 1
ATOM 3649 C C . LEU A 1 495 ? -5.686 -8.219 -6.101 1.00 94.44 495 LEU A C 1
ATOM 3651 O O . LEU A 1 495 ? -4.488 -8.430 -6.241 1.00 94.44 495 LEU A O 1
ATOM 3655 N N . ASN A 1 496 ? -6.432 -7.895 -7.157 1.00 94.12 496 ASN A N 1
ATOM 3656 C CA . ASN A 1 496 ? -5.838 -7.770 -8.490 1.00 94.12 496 ASN A CA 1
ATOM 3657 C C . ASN A 1 496 ? -4.936 -6.508 -8.558 1.00 94.12 496 ASN A C 1
ATOM 3659 O O . ASN A 1 496 ? -5.412 -5.415 -8.217 1.00 94.12 496 ASN A O 1
ATOM 3663 N N . PRO A 1 497 ? -3.650 -6.616 -8.962 1.00 93.56 497 PRO A N 1
ATOM 3664 C CA . PRO A 1 497 ? -2.751 -5.460 -9.058 1.00 93.56 497 PRO A CA 1
ATOM 3665 C C . PRO A 1 497 ? -3.152 -4.470 -10.156 1.00 93.56 497 PRO A C 1
ATOM 3667 O O . PRO A 1 497 ? -2.870 -3.282 -10.015 1.00 93.56 497 PRO A O 1
ATOM 3670 N N . ASP A 1 498 ? -3.834 -4.942 -11.198 1.00 91.62 498 ASP A N 1
ATOM 3671 C CA . ASP A 1 498 ? -4.171 -4.166 -12.392 1.00 91.62 498 ASP A CA 1
ATOM 3672 C C . ASP A 1 498 ? -5.453 -3.348 -12.216 1.00 91.62 498 ASP A C 1
ATOM 3674 O O . ASP A 1 498 ? -5.816 -2.580 -13.099 1.00 91.62 498 ASP A O 1
ATOM 3678 N N . LEU A 1 499 ? -6.178 -3.522 -11.108 1.00 92.25 499 LEU A N 1
ATOM 3679 C CA . LEU A 1 499 ? -7.384 -2.754 -10.800 1.00 92.25 499 LEU A CA 1
ATOM 3680 C C . LEU A 1 499 ? -7.010 -1.555 -9.924 1.00 92.25 499 LEU A C 1
ATOM 3682 O O . LEU A 1 499 ? -6.310 -1.705 -8.916 1.00 92.25 499 LEU A O 1
ATOM 3686 N N . HIS A 1 500 ? -7.468 -0.365 -10.312 1.00 90.44 500 HIS A N 1
ATOM 3687 C CA . HIS A 1 500 ? -7.095 0.903 -9.668 1.00 90.44 500 HIS A CA 1
ATOM 3688 C C . HIS A 1 500 ? -8.303 1.731 -9.232 1.00 90.44 500 HIS A C 1
ATOM 3690 O O . HIS A 1 500 ? -8.192 2.582 -8.349 1.00 90.44 500 HIS A O 1
ATOM 3696 N N . VAL A 1 501 ? -9.467 1.484 -9.829 1.00 92.25 501 VAL A N 1
ATOM 3697 C CA . VAL A 1 501 ? -10.702 2.192 -9.504 1.00 92.25 501 VAL A CA 1
ATOM 3698 C C . VAL A 1 501 ? -11.809 1.214 -9.155 1.00 92.25 501 VAL A C 1
ATOM 3700 O O . VAL A 1 501 ? -11.857 0.092 -9.662 1.00 92.25 501 VAL A O 1
ATOM 3703 N N . ALA A 1 502 ? -12.693 1.655 -8.270 1.00 95.50 502 ALA A N 1
ATOM 3704 C CA . ALA A 1 502 ? -13.831 0.891 -7.803 1.00 95.50 502 ALA A CA 1
ATOM 3705 C C . ALA A 1 502 ? -15.100 1.750 -7.782 1.00 95.50 502 ALA A C 1
ATOM 3707 O O . ALA A 1 502 ? -15.052 2.975 -7.711 1.00 95.50 502 ALA A O 1
ATOM 3708 N N . GLY A 1 503 ? -16.243 1.090 -7.815 1.00 95.56 503 GLY A N 1
ATOM 3709 C CA . GLY A 1 503 ? -17.559 1.621 -7.513 1.00 95.56 503 GLY A CA 1
ATOM 3710 C C . GLY A 1 503 ? -18.214 0.753 -6.455 1.00 95.56 503 GLY A C 1
ATOM 3711 O O . GLY A 1 503 ? -17.889 -0.428 -6.348 1.00 95.56 503 GLY A O 1
ATOM 3712 N N . PHE A 1 504 ? -19.127 1.333 -5.687 1.00 96.88 504 PHE A N 1
ATOM 3713 C CA . PHE A 1 504 ? -19.867 0.628 -4.648 1.00 96.88 504 PHE A CA 1
ATOM 3714 C C . PHE A 1 504 ? -21.369 0.841 -4.813 1.00 96.88 504 PHE A C 1
ATOM 3716 O O . PHE A 1 504 ? -21.807 1.962 -5.074 1.00 96.88 504 PHE A O 1
ATOM 3723 N N . GLY A 1 505 ? -22.133 -0.234 -4.636 1.00 95.31 505 GLY A N 1
ATOM 3724 C CA . GLY A 1 505 ? -23.590 -0.231 -4.609 1.00 95.31 505 GLY A CA 1
ATOM 3725 C C . GLY A 1 505 ? -24.124 -1.060 -3.448 1.00 95.31 505 GLY A C 1
ATOM 3726 O O . GLY A 1 505 ? -23.527 -2.074 -3.081 1.00 95.31 505 GLY A O 1
ATOM 3727 N N . LEU A 1 506 ? -25.252 -0.637 -2.881 1.00 92.69 506 LEU A N 1
ATOM 3728 C CA . LEU A 1 506 ? -25.917 -1.310 -1.769 1.00 92.69 506 LEU A CA 1
ATOM 3729 C C . LEU A 1 506 ? -27.433 -1.254 -1.945 1.00 92.69 506 LEU A C 1
ATOM 3731 O O . LEU A 1 506 ? -28.003 -0.175 -2.082 1.00 92.69 506 LEU A O 1
ATOM 3735 N N . ALA A 1 507 ? -28.091 -2.407 -1.869 1.00 91.56 507 ALA A N 1
ATOM 3736 C CA . ALA A 1 507 ? -29.546 -2.506 -1.923 1.00 91.56 507 ALA A CA 1
ATOM 3737 C C . ALA A 1 507 ? -30.099 -3.416 -0.814 1.00 91.56 507 ALA A C 1
ATOM 3739 O O . ALA A 1 507 ? -29.407 -4.294 -0.288 1.00 91.56 507 ALA A O 1
ATOM 3740 N N . GLU A 1 508 ? -31.362 -3.197 -0.436 1.00 87.62 508 GLU A N 1
ATOM 3741 C CA . GLU A 1 508 ? -32.125 -4.115 0.419 1.00 87.62 508 GLU A CA 1
ATOM 3742 C C . GLU A 1 508 ? -32.517 -5.357 -0.381 1.00 87.62 508 GLU A C 1
ATOM 3744 O O . GLU A 1 508 ? -33.194 -5.245 -1.397 1.00 87.62 508 GLU A O 1
ATOM 3749 N N . HIS A 1 509 ? -32.138 -6.544 0.087 1.00 86.56 509 HIS A N 1
ATOM 3750 C CA . HIS A 1 509 ? -32.458 -7.795 -0.597 1.00 86.56 509 HIS A CA 1
ATOM 3751 C C . HIS A 1 509 ? -33.582 -8.545 0.145 1.00 86.56 509 HIS A C 1
ATOM 3753 O O . HIS A 1 509 ? -33.420 -8.832 1.331 1.00 86.56 509 HIS A O 1
ATOM 3759 N N . PRO A 1 510 ? -34.675 -8.978 -0.517 1.00 83.19 510 PRO A N 1
ATOM 3760 C CA . PRO A 1 510 ? -35.837 -9.576 0.158 1.00 83.19 510 PRO A CA 1
ATOM 3761 C C . PRO A 1 510 ? -35.527 -10.815 1.012 1.00 83.19 510 PRO A C 1
ATOM 3763 O O . PRO A 1 510 ? -36.065 -10.972 2.102 1.00 83.19 510 PRO A O 1
ATOM 3766 N N . VAL A 1 511 ? -34.654 -11.702 0.518 1.00 84.06 511 VAL A N 1
ATOM 3767 C CA . VAL A 1 511 ? -34.252 -12.938 1.222 1.00 84.06 511 VAL A CA 1
ATOM 3768 C C . VAL A 1 511 ? -33.044 -12.722 2.137 1.00 84.06 511 VAL A C 1
ATOM 3770 O O . VAL A 1 511 ? -33.061 -13.111 3.300 1.00 84.06 511 VAL A O 1
ATOM 3773 N N . HIS A 1 512 ? -31.982 -12.110 1.612 1.00 79.69 512 HIS A N 1
ATOM 3774 C CA . HIS A 1 512 ? -30.704 -11.972 2.303 1.00 79.69 512 HIS A CA 1
ATOM 3775 C C . HIS A 1 512 ? -30.547 -10.670 3.094 1.00 79.69 512 HIS A C 1
ATOM 3777 O O . HIS A 1 512 ? -29.455 -10.412 3.572 1.00 79.69 512 HIS A O 1
ATOM 3783 N N . GLN A 1 513 ? -31.595 -9.856 3.246 1.00 82.56 513 GLN A N 1
ATOM 3784 C CA . GLN A 1 513 ? -31.598 -8.527 3.885 1.00 82.56 513 GLN A CA 1
ATOM 3785 C C . GLN A 1 513 ? -30.813 -7.450 3.124 1.00 82.56 513 GLN A C 1
ATOM 3787 O O . GLN A 1 513 ? -31.319 -6.351 2.929 1.00 82.56 513 GLN A O 1
ATOM 3792 N N . SER A 1 514 ? -29.603 -7.735 2.648 1.00 86.50 514 SER A N 1
ATOM 3793 C CA . SER A 1 514 ? -28.794 -6.791 1.873 1.00 86.50 514 SER A CA 1
ATOM 3794 C C . SER A 1 514 ? -28.022 -7.463 0.751 1.00 86.50 514 SER A C 1
ATOM 3796 O O . SER A 1 514 ? -27.729 -8.660 0.806 1.00 86.50 514 SER A O 1
ATOM 3798 N N . VAL A 1 515 ? -27.659 -6.667 -0.249 1.00 91.44 515 VAL A N 1
ATOM 3799 C CA . VAL A 1 515 ? -26.654 -7.008 -1.253 1.00 91.44 515 VAL A CA 1
ATOM 3800 C C . VAL A 1 515 ? -25.731 -5.811 -1.459 1.00 91.44 515 VAL A C 1
ATOM 3802 O O . VAL A 1 515 ? -26.198 -4.697 -1.693 1.00 91.44 515 VAL A O 1
ATOM 3805 N N . CYS A 1 516 ? -24.426 -6.048 -1.351 1.00 94.19 516 CYS A N 1
ATOM 3806 C CA . CYS A 1 516 ? -23.373 -5.088 -1.656 1.00 94.19 516 CYS A CA 1
ATOM 3807 C C . CYS A 1 516 ? -22.636 -5.536 -2.916 1.00 94.19 516 CYS A C 1
ATOM 3809 O O . CYS A 1 516 ? -22.274 -6.709 -3.049 1.00 94.19 516 CYS A O 1
ATOM 3811 N N . VAL A 1 517 ? -22.356 -4.588 -3.801 1.00 96.50 517 VAL A N 1
ATOM 3812 C CA . VAL A 1 517 ? -21.621 -4.805 -5.046 1.00 96.50 517 VAL A CA 1
ATOM 3813 C C . VAL A 1 517 ? -20.419 -3.874 -5.070 1.00 96.50 517 VAL A C 1
ATOM 3815 O O . VAL A 1 517 ? -20.568 -2.669 -4.870 1.00 96.50 517 VAL A O 1
ATOM 3818 N N . LEU A 1 518 ? -19.237 -4.420 -5.352 1.00 97.44 518 LEU A N 1
ATOM 3819 C CA . LEU A 1 518 ? -18.094 -3.638 -5.803 1.00 97.44 518 LEU A CA 1
ATOM 3820 C C . LEU A 1 518 ? -17.840 -3.905 -7.280 1.00 97.44 518 LEU A C 1
ATOM 3822 O O . LEU A 1 518 ? -17.644 -5.053 -7.673 1.00 97.44 518 LEU A O 1
ATOM 3826 N N . THR A 1 519 ? -17.792 -2.843 -8.075 1.00 96.31 519 THR A N 1
ATOM 3827 C CA . THR A 1 519 ? -17.424 -2.900 -9.493 1.00 96.31 519 THR A CA 1
ATOM 3828 C C . THR A 1 519 ? -16.043 -2.295 -9.658 1.00 96.31 519 THR A C 1
ATOM 3830 O O . THR A 1 519 ? -15.821 -1.156 -9.271 1.00 96.31 519 THR A O 1
ATOM 3833 N N . PHE A 1 520 ? -15.109 -3.030 -10.240 1.00 95.31 520 PHE A N 1
ATOM 3834 C CA . PHE A 1 520 ? -13.719 -2.620 -10.388 1.00 95.31 520 PHE A CA 1
ATOM 3835 C C . PHE A 1 520 ? -13.363 -2.414 -11.853 1.00 95.31 520 PHE A C 1
ATOM 3837 O O . PHE A 1 520 ? -13.879 -3.111 -12.729 1.00 95.31 520 PHE A O 1
ATOM 3844 N N . ALA A 1 521 ? -12.417 -1.514 -12.102 1.00 93.81 521 ALA A N 1
ATOM 3845 C CA . ALA A 1 521 ? -11.761 -1.394 -13.394 1.00 93.81 521 ALA A CA 1
ATOM 3846 C C . ALA A 1 521 ? -10.279 -1.026 -13.236 1.00 93.81 521 ALA A C 1
ATOM 3848 O O . ALA A 1 521 ? -9.865 -0.426 -12.237 1.00 93.81 521 ALA A O 1
ATOM 3849 N N . THR A 1 522 ? -9.476 -1.367 -14.242 1.00 91.75 522 THR A N 1
ATOM 3850 C CA . THR A 1 522 ? -8.111 -0.849 -14.394 1.00 91.75 522 THR A CA 1
ATOM 3851 C C . THR A 1 522 ? -8.152 0.659 -14.572 1.00 91.75 522 THR A C 1
ATOM 3853 O O . THR A 1 522 ? -7.544 1.401 -13.806 1.00 91.75 522 THR A O 1
ATOM 3856 N N . LEU A 1 523 ? -8.946 1.117 -15.535 1.00 90.00 523 LEU A N 1
ATOM 3857 C CA . LEU A 1 523 ? -9.155 2.523 -15.813 1.00 90.00 523 LEU A CA 1
ATOM 3858 C C . LEU A 1 523 ? -10.632 2.761 -16.095 1.00 90.00 523 LEU A C 1
ATOM 3860 O O . LEU A 1 523 ? -11.234 2.031 -16.879 1.00 90.00 523 LEU A O 1
ATOM 3864 N N . PHE A 1 524 ? -11.192 3.809 -15.502 1.00 91.25 524 PHE A N 1
ATOM 3865 C CA . PHE A 1 524 ? -12.502 4.330 -15.874 1.00 91.25 524 PHE A CA 1
ATOM 3866 C C . PHE A 1 524 ? -12.396 5.836 -16.068 1.00 91.25 524 PHE A C 1
ATOM 3868 O O . PHE A 1 524 ? -11.820 6.531 -15.221 1.00 91.25 524 PHE A O 1
ATOM 3875 N N . SER A 1 525 ? -12.911 6.327 -17.193 1.00 90.19 525 SER A N 1
ATOM 3876 C CA . SER A 1 525 ? -12.907 7.744 -17.518 1.00 90.19 525 SER A CA 1
ATOM 3877 C C . SER A 1 525 ? -14.294 8.292 -17.794 1.00 90.19 525 SER A C 1
ATOM 3879 O O . SER A 1 525 ? -15.026 7.736 -18.617 1.00 90.19 525 SER A O 1
ATOM 3881 N N . THR A 1 526 ? -14.603 9.423 -17.166 1.00 89.25 526 THR A N 1
ATOM 3882 C CA . THR A 1 526 ? -15.871 10.139 -17.342 1.00 89.25 526 THR A CA 1
ATOM 3883 C C . THR A 1 526 ? -15.574 11.476 -18.025 1.00 89.25 526 THR A C 1
ATOM 3885 O O . THR A 1 526 ? -15.058 12.374 -17.363 1.00 89.25 526 THR A O 1
ATOM 3888 N N . PRO A 1 527 ? -15.815 11.625 -19.339 1.00 84.81 527 PRO A N 1
ATOM 3889 C CA . PRO A 1 527 ? -15.405 12.825 -20.064 1.00 84.81 527 PRO A CA 1
ATOM 3890 C C . PRO A 1 527 ? -16.127 14.075 -19.544 1.00 84.81 527 PRO A C 1
ATOM 3892 O O . PRO A 1 527 ? -17.347 14.071 -19.368 1.00 84.81 527 PRO A O 1
ATOM 3895 N N . LEU A 1 528 ? -15.381 15.166 -19.345 1.00 86.56 528 LEU A N 1
ATOM 3896 C CA . LEU A 1 528 ? -15.966 16.476 -19.043 1.00 86.56 528 LEU A CA 1
ATOM 3897 C C . LEU A 1 528 ? -16.592 17.070 -20.308 1.00 86.56 528 LEU A C 1
ATOM 3899 O O . LEU A 1 528 ? -16.077 16.884 -21.412 1.00 86.56 528 LEU A O 1
ATOM 3903 N N . GLN A 1 529 ? -17.689 17.812 -20.138 1.00 85.31 529 GLN A N 1
ATOM 3904 C CA . GLN A 1 529 ? -18.411 18.433 -21.256 1.00 85.31 529 GLN A CA 1
ATOM 3905 C C . GLN A 1 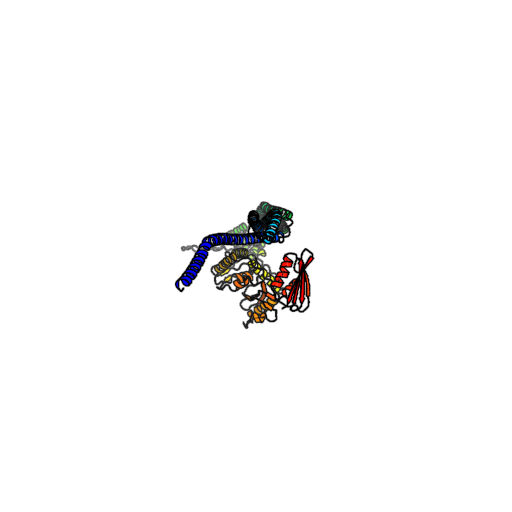529 ? -17.820 19.776 -21.706 1.00 85.31 529 GLN A C 1
ATOM 3907 O O . GLN A 1 529 ? -18.117 20.237 -22.806 1.00 85.31 529 GLN A O 1
ATOM 3912 N N . SER A 1 530 ? -16.998 20.417 -20.877 1.00 87.19 530 SER A N 1
ATOM 3913 C CA . SER A 1 530 ? -16.421 21.736 -21.138 1.00 87.19 530 SER A CA 1
ATOM 3914 C C . SER A 1 530 ? -14.895 21.705 -21.113 1.00 87.19 530 SER A C 1
ATOM 3916 O O . SER A 1 530 ? -14.274 20.801 -20.552 1.00 87.19 530 SER A O 1
ATOM 3918 N N . LYS A 1 531 ? -14.287 22.725 -21.729 1.00 91.31 531 LYS A N 1
ATOM 3919 C CA . LYS A 1 531 ? -12.854 22.988 -21.608 1.00 91.31 531 LYS A CA 1
ATOM 3920 C C . LYS A 1 531 ? -12.532 23.400 -20.174 1.00 91.31 531 LYS A C 1
ATOM 3922 O O . LYS A 1 531 ? -13.176 24.301 -19.636 1.00 91.31 531 LYS A O 1
ATOM 3927 N N . VAL A 1 532 ? -11.520 22.773 -19.587 1.00 92.44 532 VAL A N 1
ATOM 3928 C CA . VAL A 1 532 ? -11.096 23.020 -18.206 1.00 92.44 532 VAL A CA 1
ATOM 3929 C C . VAL A 1 532 ? -9.580 23.164 -18.170 1.00 92.44 532 VAL A C 1
ATOM 3931 O O . VAL A 1 532 ? -8.863 22.329 -18.710 1.00 92.44 532 VAL A O 1
ATOM 3934 N N . ALA A 1 533 ? -9.090 24.226 -17.533 1.00 91.62 533 ALA A N 1
ATOM 3935 C CA . ALA A 1 533 ? -7.671 24.419 -17.265 1.00 91.62 533 ALA A CA 1
ATOM 3936 C C . ALA A 1 533 ? -7.467 24.513 -15.753 1.00 91.62 533 ALA A C 1
ATOM 3938 O O . ALA A 1 533 ? -8.078 25.360 -15.100 1.00 91.62 533 ALA A O 1
ATOM 3939 N N . VAL A 1 534 ? -6.638 23.633 -15.197 1.00 92.38 534 VAL A N 1
ATOM 3940 C CA . VAL A 1 534 ? -6.365 23.570 -13.757 1.00 92.38 534 VAL A CA 1
ATOM 3941 C C . VAL A 1 534 ? -4.868 23.510 -13.537 1.00 92.38 534 VAL A C 1
ATOM 3943 O O . VAL A 1 534 ? -4.169 22.716 -14.159 1.00 92.38 534 VAL A O 1
ATOM 3946 N N . GLU A 1 535 ? -4.379 24.338 -12.625 1.00 91.62 535 GLU A N 1
ATOM 3947 C CA . GLU A 1 535 ? -3.003 24.304 -12.147 1.00 91.62 535 GLU A CA 1
ATOM 3948 C C . GLU A 1 535 ? -2.993 23.868 -10.685 1.00 91.62 535 GLU A C 1
ATOM 3950 O O . GLU A 1 535 ? -3.823 24.310 -9.890 1.00 91.62 535 GLU A O 1
ATOM 3955 N N . CYS A 1 536 ? -2.080 22.967 -10.341 1.00 89.06 536 CYS A N 1
ATOM 3956 C CA . CYS A 1 536 ? -1.980 22.389 -9.013 1.00 89.06 536 CYS A CA 1
ATOM 3957 C C . CYS A 1 536 ? -0.508 22.194 -8.622 1.00 89.06 536 CYS A C 1
ATOM 3959 O O . CYS A 1 536 ? 0.349 21.918 -9.467 1.00 89.06 536 CYS A O 1
ATOM 3961 N N . GLN A 1 537 ? -0.213 22.360 -7.334 1.00 85.75 537 GLN A N 1
ATOM 3962 C CA . GLN A 1 537 ? 1.086 22.096 -6.725 1.00 85.75 537 GLN A CA 1
ATOM 3963 C C . GLN A 1 537 ? 0.845 21.608 -5.293 1.00 85.75 537 GLN A C 1
ATOM 3965 O O . GLN A 1 537 ? 0.168 22.292 -4.528 1.00 85.75 537 GLN A O 1
ATOM 3970 N N . GLY A 1 538 ? 1.399 20.450 -4.928 1.00 80.88 538 GLY A N 1
ATOM 3971 C CA . GLY A 1 538 ? 1.120 19.814 -3.637 1.00 80.88 538 GLY A CA 1
ATOM 3972 C C . GLY A 1 538 ? -0.089 18.880 -3.707 1.00 80.88 538 GLY A C 1
ATOM 3973 O O . GLY A 1 538 ? -0.127 17.999 -4.564 1.00 80.88 538 GLY A O 1
ATOM 3974 N N . GLU A 1 539 ? -1.056 19.035 -2.800 1.00 78.56 539 GLU A N 1
ATOM 3975 C CA . GLU A 1 539 ? -2.253 18.183 -2.766 1.00 78.56 539 GLU A CA 1
ATOM 3976 C C . GLU A 1 539 ? -3.178 18.439 -3.964 1.00 78.56 539 GLU A C 1
ATOM 3978 O O . GLU A 1 539 ? -3.462 19.584 -4.324 1.00 78.56 539 GLU A O 1
ATOM 3983 N N . ALA A 1 540 ? -3.665 17.355 -4.576 1.00 80.31 540 ALA A N 1
ATOM 3984 C CA . ALA A 1 540 ? -4.542 17.422 -5.738 1.00 80.31 540 ALA A CA 1
ATOM 3985 C C . ALA A 1 540 ? -5.880 18.091 -5.382 1.00 80.31 540 ALA A C 1
ATOM 3987 O O . ALA A 1 540 ? -6.626 17.611 -4.530 1.00 80.31 540 ALA A O 1
ATOM 3988 N N . SER A 1 541 ? -6.210 19.186 -6.070 1.00 85.62 541 SER A N 1
ATOM 3989 C CA . SER A 1 541 ? -7.526 19.817 -5.945 1.00 85.62 541 SER A CA 1
ATOM 3990 C C . SER A 1 541 ? -8.615 18.949 -6.587 1.00 85.62 541 SER A C 1
ATOM 3992 O O . SER A 1 541 ? -8.343 18.176 -7.507 1.00 85.62 541 SER A O 1
ATOM 3994 N N . GLN A 1 542 ? -9.874 19.114 -6.166 1.00 81.88 542 GLN A N 1
ATOM 3995 C CA . GLN A 1 542 ? -10.995 18.365 -6.753 1.00 81.88 542 GLN A CA 1
ATOM 3996 C C . GLN A 1 542 ? -11.079 18.559 -8.276 1.00 81.88 542 GLN A C 1
ATOM 3998 O O . GLN A 1 542 ? -11.195 17.591 -9.017 1.00 81.88 542 GLN A O 1
ATOM 4003 N N . ALA A 1 543 ? -10.913 19.796 -8.753 1.00 85.25 543 ALA A N 1
ATOM 4004 C CA . ALA A 1 543 ? -10.930 20.100 -10.182 1.00 85.25 543 ALA A CA 1
ATOM 4005 C C . ALA A 1 543 ? -9.769 19.433 -10.945 1.00 85.25 543 ALA A C 1
ATOM 4007 O O . ALA A 1 543 ? -9.932 19.042 -12.099 1.00 85.25 543 ALA A O 1
ATOM 4008 N N . PHE A 1 544 ? -8.599 19.282 -10.312 1.00 89.50 544 PHE A N 1
ATOM 4009 C CA . PHE A 1 544 ? -7.487 18.529 -10.892 1.00 89.50 544 PHE A CA 1
ATOM 4010 C C . PHE A 1 544 ? -7.861 17.051 -11.018 1.00 89.50 544 PHE A C 1
ATOM 4012 O O . PHE A 1 544 ? -7.671 16.448 -12.074 1.00 89.50 544 PHE A O 1
ATOM 4019 N N . GLN A 1 545 ? -8.447 16.484 -9.961 1.00 85.81 545 GLN A N 1
ATOM 4020 C CA . GLN A 1 545 ? -8.863 15.089 -9.945 1.00 85.81 545 GLN A CA 1
ATOM 4021 C C . GLN A 1 545 ? -9.952 14.797 -10.985 1.00 85.81 545 GLN A C 1
ATOM 4023 O O . GLN A 1 545 ? -9.871 13.777 -11.663 1.00 85.81 545 GLN A O 1
ATOM 4028 N N . ASP A 1 546 ? -10.905 15.708 -11.181 1.00 86.62 546 ASP A N 1
ATOM 4029 C CA . ASP A 1 546 ? -11.959 15.575 -12.192 1.00 86.62 546 ASP A CA 1
ATOM 4030 C C . ASP A 1 546 ? -11.377 15.529 -13.620 1.00 86.62 546 ASP A C 1
ATOM 4032 O O . ASP A 1 546 ? -11.816 14.736 -14.454 1.00 86.62 546 ASP A O 1
ATOM 4036 N N . VAL A 1 547 ? -10.340 16.328 -13.907 1.00 89.25 547 VAL A N 1
ATOM 4037 C CA . VAL A 1 547 ? -9.642 16.315 -15.208 1.00 89.25 547 VAL A CA 1
ATOM 4038 C C . VAL A 1 547 ? -8.848 15.019 -15.415 1.00 89.25 547 VAL A C 1
ATOM 4040 O O . VAL A 1 547 ? -8.872 14.426 -16.500 1.00 89.25 547 VAL A O 1
ATOM 4043 N N . ILE A 1 548 ? -8.165 14.543 -14.374 1.00 88.31 548 ILE A N 1
ATOM 4044 C CA . ILE A 1 548 ? -7.468 13.251 -14.386 1.00 88.31 548 ILE A CA 1
ATOM 4045 C C . ILE A 1 548 ? -8.463 12.113 -14.629 1.00 88.31 548 ILE A C 1
ATOM 4047 O O . ILE A 1 548 ? -8.228 11.255 -15.483 1.00 88.31 548 ILE A O 1
ATOM 4051 N N . ASP A 1 549 ? -9.610 12.140 -13.957 1.00 84.56 549 ASP A N 1
ATOM 4052 C CA . ASP A 1 549 ? -10.687 11.165 -14.113 1.00 84.56 549 ASP A CA 1
ATOM 4053 C C . ASP A 1 549 ? -11.320 11.209 -15.498 1.00 84.56 549 ASP A C 1
ATOM 4055 O O . ASP A 1 549 ? -11.740 10.177 -16.009 1.00 84.56 549 ASP A O 1
ATOM 4059 N N . ALA A 1 550 ? -11.335 12.360 -16.158 1.00 87.94 550 ALA A N 1
ATOM 4060 C CA . ALA A 1 550 ? -11.809 12.478 -17.530 1.00 87.94 550 ALA A CA 1
ATOM 4061 C C . ALA A 1 550 ? -10.824 11.943 -18.576 1.00 87.94 550 ALA A C 1
ATOM 4063 O O . ALA A 1 550 ? -11.212 11.694 -19.716 1.00 87.94 550 ALA A O 1
ATOM 4064 N N . THR A 1 551 ? -9.562 11.727 -18.198 1.00 88.88 551 THR A N 1
ATOM 4065 C CA . THR A 1 551 ? -8.494 11.323 -19.117 1.00 88.88 551 THR A CA 1
ATOM 4066 C C . THR A 1 551 ? -8.456 9.797 -19.281 1.00 88.88 551 THR A C 1
ATOM 4068 O O . THR A 1 551 ? -8.148 9.104 -18.310 1.00 88.88 551 THR A O 1
ATOM 4071 N N . PRO A 1 552 ? -8.705 9.222 -20.472 1.00 87.50 552 PRO A N 1
ATOM 4072 C CA . PRO A 1 552 ? -8.731 7.776 -20.715 1.00 87.50 552 PRO A CA 1
ATOM 4073 C C . PRO A 1 552 ? -7.333 7.181 -20.971 1.00 87.50 552 PRO A C 1
ATOM 4075 O O . PRO A 1 552 ? -7.171 6.282 -21.791 1.00 87.50 552 PRO A O 1
ATOM 4078 N N . SER A 1 553 ? -6.298 7.665 -20.278 1.00 86.25 553 SER A N 1
ATOM 4079 C CA . SER A 1 553 ? -4.932 7.143 -20.406 1.00 86.25 553 SER A CA 1
ATOM 4080 C C . SER A 1 553 ? -4.233 7.069 -19.060 1.00 86.25 553 SER A C 1
ATOM 4082 O O . SER A 1 553 ? -3.998 8.094 -18.424 1.00 86.25 553 SER A O 1
ATOM 4084 N N . GLN A 1 554 ? -3.855 5.855 -18.650 1.00 81.75 554 GLN A N 1
ATOM 4085 C CA . GLN A 1 554 ? -3.130 5.626 -17.399 1.00 81.75 554 GLN A CA 1
ATOM 4086 C C . GLN A 1 554 ? -1.787 6.363 -17.386 1.00 81.75 554 GLN A C 1
ATOM 4088 O O . GLN A 1 554 ? -1.467 7.022 -16.407 1.00 81.75 554 GLN A O 1
ATOM 4093 N N . GLN A 1 555 ? -1.051 6.336 -18.500 1.00 84.69 555 GLN A N 1
ATOM 4094 C CA . GLN A 1 555 ? 0.236 7.020 -18.617 1.00 84.69 555 GLN A CA 1
ATOM 4095 C C . GLN A 1 555 ? 0.101 8.534 -18.406 1.00 84.69 555 GLN A C 1
ATOM 4097 O O . GLN A 1 555 ? 0.911 9.134 -17.709 1.00 84.69 555 GLN A O 1
ATOM 4102 N N . ALA A 1 556 ? -0.931 9.157 -18.983 1.00 85.56 556 ALA A N 1
ATOM 4103 C CA . ALA A 1 556 ? -1.180 10.586 -18.802 1.00 85.56 556 ALA A CA 1
ATOM 4104 C C . ALA A 1 556 ? -1.538 10.922 -17.345 1.00 85.56 556 ALA A C 1
ATOM 4106 O O . ALA A 1 556 ? -1.065 11.925 -16.812 1.00 85.56 556 ALA A O 1
ATOM 4107 N N . ARG A 1 557 ? -2.325 10.060 -16.686 1.00 87.06 557 ARG A N 1
ATOM 4108 C CA . ARG A 1 557 ? -2.646 10.204 -15.261 1.00 87.06 557 ARG A CA 1
ATOM 4109 C C . ARG A 1 557 ? -1.391 10.090 -14.398 1.00 87.06 557 ARG A C 1
ATOM 4111 O O . ARG A 1 557 ? -1.141 11.002 -13.619 1.00 87.06 557 ARG A O 1
ATOM 4118 N N . ASP A 1 558 ? -0.591 9.043 -14.603 1.00 85.31 558 ASP A N 1
ATOM 4119 C CA . ASP A 1 558 ? 0.637 8.774 -13.845 1.00 85.31 558 ASP A CA 1
ATOM 4120 C C . ASP A 1 558 ? 1.641 9.930 -13.980 1.00 85.31 558 ASP A C 1
ATOM 4122 O O . ASP A 1 558 ? 2.147 10.418 -12.976 1.00 85.31 558 ASP A O 1
ATOM 4126 N N . ILE A 1 559 ? 1.854 10.461 -15.193 1.00 86.00 559 ILE A N 1
ATOM 4127 C CA . ILE A 1 559 ? 2.729 11.630 -15.416 1.00 86.00 559 ILE A CA 1
ATOM 4128 C C . ILE A 1 559 ? 2.293 12.821 -14.555 1.00 86.00 559 ILE A C 1
ATOM 4130 O O . ILE A 1 559 ? 3.127 13.483 -13.934 1.00 86.00 559 ILE A O 1
ATOM 4134 N N . ALA A 1 560 ? 0.993 13.111 -14.530 1.00 85.56 560 ALA A N 1
ATOM 4135 C CA . ALA A 1 560 ? 0.457 14.248 -13.801 1.00 85.56 560 ALA A CA 1
ATOM 4136 C C . ALA A 1 560 ? 0.485 14.031 -12.276 1.00 85.56 560 ALA A C 1
ATOM 4138 O O . ALA A 1 560 ? 0.849 14.948 -11.537 1.00 85.56 560 ALA A O 1
ATOM 4139 N N . THR A 1 561 ? 0.144 12.831 -11.797 1.00 85.25 561 THR A N 1
ATOM 4140 C CA . THR A 1 561 ? 0.136 12.511 -10.362 1.00 85.25 561 THR A CA 1
ATOM 4141 C C . THR A 1 561 ? 1.541 12.349 -9.791 1.00 85.25 561 THR A C 1
ATOM 4143 O O . THR A 1 561 ? 1.811 12.880 -8.718 1.00 85.25 561 THR A O 1
ATOM 4146 N N . ASP A 1 562 ? 2.467 11.702 -10.501 1.00 86.81 562 ASP A N 1
ATOM 4147 C CA . ASP A 1 562 ? 3.851 11.518 -10.041 1.00 86.81 562 ASP A CA 1
ATOM 4148 C C . ASP A 1 562 ? 4.595 12.860 -9.988 1.00 86.81 562 ASP A C 1
ATOM 4150 O O . ASP A 1 562 ? 5.372 13.130 -9.064 1.00 86.81 562 ASP A O 1
ATOM 4154 N N . ALA A 1 563 ? 4.317 13.755 -10.942 1.00 85.81 563 ALA A N 1
ATOM 4155 C CA . ALA A 1 563 ? 4.824 15.121 -10.905 1.00 85.81 563 ALA A CA 1
ATOM 4156 C C . ALA A 1 563 ? 4.316 15.886 -9.666 1.00 85.81 563 ALA A C 1
ATOM 4158 O O . ALA A 1 563 ? 5.109 16.545 -8.995 1.00 85.81 563 ALA A O 1
ATOM 4159 N N . LEU A 1 564 ? 3.037 15.750 -9.301 1.00 86.06 564 LEU A N 1
ATOM 4160 C CA . LEU A 1 564 ? 2.504 16.347 -8.069 1.00 86.06 564 LEU A CA 1
ATOM 4161 C C . LEU A 1 564 ? 3.111 15.737 -6.799 1.00 86.06 564 LEU A C 1
ATOM 4163 O O . LEU A 1 564 ? 3.527 16.482 -5.913 1.00 86.06 564 LEU A O 1
ATOM 4167 N N . VAL A 1 565 ? 3.230 14.406 -6.719 1.00 83.06 565 VAL A N 1
ATOM 4168 C CA . VAL A 1 565 ? 3.822 13.695 -5.564 1.00 83.06 565 VAL A CA 1
ATOM 4169 C C . VAL A 1 565 ? 5.287 14.089 -5.353 1.00 83.06 565 VAL A C 1
ATOM 4171 O O . VAL A 1 565 ? 5.752 14.210 -4.220 1.00 83.06 565 VAL A O 1
ATOM 4174 N N . THR A 1 566 ? 6.021 14.359 -6.433 1.00 83.50 566 THR A N 1
ATOM 4175 C CA . THR A 1 566 ? 7.401 14.875 -6.367 1.00 83.50 566 THR A CA 1
ATOM 4176 C C . THR A 1 566 ? 7.487 16.371 -6.023 1.00 83.50 566 THR A C 1
ATOM 4178 O O . THR A 1 566 ? 8.587 16.926 -5.933 1.00 83.50 566 THR A O 1
ATOM 4181 N N . GLY A 1 567 ? 6.345 17.025 -5.781 1.00 82.94 567 GLY A N 1
ATOM 4182 C CA . GLY A 1 567 ? 6.227 18.430 -5.387 1.00 82.94 567 GLY A CA 1
ATOM 4183 C C . GLY A 1 567 ? 6.345 19.419 -6.548 1.00 82.94 567 GLY A C 1
ATOM 4184 O O . GLY A 1 567 ? 6.526 20.617 -6.313 1.00 82.94 567 GLY A O 1
ATOM 4185 N N . LYS A 1 568 ? 6.284 18.941 -7.798 1.00 87.19 568 LYS A N 1
ATOM 4186 C CA . LYS A 1 568 ? 6.324 19.801 -8.985 1.00 87.19 568 LYS A CA 1
ATOM 4187 C C . LYS A 1 568 ? 4.968 20.464 -9.201 1.00 87.19 568 LYS A C 1
ATOM 4189 O O . LYS A 1 568 ? 3.925 19.971 -8.775 1.00 87.19 568 LYS A O 1
ATOM 4194 N N . ARG A 1 569 ? 4.991 21.602 -9.890 1.00 90.62 569 ARG A N 1
ATOM 4195 C CA . ARG A 1 569 ? 3.774 22.300 -10.304 1.00 90.62 569 ARG A CA 1
ATOM 4196 C C . ARG A 1 569 ? 3.306 21.721 -11.635 1.00 90.62 569 ARG A C 1
ATOM 4198 O O . ARG A 1 569 ? 4.114 21.560 -12.550 1.00 90.62 569 ARG A O 1
ATOM 4205 N N . VAL A 1 570 ? 2.021 21.403 -11.741 1.00 92.69 570 VAL A N 1
ATOM 4206 C CA . VAL A 1 570 ? 1.420 20.758 -12.914 1.00 92.69 570 VAL A CA 1
ATOM 4207 C C . VAL A 1 570 ? 0.214 21.564 -13.371 1.00 92.69 570 VAL A C 1
ATOM 4209 O O . VAL A 1 570 ? -0.656 21.894 -12.569 1.00 92.69 570 VAL A O 1
ATOM 4212 N N . ARG A 1 571 ? 0.143 21.865 -14.667 1.00 93.50 571 ARG A N 1
ATOM 4213 C CA . ARG A 1 571 ? -1.032 22.449 -15.315 1.00 93.50 571 ARG A CA 1
ATOM 4214 C C . ARG A 1 571 ? -1.634 21.444 -16.286 1.00 93.50 571 ARG A C 1
ATOM 4216 O O . ARG A 1 571 ? -0.937 20.926 -17.153 1.00 93.50 571 ARG A O 1
ATOM 4223 N N . LEU A 1 572 ? -2.924 21.181 -16.128 1.00 93.56 572 LEU A N 1
ATOM 4224 C CA . LEU A 1 572 ? -3.730 20.354 -17.013 1.00 93.56 572 LEU A CA 1
ATOM 4225 C C . LEU A 1 572 ? -4.649 21.261 -17.820 1.00 93.56 572 LEU A C 1
ATOM 4227 O O . LEU A 1 572 ? -5.412 22.036 -17.247 1.00 93.56 572 LEU A O 1
ATOM 4231 N N . GLU A 1 573 ? -4.598 21.146 -19.136 1.00 93.06 573 GLU A N 1
ATOM 4232 C CA . GLU A 1 573 ? -5.520 21.799 -20.057 1.00 93.06 573 GLU A CA 1
ATOM 4233 C C . GLU A 1 573 ? -6.298 20.709 -20.790 1.00 93.06 573 GLU A C 1
ATOM 4235 O O . GLU A 1 573 ? -5.766 20.017 -21.656 1.00 93.06 573 GLU A O 1
ATOM 4240 N N . TYR A 1 574 ? -7.552 20.527 -20.394 1.00 93.19 574 TYR A N 1
ATOM 4241 C CA . TYR A 1 574 ? -8.450 19.516 -20.927 1.00 93.19 574 TYR A CA 1
ATOM 4242 C C . TYR A 1 574 ? -9.444 20.126 -21.907 1.00 93.19 574 TYR A C 1
ATOM 4244 O O . TYR A 1 574 ? -10.112 21.121 -21.613 1.00 93.19 574 TYR A O 1
ATOM 4252 N N . GLU A 1 575 ? -9.599 19.458 -23.041 1.00 91.19 575 GLU A N 1
ATOM 4253 C CA . GLU A 1 575 ? -10.694 19.615 -23.989 1.00 91.19 575 GLU A CA 1
ATOM 4254 C C . GLU A 1 575 ? -11.282 18.219 -24.271 1.00 91.19 575 GLU A C 1
ATOM 4256 O O . GLU A 1 575 ? -10.570 17.221 -24.167 1.00 91.19 575 GLU A O 1
ATOM 4261 N N . PRO A 1 576 ? -12.571 18.079 -24.620 1.00 87.62 576 PRO A N 1
ATOM 4262 C CA . PRO A 1 576 ? -13.114 16.769 -24.975 1.00 87.62 576 PRO A CA 1
ATOM 4263 C C . PRO A 1 576 ? -12.294 16.100 -26.098 1.00 87.62 576 PRO A C 1
ATOM 4265 O O . PRO A 1 576 ? -12.240 16.614 -27.213 1.00 87.62 576 PRO A O 1
ATOM 4268 N N . GLY A 1 577 ? -11.642 14.970 -25.792 1.00 86.44 577 GLY A N 1
ATOM 4269 C CA . GLY A 1 577 ? -10.746 14.256 -26.720 1.00 86.44 577 GLY A CA 1
ATOM 4270 C C . GLY A 1 577 ? -9.270 14.678 -26.669 1.00 86.44 577 GLY A C 1
ATOM 4271 O O . GLY A 1 577 ? -8.471 14.215 -27.484 1.00 86.44 577 GLY A O 1
ATOM 4272 N N . LEU A 1 578 ? -8.879 15.572 -25.754 1.00 91.44 578 LEU A N 1
ATOM 4273 C CA . LEU A 1 578 ? -7.518 16.101 -25.668 1.00 91.44 578 LEU A CA 1
ATOM 4274 C C . LEU A 1 578 ? -7.142 16.514 -24.240 1.00 91.44 578 LEU A C 1
ATOM 4276 O O . LEU A 1 578 ? -7.878 17.225 -23.565 1.00 91.44 578 LEU A O 1
ATOM 4280 N N . ILE A 1 579 ? -5.933 16.165 -23.804 1.00 93.00 579 ILE A N 1
ATOM 4281 C CA . ILE A 1 579 ? -5.312 16.779 -22.625 1.00 93.00 579 ILE A CA 1
ATOM 4282 C C . ILE A 1 579 ? -3.893 17.238 -22.938 1.00 93.00 579 ILE A C 1
ATOM 4284 O O . ILE A 1 579 ? -3.091 16.493 -23.503 1.00 93.00 579 ILE A O 1
ATOM 4288 N N . ALA A 1 580 ? -3.573 18.465 -22.547 1.00 92.19 580 ALA A N 1
ATOM 4289 C CA . ALA A 1 580 ? -2.209 18.952 -22.459 1.00 92.19 580 ALA A CA 1
ATOM 4290 C C . ALA A 1 580 ? -1.787 19.004 -20.987 1.00 92.19 580 ALA A C 1
ATOM 4292 O O . ALA A 1 580 ? -2.436 19.634 -20.155 1.00 92.19 580 ALA A O 1
ATOM 4293 N N . ILE A 1 581 ? -0.697 18.315 -20.668 1.00 93.56 581 ILE A N 1
ATOM 4294 C CA . ILE A 1 581 ? -0.090 18.256 -19.342 1.00 93.56 581 ILE A CA 1
ATOM 4295 C C . ILE A 1 581 ? 1.202 19.053 -19.410 1.00 93.56 581 ILE A C 1
ATOM 4297 O O . ILE A 1 581 ? 2.108 18.706 -20.167 1.00 93.56 581 ILE A O 1
ATOM 4301 N N . VAL A 1 582 ? 1.296 20.116 -18.623 1.00 92.75 582 VAL A N 1
ATOM 4302 C CA . VAL A 1 582 ? 2.487 20.955 -18.509 1.00 92.75 582 VAL A CA 1
ATOM 4303 C C . VAL A 1 582 ? 3.061 20.778 -17.112 1.00 92.75 582 VAL A C 1
ATOM 4305 O O . VAL A 1 582 ? 2.439 21.163 -16.125 1.00 92.75 582 VAL A O 1
ATOM 4308 N N . VAL A 1 583 ? 4.250 20.191 -17.023 1.00 91.31 583 VAL A N 1
ATOM 4309 C CA . VAL A 1 583 ? 4.990 20.030 -15.769 1.00 91.31 583 VAL A CA 1
ATOM 4310 C C . VAL A 1 583 ? 6.057 21.115 -15.694 1.00 91.31 583 VAL A C 1
ATOM 4312 O O . VAL A 1 583 ? 6.869 21.252 -16.610 1.00 91.31 583 VAL A O 1
ATOM 4315 N N . PHE A 1 584 ? 6.054 21.881 -14.607 1.00 89.19 584 PHE A N 1
ATOM 4316 C CA . PHE A 1 584 ? 7.058 22.902 -14.326 1.00 89.19 584 PHE A CA 1
ATOM 4317 C C . PHE A 1 584 ? 8.166 22.309 -13.451 1.00 89.19 584 PHE A C 1
ATOM 4319 O O . PHE A 1 584 ? 7.908 21.794 -12.360 1.00 89.19 584 PHE A O 1
ATOM 4326 N N . GLU A 1 585 ? 9.399 22.392 -13.935 1.00 85.62 585 GLU A N 1
ATOM 4327 C CA . GLU A 1 585 ? 10.601 21.967 -13.225 1.00 85.62 585 GLU A CA 1
ATOM 4328 C C . GLU A 1 585 ? 11.090 23.052 -12.248 1.00 85.62 585 GLU A C 1
ATOM 4330 O O . GLU A 1 585 ? 10.681 24.215 -12.308 1.00 85.62 585 GLU A O 1
ATOM 4335 N N . ARG A 1 586 ? 11.980 22.675 -11.319 1.00 71.81 586 ARG A N 1
ATOM 4336 C CA . ARG A 1 586 ? 12.491 23.577 -10.264 1.00 71.81 586 ARG A CA 1
ATOM 4337 C C . ARG A 1 586 ? 13.317 24.751 -10.799 1.00 71.81 586 ARG A C 1
ATOM 4339 O O . ARG A 1 586 ? 13.420 25.768 -10.124 1.00 71.81 586 ARG A O 1
ATOM 4346 N N . ASP A 1 587 ? 13.891 24.607 -11.989 1.00 74.44 587 ASP A N 1
ATOM 4347 C CA . ASP A 1 587 ? 14.663 25.637 -12.693 1.00 74.44 587 ASP A CA 1
ATOM 4348 C C . ASP A 1 587 ? 13.779 26.620 -13.488 1.00 74.44 587 ASP A C 1
ATOM 4350 O O . ASP A 1 587 ? 14.287 27.553 -14.107 1.00 74.44 587 ASP A O 1
ATOM 4354 N N . GLY A 1 588 ? 12.454 26.424 -13.474 1.00 71.19 588 GLY A N 1
ATOM 4355 C CA . GLY A 1 588 ? 11.495 27.214 -14.244 1.00 71.19 588 GLY A CA 1
ATOM 4356 C C . GLY A 1 588 ? 11.286 26.725 -15.679 1.00 71.19 588 GLY A C 1
ATOM 4357 O O . GLY A 1 588 ? 10.465 27.305 -16.394 1.00 71.19 588 GLY A O 1
ATOM 4358 N N . SER A 1 589 ? 11.971 25.659 -16.111 1.00 80.75 589 SER A N 1
ATOM 4359 C CA . SER A 1 589 ? 11.699 25.015 -17.396 1.00 80.75 589 SER A CA 1
ATOM 4360 C C . SER A 1 589 ? 10.353 24.279 -17.371 1.00 80.75 589 SER A C 1
ATOM 4362 O O . SER A 1 589 ? 9.859 23.864 -16.321 1.00 80.75 589 SER A O 1
ATOM 4364 N N . GLN A 1 590 ? 9.717 24.151 -18.537 1.00 88.44 590 GLN A N 1
ATOM 4365 C CA . GLN A 1 590 ? 8.424 23.480 -18.678 1.00 88.44 590 GLN A CA 1
ATOM 4366 C C . GLN A 1 590 ? 8.530 22.317 -19.658 1.00 88.44 590 GLN A C 1
ATOM 4368 O O . GLN A 1 590 ? 9.085 22.454 -20.750 1.00 88.44 590 GLN A O 1
ATOM 4373 N N . ARG A 1 591 ? 7.962 21.173 -19.281 1.00 87.44 591 ARG A N 1
ATOM 4374 C CA . ARG A 1 591 ? 7.762 20.026 -20.167 1.00 87.44 591 ARG A CA 1
ATOM 4375 C C . ARG A 1 591 ? 6.278 19.899 -20.453 1.00 87.44 591 ARG A C 1
ATOM 4377 O O . ARG A 1 591 ? 5.502 19.646 -19.536 1.00 87.44 591 ARG A O 1
ATOM 4384 N N . SER A 1 592 ? 5.889 20.078 -21.711 1.00 88.88 592 SER A N 1
ATOM 4385 C CA . SER A 1 592 ? 4.514 19.863 -22.154 1.00 88.88 592 SER A CA 1
ATOM 4386 C C . SER A 1 592 ? 4.381 18.517 -22.862 1.00 88.88 592 SER A C 1
ATOM 4388 O O . SER A 1 592 ? 5.223 18.120 -23.664 1.00 88.88 592 SER A O 1
ATOM 4390 N N . SER A 1 593 ? 3.317 17.793 -22.543 1.00 89.50 593 SER A N 1
ATOM 4391 C CA . SER A 1 593 ? 2.910 16.562 -23.214 1.00 89.50 593 SER A CA 1
ATOM 4392 C C . SER A 1 593 ? 1.454 16.705 -23.612 1.00 89.50 593 SER A C 1
ATOM 4394 O O . SER A 1 593 ? 0.627 17.074 -22.785 1.00 89.50 593 SER A O 1
ATOM 4396 N N . VAL A 1 594 ? 1.137 16.435 -24.875 1.00 91.31 594 VAL A N 1
ATOM 4397 C CA . VAL A 1 594 ? -0.235 16.516 -25.384 1.00 91.31 594 VAL A CA 1
ATOM 4398 C C . VAL A 1 594 ? -0.673 15.129 -25.810 1.00 91.31 594 VAL A C 1
ATOM 4400 O O . VAL A 1 594 ? -0.001 14.484 -26.613 1.00 91.31 594 VAL A O 1
ATOM 4403 N N . LEU A 1 595 ? -1.811 14.689 -25.290 1.00 87.56 595 LEU A N 1
ATOM 4404 C CA . LEU A 1 595 ? -2.453 13.443 -25.663 1.00 87.56 595 LEU A CA 1
ATOM 4405 C C . LEU 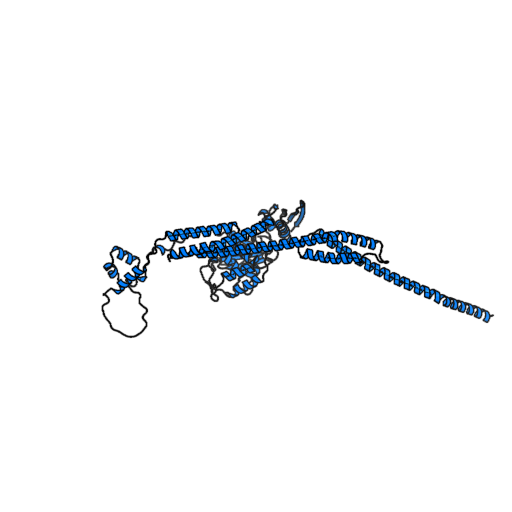A 1 595 ? -3.814 13.751 -26.285 1.00 87.56 595 LEU A C 1
ATOM 4407 O O . LEU A 1 595 ? -4.588 14.526 -25.731 1.00 87.56 595 LEU A O 1
ATOM 4411 N N . LYS A 1 596 ? -4.097 13.126 -27.429 1.00 87.88 596 LYS A N 1
ATOM 4412 C CA . LYS A 1 596 ? -5.395 13.158 -28.115 1.00 87.88 596 LYS A CA 1
ATOM 4413 C C . LYS A 1 596 ? -5.956 11.740 -28.187 1.00 87.88 596 LYS A C 1
ATOM 4415 O O . LYS A 1 596 ? -5.162 10.815 -28.376 1.00 87.88 596 LYS A O 1
ATOM 4420 N N . TRP A 1 597 ? -7.270 11.576 -28.061 1.00 85.62 597 TRP A N 1
ATOM 4421 C CA . TRP A 1 597 ? -7.956 10.285 -28.181 1.00 85.62 597 TRP A CA 1
ATOM 4422 C C . TRP A 1 597 ? -9.289 10.395 -28.911 1.00 85.62 597 TRP A C 1
ATOM 4424 O O . TRP A 1 597 ? -9.941 11.460 -28.813 1.00 85.62 597 TRP A O 1
#

Sequence (597 aa):
DADEEYGSRAREAIAAVSAVTSLGGPMGERVKTLRAALERQRRLSAERFAFSLATAALEASVDHAKELSTFPVDSLDTAETINVLLERGSEQASKLLPAPEGASADATTRAEAAVHAWQELAATLPARASGCEEAARAKLHMNKLFSSYASAASAFGSWHERLLAMLSMPLGSAAVDAKEVTRACAIAEVQMAEGEAHLRTAQELVREMASYEVAERNPSAVSLADMSVRLEQLRNVAQELHRAAQQAPPLMDHTPVVSALNKLAESDPASSPSRRSSFGLMKKSSAKTLPPSAVDAAVPSAHAAFLHAELQKVNEMLVPDSFDPFPADRQPLKPLALPTVALDCHAHGLAVVEKVNGARADPAGYGDALAAQMRGCFDGNTLKVPASWGTRGALNTREGEAAVTSLVSELKATPARKVLRLVPALSAAAQQLADELASASGTTTPLTERLAGRGTFSGSAGEAVVYGVRQPEAVAAQLLISDGDSQRRNRSFLLNPDLHVAGFGLAEHPVHQSVCVLTFATLFSTPLQSKVAVECQGEASQAFQDVIDATPSQQARDIATDALVTGKRVRLEYEPGLIAIVVFERDGSQRSSVLKW

Radius of gyration: 45.67 Å; chains: 1; bounding box: 126×73×156 Å